Protein AF-A0ABD3I557-F1 (afdb_monomer_lite)

Secondary structure (DSSP, 8-state):
-HHHHHHHHTTSGGGGS-HHHHHHHHHHHHHHHHHHHHHHS-TT-TTS-HHHHHHHHTT----------TTSHHHHHHHHHHHHHHHHHHHHTT-SS---HHHHHHHHHHHHHHHHTTSS---HHHHHHHHHHHHHHHHHHHHHHH-HHHHHHHTHHHHHHHHHHHHTT--THHHHHHHHHHHHHHHHHHHHHHHHHHHHHHHHHT-HHHH-HHHHHHHHHHHHHHHHHH-HHHHHHHHHTHHHHHHHHHHHHHHHHHHTTHHHHHHHHHHHHHHHHHHHHHHHHT-SS-HHHHHHHHHHHHHHHHSS-TT-HHHHTSPPP-GGG--TTS-GGGGTTSSS-HHHHHHTTS-SS----HHHHHHHHHHHHHSHHHHTTTS---B--PBPTTT-PBP-SBTT--SSTTTTSB---PPBGGGGT-B-TTT-BBP--BHHHHHHTT-EEEETTEEEEGGGHHHHSTTBPPP------HHHHHHHHH-HHHHHHHSTT-B--S---GGG---HHHHHHHHHHHHH--

Foldseek 3Di:
DVVVLCVVLVVVVLLVDDPVRLVVVLCVVLVVVLVVLCVVFNLPPVPPDVVLVCLVVVDPDDDDPDPPDPPPVPVVVVLLVVLLVVLVLVVQQPPDDDDDDVVVVVVSVVSLCVSCVVDPDDDVVSSSVSVVVSSVVVSVVCCCVPRRSNVSVVCSVVSVQLSVCVSVVDFALRSLLSNLLVLCLPAVLVLLLLLLLVVLLQVQQVACLQVPLLLVVLLLLLVLVVCVVPPPLVSLVCQLVVLVSSVVSLLVVSLVSCVVCVVVSLVLLLVLLLVQQLVLLVQLLPDLWPSSQSSLVSSLVSNCVSGPRNPRCSNVVRDHDDCRNTCNVPHSCLSPDDPPHSSVSSSVSSDPDDPDDSVPSSVVSVSSLSHCVADPDHTTFGFCQQADPQSGFGFSATPPQPDDPQSQATDGQWFQRLSNVDADPVQLARGLDTLQRQLVVQHWDDDPNDTDTLVCVCVRVVRHDRDHNPDYPLSRLLCLVPVQVVSCVVHPSHHHDPDRDPSNPDDVVVSSVVSVCSNPVD

Organism: NCBI:txid122646

Radius of gyration: 30.07 Å; chains: 1; bounding box: 71×47×89 Å

pLDDT: mean 81.8, std 18.8, range [31.77, 98.56]

InterPro domains:
  IPR052986 Interferon-induced very large GTPase [PTHR14819] (384-503)
  IPR060179 Interferon-induced very large GTPase 1, C-terminal [PF26772] (384-505)

Structure (mmCIF, N/CA/C/O backbone):
data_AF-A0ABD3I557-F1
#
_entry.id   AF-A0ABD3I557-F1
#
loop_
_atom_site.group_PDB
_atom_site.id
_atom_site.type_symbol
_atom_site.label_atom_id
_atom_site.label_alt_id
_atom_site.label_comp_id
_atom_site.label_asym_id
_atom_site.label_entity_id
_atom_site.label_seq_id
_atom_site.pdbx_PDB_ins_code
_atom_site.Cartn_x
_atom_site.Cartn_y
_atom_site.Cartn_z
_atom_site.occupancy
_atom_site.B_iso_or_equiv
_atom_site.auth_seq_id
_atom_site.auth_comp_id
_atom_site.auth_asym_id
_atom_site.auth_atom_id
_atom_site.pdbx_PDB_model_num
ATOM 1 N N . MET A 1 1 ? -2.472 2.999 37.934 1.00 74.25 1 MET A N 1
ATOM 2 C CA . MET A 1 1 ? -3.196 4.235 37.552 1.00 74.25 1 MET A CA 1
ATOM 3 C C . MET A 1 1 ? -4.688 4.248 37.871 1.00 74.25 1 MET A C 1
ATOM 5 O O . MET A 1 1 ? -5.046 4.966 38.786 1.00 74.25 1 MET A O 1
ATOM 9 N N . ARG A 1 2 ? -5.580 3.500 37.189 1.00 74.38 2 ARG A N 1
ATOM 10 C CA . ARG A 1 2 ? -7.047 3.640 37.403 1.00 74.38 2 ARG A CA 1
ATOM 11 C C . ARG A 1 2 ? -7.483 3.536 38.873 1.00 74.38 2 ARG A C 1
ATOM 13 O O . ARG A 1 2 ? -8.250 4.372 39.328 1.00 74.38 2 ARG A O 1
ATOM 20 N N . LYS A 1 3 ? -6.917 2.584 39.625 1.00 80.56 3 LYS A N 1
ATOM 21 C CA . LYS A 1 3 ? -7.132 2.444 41.079 1.00 80.56 3 LYS A CA 1
ATOM 22 C C . LYS A 1 3 ? -6.672 3.663 41.894 1.00 80.56 3 LYS A C 1
ATOM 24 O O . LYS A 1 3 ? -7.283 4.002 42.897 1.00 80.56 3 LYS A O 1
ATOM 29 N N . GLU A 1 4 ? -5.596 4.324 41.479 1.00 82.62 4 GLU A N 1
ATOM 30 C CA . GLU A 1 4 ? -5.078 5.518 42.161 1.00 82.62 4 GLU A CA 1
ATOM 31 C C . GLU A 1 4 ? -5.909 6.750 41.839 1.00 82.62 4 GLU A C 1
ATOM 33 O O . GLU A 1 4 ? -6.250 7.506 42.740 1.00 82.62 4 GLU A O 1
ATOM 38 N N . ILE A 1 5 ? -6.312 6.887 40.573 1.00 80.31 5 ILE A N 1
ATOM 39 C CA . ILE A 1 5 ? -7.288 7.882 40.136 1.00 80.31 5 ILE A CA 1
ATOM 40 C C . ILE A 1 5 ? -8.571 7.724 40.968 1.00 80.31 5 ILE A C 1
ATOM 42 O O . ILE A 1 5 ? -9.033 8.683 41.572 1.00 80.31 5 ILE A O 1
ATOM 46 N N . GLN A 1 6 ? -9.098 6.503 41.0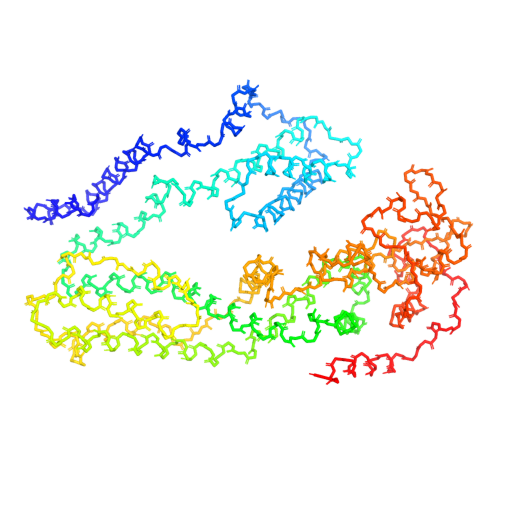98 1.00 76.94 6 GLN A N 1
ATOM 47 C CA . GLN A 1 6 ? -10.258 6.214 41.951 1.00 76.94 6 GLN A CA 1
ATOM 48 C C . GLN A 1 6 ? -10.041 6.634 43.407 1.00 76.94 6 GLN A C 1
ATOM 50 O O . GLN A 1 6 ? -10.915 7.268 43.988 1.00 76.94 6 GLN A O 1
ATOM 55 N N . LYS A 1 7 ? -8.878 6.328 43.993 1.00 83.81 7 LYS A N 1
ATOM 56 C CA . LYS A 1 7 ? -8.552 6.724 45.371 1.00 83.81 7 LYS A CA 1
ATOM 57 C C . LYS A 1 7 ? -8.508 8.247 45.543 1.00 83.81 7 LYS A C 1
ATOM 59 O O . LYS A 1 7 ? -8.945 8.746 46.573 1.00 83.81 7 LYS A O 1
ATOM 64 N N . LEU A 1 8 ? -8.008 8.974 44.544 1.00 81.69 8 LEU A N 1
ATOM 65 C CA . LEU A 1 8 ? -7.988 10.438 44.552 1.00 81.69 8 LEU A CA 1
ATOM 66 C C . LEU A 1 8 ? -9.396 11.036 44.465 1.00 81.69 8 LEU A C 1
ATOM 68 O O . LEU A 1 8 ? -9.712 11.965 45.204 1.00 81.69 8 LEU A O 1
ATOM 72 N N . PHE A 1 9 ? -10.251 10.494 43.596 1.00 78.69 9 PHE A N 1
ATOM 73 C CA . PHE A 1 9 ? -11.607 11.011 43.392 1.00 78.69 9 PHE A CA 1
ATOM 74 C C . PHE A 1 9 ? -12.610 10.564 44.467 1.00 78.69 9 PHE A C 1
ATOM 76 O O . PHE A 1 9 ? -13.538 11.309 44.775 1.00 78.69 9 PHE A O 1
ATOM 83 N N . GLY A 1 10 ? -12.410 9.398 45.088 1.00 75.44 10 GLY A N 1
ATOM 84 C CA . GLY A 1 10 ? -13.319 8.833 46.092 1.00 75.44 10 GLY A CA 1
ATOM 85 C C . GLY A 1 10 ? -13.426 9.632 47.396 1.00 75.44 10 GLY A C 1
ATOM 86 O O . GLY A 1 10 ? -14.414 9.493 48.109 1.00 75.44 10 GLY A O 1
ATOM 87 N N . ASN A 1 11 ? -12.457 10.503 47.693 1.00 76.31 11 ASN A N 1
ATOM 88 C CA . ASN A 1 11 ? -12.433 11.296 48.928 1.00 76.31 11 ASN A CA 1
ATOM 89 C C . ASN A 1 11 ? -13.162 12.651 48.815 1.00 76.31 11 ASN A C 1
ATOM 91 O O . ASN A 1 11 ? -13.206 13.400 49.787 1.00 76.31 11 ASN A O 1
ATOM 95 N N . GLY A 1 12 ? -13.687 13.020 47.639 1.00 71.06 12 GLY A N 1
ATOM 96 C CA . GLY A 1 12 ? -14.378 14.302 47.410 1.00 71.06 12 GLY A CA 1
ATOM 97 C C . GLY A 1 12 ? -13.485 15.556 47.448 1.00 71.06 12 GLY A C 1
ATOM 98 O O . GLY A 1 12 ? -13.889 16.613 46.970 1.00 71.06 12 GLY A O 1
ATOM 99 N N . GLU A 1 13 ? -12.250 15.460 47.946 1.00 75.12 13 GLU A N 1
ATOM 100 C CA . GLU A 1 13 ? -11.280 16.566 47.997 1.00 75.12 13 GLU A CA 1
ATOM 101 C C . GLU A 1 13 ? -10.895 17.085 46.608 1.00 75.12 13 GLU A C 1
ATOM 103 O O . GLU A 1 13 ? -10.630 18.272 46.434 1.00 75.12 13 GLU A O 1
ATOM 108 N N . PHE A 1 14 ? -10.941 16.215 45.599 1.00 77.00 14 PHE A N 1
ATOM 109 C CA . PHE A 1 14 ? -10.520 16.535 44.238 1.00 77.00 14 PHE A CA 1
ATOM 110 C C . PHE A 1 14 ? -11.440 17.520 43.506 1.00 77.00 14 PHE A C 1
ATOM 112 O O . PHE A 1 14 ? -11.004 18.195 42.576 1.00 77.00 14 PHE A O 1
ATOM 119 N N . GLN A 1 15 ? -12.702 17.648 43.930 1.00 78.44 15 GLN A N 1
ATOM 120 C CA . GLN A 1 15 ? -13.610 18.661 43.379 1.00 78.44 15 GLN A CA 1
ATOM 121 C C . GLN A 1 15 ? -13.179 20.088 43.745 1.00 78.44 15 GLN A C 1
ATOM 123 O O . GLN A 1 15 ? -13.604 21.040 43.099 1.00 78.44 15 GLN A O 1
ATOM 128 N N . LYS A 1 16 ? -12.323 20.240 44.765 1.00 83.50 16 LYS A N 1
ATOM 129 C CA . LYS A 1 16 ? -11.803 21.535 45.222 1.00 83.50 16 LYS A CA 1
ATOM 130 C C . LYS A 1 16 ? -10.548 21.977 44.468 1.00 83.50 16 LYS A C 1
ATOM 132 O O . LYS A 1 16 ? -10.091 23.095 44.683 1.00 83.50 16 LYS A O 1
ATOM 137 N N . PHE A 1 17 ? -9.970 21.110 43.636 1.00 87.69 17 PHE A N 1
ATOM 138 C CA . PHE A 1 17 ? -8.733 21.411 42.921 1.00 87.69 17 PHE A CA 1
ATOM 139 C C . PHE A 1 17 ? -9.026 22.315 41.719 1.00 87.69 17 PHE A C 1
ATOM 141 O O . PHE A 1 17 ? -9.993 22.086 40.987 1.00 87.69 17 PHE A O 1
ATOM 148 N N . SER A 1 18 ? -8.170 23.311 41.485 1.00 90.50 18 SER A N 1
ATOM 149 C CA . SER A 1 18 ? -8.152 24.059 40.226 1.00 90.50 18 SER A CA 1
ATOM 150 C C . SER A 1 18 ? -7.757 23.143 39.060 1.00 90.50 18 SER A C 1
ATOM 152 O O . SER A 1 18 ? -7.139 22.098 39.261 1.00 90.50 18 SER A O 1
ATOM 154 N N . GLU A 1 19 ? -8.076 23.525 37.822 1.00 87.19 19 GLU A N 1
ATOM 155 C CA . GLU A 1 19 ? -7.668 22.749 36.637 1.00 87.19 19 GLU A CA 1
ATOM 156 C C . GLU A 1 19 ? -6.142 22.575 36.541 1.00 87.19 19 GLU A C 1
ATOM 158 O O . GLU A 1 19 ? -5.662 21.511 36.153 1.00 87.19 19 GLU A O 1
ATOM 163 N N . GLU A 1 20 ? -5.377 23.576 36.982 1.00 91.00 20 GLU A N 1
ATOM 164 C CA . GLU A 1 20 ? -3.918 23.500 37.098 1.00 91.00 20 GLU A CA 1
ATOM 165 C C . GLU A 1 20 ? -3.492 22.418 38.102 1.00 91.00 20 GLU A C 1
ATOM 167 O O . GLU A 1 20 ? -2.743 21.512 37.747 1.00 91.00 20 GLU A O 1
ATOM 172 N N . GLN A 1 21 ? -4.072 22.412 39.308 1.00 91.38 21 GLN A N 1
ATOM 173 C CA . GLN A 1 21 ? -3.789 21.394 40.329 1.00 91.38 21 GLN A CA 1
ATOM 174 C C . GLN A 1 21 ? -4.170 19.980 39.871 1.00 91.38 21 GLN A C 1
ATOM 176 O O . GLN A 1 21 ? -3.466 19.012 40.168 1.00 91.38 21 GLN A O 1
ATOM 181 N N . LYS A 1 22 ? -5.283 19.835 39.139 1.00 88.19 22 LYS A N 1
ATOM 182 C CA . LYS A 1 22 ? -5.685 18.550 38.550 1.00 88.19 22 LYS A CA 1
ATOM 183 C C . LYS A 1 22 ? -4.664 18.083 37.512 1.00 88.19 22 LYS A C 1
ATOM 185 O O . LYS A 1 22 ? -4.285 16.910 37.524 1.00 88.19 22 LYS A O 1
ATOM 190 N N . ASN A 1 23 ? -4.203 18.982 36.642 1.00 89.56 23 ASN A N 1
ATOM 191 C CA . ASN A 1 23 ? -3.191 18.673 35.636 1.00 89.56 23 ASN A CA 1
ATOM 192 C C . ASN A 1 23 ? -1.854 18.282 36.275 1.00 89.56 23 ASN 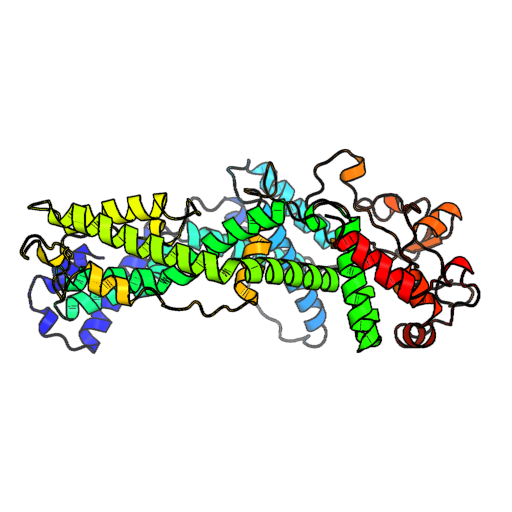A C 1
ATOM 194 O O . ASN A 1 23 ? -1.293 17.252 35.902 1.00 89.56 23 ASN A O 1
ATOM 198 N N . ASP A 1 24 ? -1.388 19.035 37.268 1.00 92.50 24 ASP A N 1
ATOM 199 C CA . ASP A 1 24 ? -0.154 18.733 37.996 1.00 92.50 24 ASP A CA 1
ATOM 200 C C . ASP A 1 24 ? -0.238 17.364 38.659 1.00 92.50 24 ASP A C 1
ATOM 202 O O . ASP A 1 24 ? 0.681 16.551 38.544 1.00 92.50 24 ASP A O 1
ATOM 206 N N . LYS A 1 25 ? -1.386 17.046 39.270 1.00 91.69 25 LYS A N 1
ATOM 207 C CA . LYS A 1 25 ? -1.565 15.749 39.919 1.00 91.69 25 LYS A CA 1
ATOM 208 C C . LYS A 1 25 ? -1.605 14.593 38.927 1.00 91.69 25 LYS A C 1
ATOM 210 O O . LYS A 1 25 ? -1.072 13.520 39.217 1.00 91.69 25 LYS A O 1
ATOM 215 N N . PHE A 1 26 ? -2.218 14.791 37.759 1.00 92.62 26 PHE A N 1
ATOM 216 C CA . PHE A 1 26 ? -2.148 13.812 36.679 1.00 92.62 26 PHE A CA 1
ATOM 217 C C . PHE A 1 26 ? -0.702 13.592 36.233 1.00 92.62 26 PHE A C 1
ATOM 219 O O . PHE A 1 26 ? -0.280 12.442 36.137 1.00 92.62 26 PHE A O 1
ATOM 226 N N . GLN A 1 27 ? 0.052 14.669 35.991 1.00 93.06 27 GLN A N 1
ATOM 227 C CA . GLN A 1 27 ? 1.443 14.591 35.542 1.00 93.06 27 GLN A CA 1
ATOM 228 C C . GLN A 1 27 ? 2.327 13.878 36.561 1.00 93.06 27 GLN A C 1
ATOM 230 O O . GLN A 1 27 ? 3.065 12.971 36.188 1.00 93.06 27 GLN A O 1
ATOM 235 N N . GLU A 1 28 ? 2.199 14.219 37.844 1.00 94.00 28 GLU A N 1
ATOM 236 C CA . GLU A 1 28 ? 2.911 13.565 38.944 1.00 94.00 28 GLU A CA 1
ATOM 237 C C . GLU A 1 28 ? 2.647 12.050 38.951 1.00 94.00 28 GLU A C 1
ATOM 239 O O . GLU A 1 28 ? 3.582 11.247 38.918 1.00 94.00 28 GLU A O 1
ATOM 244 N N . MET A 1 29 ? 1.372 11.641 38.932 1.00 91.81 29 MET A N 1
ATOM 245 C CA . MET A 1 29 ? 1.004 10.222 38.911 1.00 91.81 29 MET A CA 1
ATOM 246 C C . MET A 1 29 ? 1.493 9.512 37.654 1.00 91.81 29 MET A C 1
ATOM 248 O O . MET A 1 29 ? 2.001 8.393 37.735 1.00 91.81 29 MET A O 1
ATOM 252 N N . PHE A 1 30 ? 1.287 10.126 36.490 1.00 91.06 30 PHE A N 1
ATOM 253 C CA . PHE A 1 30 ? 1.632 9.535 35.208 1.00 91.06 30 PHE A CA 1
ATOM 254 C C . PHE A 1 30 ? 3.143 9.353 35.080 1.00 91.06 30 PHE A C 1
ATOM 256 O O . PHE A 1 30 ? 3.592 8.274 34.697 1.00 91.06 30 PHE A O 1
ATOM 263 N N . HIS A 1 31 ? 3.918 10.373 35.455 1.00 91.25 31 HIS A N 1
ATOM 264 C CA . HIS A 1 31 ? 5.374 10.331 35.447 1.00 91.25 31 HIS A CA 1
ATOM 265 C C . HIS A 1 31 ? 5.896 9.232 36.368 1.00 91.25 31 HIS A C 1
ATOM 267 O O . HIS A 1 31 ? 6.614 8.353 35.902 1.00 91.25 31 HIS A O 1
ATOM 273 N N . ARG A 1 32 ? 5.434 9.197 37.624 1.00 93.81 32 ARG A N 1
ATOM 274 C CA . ARG A 1 32 ? 5.821 8.159 38.586 1.00 93.81 32 ARG A CA 1
ATOM 275 C C . ARG A 1 32 ? 5.515 6.751 38.072 1.00 93.81 32 ARG A C 1
ATOM 277 O O . ARG A 1 32 ? 6.383 5.891 38.089 1.00 93.81 32 ARG A O 1
ATOM 284 N N . LEU A 1 33 ? 4.302 6.505 37.571 1.00 87.00 33 LEU A N 1
ATOM 285 C CA . LEU A 1 33 ? 3.924 5.179 37.061 1.00 87.00 33 LEU A CA 1
ATOM 286 C C . LEU A 1 33 ? 4.702 4.790 35.799 1.00 87.00 33 LEU A C 1
ATOM 288 O O . LEU A 1 33 ? 4.991 3.615 35.584 1.00 87.00 33 LEU A O 1
ATOM 292 N N . LYS A 1 34 ? 5.042 5.766 34.953 1.00 86.31 34 LYS A N 1
ATOM 293 C CA . LYS A 1 34 ? 5.906 5.549 33.792 1.00 86.31 34 LYS A CA 1
ATOM 294 C C . LYS A 1 34 ? 7.327 5.183 34.225 1.00 86.31 34 LYS A C 1
ATOM 296 O O . LYS A 1 34 ? 7.915 4.293 33.616 1.00 86.31 34 LYS A O 1
ATOM 301 N N . GLU A 1 35 ? 7.863 5.839 35.252 1.00 87.88 35 GLU A N 1
ATOM 302 C CA . GLU A 1 35 ? 9.165 5.512 35.840 1.00 87.88 35 GLU A CA 1
ATOM 303 C C . GLU A 1 35 ? 9.159 4.128 36.491 1.00 87.88 35 GLU A C 1
ATOM 305 O O . GLU A 1 35 ? 10.053 3.337 36.208 1.00 87.88 35 GLU A O 1
ATOM 310 N N . GLU A 1 36 ? 8.132 3.787 37.273 1.00 87.12 36 GLU A N 1
ATOM 311 C CA . GLU A 1 36 ? 7.945 2.443 37.841 1.00 87.12 36 GLU A CA 1
ATOM 312 C C . GLU A 1 36 ? 7.901 1.382 36.731 1.00 87.12 36 GLU A C 1
ATOM 314 O O . GLU A 1 36 ? 8.657 0.413 36.762 1.00 87.12 36 GLU A O 1
ATOM 319 N N . ALA A 1 37 ? 7.107 1.608 35.676 1.00 81.62 37 ALA A N 1
ATOM 320 C CA . ALA A 1 37 ? 7.055 0.712 34.522 1.00 81.62 37 ALA A CA 1
ATOM 321 C C . ALA A 1 37 ? 8.409 0.601 33.799 1.00 81.62 37 ALA A C 1
ATOM 323 O O . ALA A 1 37 ? 8.735 -0.462 33.274 1.00 81.62 37 ALA A O 1
ATOM 324 N N . ALA A 1 38 ? 9.201 1.676 33.754 1.00 80.56 38 ALA A N 1
ATOM 325 C CA . ALA A 1 38 ? 10.544 1.661 33.177 1.00 80.56 38 ALA A CA 1
ATOM 326 C C . ALA A 1 38 ? 11.566 0.965 34.091 1.00 80.56 38 ALA A C 1
ATOM 328 O O . ALA A 1 38 ? 12.539 0.406 33.595 1.00 80.56 38 ALA A O 1
ATOM 329 N N . GLN A 1 39 ? 11.365 0.963 35.407 1.00 82.94 39 GLN A N 1
ATOM 330 C CA . GLN A 1 39 ? 12.211 0.232 36.351 1.00 82.94 39 GLN A CA 1
ATOM 331 C C . GLN A 1 39 ? 11.909 -1.272 36.332 1.00 82.94 39 GLN A C 1
ATOM 333 O O . GLN A 1 39 ? 12.835 -2.083 36.302 1.00 82.94 39 GLN A O 1
ATOM 338 N N . GLU A 1 40 ? 10.629 -1.651 36.303 1.00 76.12 40 GLU A N 1
ATOM 339 C CA . GLU A 1 40 ? 10.189 -3.053 36.247 1.00 76.12 40 GLU A CA 1
ATOM 340 C C . GLU A 1 40 ? 10.425 -3.682 34.865 1.00 76.12 40 GLU A C 1
ATOM 342 O O . GLU A 1 40 ? 10.801 -4.852 34.750 1.00 76.12 40 GLU A O 1
ATOM 347 N N . HIS A 1 41 ? 10.245 -2.888 33.807 1.00 67.50 41 HIS A N 1
ATOM 348 C CA . HIS A 1 41 ? 10.384 -3.299 32.413 1.00 67.50 41 HIS A CA 1
ATOM 349 C C . HIS A 1 41 ? 11.183 -2.255 31.619 1.00 67.50 41 HIS A C 1
ATOM 351 O O . HIS A 1 41 ? 10.607 -1.535 30.790 1.00 67.50 41 HIS A O 1
ATOM 357 N N . PRO A 1 42 ? 12.508 -2.152 31.845 1.00 65.25 42 PRO A N 1
ATOM 358 C CA . PRO A 1 42 ? 13.325 -1.172 31.148 1.00 65.25 42 PRO A CA 1
ATOM 359 C C . PRO A 1 42 ? 13.202 -1.344 29.632 1.00 65.25 42 PRO A C 1
ATOM 361 O O . PRO A 1 42 ? 13.106 -2.484 29.168 1.00 65.25 42 PRO A O 1
ATOM 364 N N . PRO A 1 43 ? 13.220 -0.239 28.853 1.00 55.62 43 PRO A N 1
ATOM 365 C CA . PRO A 1 43 ? 13.235 -0.287 27.385 1.00 55.62 43 PRO A CA 1
ATOM 366 C C . PRO A 1 43 ? 14.312 -1.250 26.883 1.00 55.62 43 PRO A C 1
ATOM 368 O O . PRO A 1 43 ? 14.107 -2.052 25.986 1.00 55.62 43 PRO A O 1
ATOM 371 N N . THR A 1 44 ? 15.425 -1.303 27.611 1.00 58.00 44 THR A N 1
ATOM 372 C CA . THR A 1 44 ? 16.462 -2.310 27.447 1.00 58.00 44 THR A CA 1
ATOM 373 C C . THR A 1 44 ? 16.387 -3.395 28.522 1.00 58.00 44 THR A C 1
ATOM 375 O O . THR A 1 44 ? 17.256 -3.515 29.391 1.00 58.00 44 THR A O 1
ATOM 378 N N . GLY A 1 45 ? 15.334 -4.214 28.474 1.00 43.81 45 GLY A N 1
ATOM 379 C CA . GLY A 1 45 ? 15.202 -5.404 29.317 1.00 43.81 45 GLY A CA 1
ATOM 380 C C . GLY A 1 45 ? 16.490 -6.239 29.347 1.00 43.81 45 GLY A C 1
ATOM 381 O O . GLY A 1 45 ? 17.266 -6.255 28.392 1.00 43.81 45 GLY A O 1
ATOM 382 N N . LYS A 1 46 ? 16.713 -7.027 30.409 1.00 42.03 46 LYS A N 1
ATOM 383 C CA . LYS A 1 46 ? 17.728 -8.112 30.400 1.00 42.03 46 LYS A CA 1
ATOM 384 C C . LYS A 1 46 ? 17.532 -9.107 29.231 1.00 42.03 46 LYS A C 1
ATOM 386 O O . LYS A 1 46 ? 18.401 -9.931 28.982 1.00 42.03 46 LYS A O 1
ATOM 391 N N . THR A 1 47 ? 16.388 -9.011 28.558 1.00 40.31 47 THR A N 1
ATOM 392 C CA . THR A 1 47 ? 15.906 -9.718 27.370 1.00 40.31 47 THR A CA 1
ATOM 393 C C . THR A 1 47 ? 16.176 -9.013 26.037 1.00 40.31 47 THR A C 1
ATOM 395 O O . THR A 1 47 ? 15.840 -9.588 25.005 1.00 40.31 47 THR A O 1
ATOM 398 N N . VAL A 1 48 ? 16.781 -7.816 26.010 1.00 41.88 48 VAL A N 1
ATOM 399 C CA . VAL A 1 48 ? 17.382 -7.309 24.765 1.00 41.88 48 VAL A CA 1
ATOM 400 C C . VAL A 1 48 ? 18.418 -8.330 24.328 1.00 41.88 48 VAL A C 1
ATOM 402 O O . VAL A 1 48 ? 19.304 -8.688 25.109 1.00 41.88 48 VAL A O 1
ATOM 405 N N . GLU A 1 49 ? 18.268 -8.824 23.100 1.00 47.78 49 GLU A N 1
ATOM 406 C CA . GLU A 1 49 ? 19.147 -9.832 22.524 1.00 47.78 49 GLU A CA 1
ATOM 407 C C . GLU A 1 49 ? 20.598 -9.390 22.746 1.00 47.78 49 GLU A C 1
ATOM 409 O O . GLU A 1 49 ? 20.977 -8.256 22.424 1.00 47.78 49 GLU A O 1
ATOM 414 N N . ARG A 1 50 ? 21.401 -10.263 23.371 1.00 47.06 50 ARG A N 1
ATOM 415 C CA . ARG A 1 50 ? 22.759 -9.948 23.844 1.00 47.06 50 ARG A CA 1
ATOM 416 C C . ARG A 1 50 ? 23.587 -9.270 22.755 1.00 47.06 50 ARG A C 1
ATOM 418 O O . ARG A 1 50 ? 24.429 -8.454 23.085 1.00 47.06 50 ARG A O 1
ATOM 425 N N . CYS A 1 51 ? 23.314 -9.564 21.486 1.00 41.94 51 CYS A N 1
ATOM 426 C CA . CYS A 1 51 ? 23.914 -9.003 20.280 1.00 41.94 51 CYS A CA 1
ATOM 427 C C . CYS A 1 51 ? 23.698 -7.489 20.102 1.00 41.94 51 CYS A C 1
ATOM 429 O O . CYS A 1 51 ? 24.660 -6.784 19.804 1.00 41.94 51 CYS A O 1
ATOM 431 N N . VAL A 1 52 ? 22.488 -6.969 20.343 1.00 43.09 52 VAL A N 1
ATOM 432 C CA . VAL A 1 52 ? 22.211 -5.518 20.314 1.00 43.09 52 VAL A CA 1
ATOM 433 C C . VAL A 1 52 ? 22.978 -4.844 21.446 1.00 43.09 52 VAL A C 1
ATOM 435 O O . VAL A 1 52 ? 23.712 -3.886 21.217 1.00 43.09 52 VAL A O 1
ATOM 438 N N . ARG A 1 53 ? 22.921 -5.418 22.653 1.00 45.69 53 ARG A N 1
ATOM 439 C CA . ARG A 1 53 ? 23.683 -4.924 23.807 1.00 45.69 53 ARG A CA 1
ATOM 440 C C . ARG A 1 53 ? 25.200 -4.974 23.564 1.00 45.69 53 ARG A C 1
ATOM 442 O O . ARG A 1 53 ? 25.880 -4.004 23.861 1.00 45.69 53 ARG A O 1
ATOM 449 N N . LYS A 1 54 ? 25.724 -6.038 22.947 1.00 48.78 54 LYS A N 1
ATOM 450 C CA . LYS A 1 54 ? 27.151 -6.207 22.620 1.00 48.78 54 LYS A CA 1
ATOM 451 C C . LYS A 1 54 ? 27.615 -5.231 21.539 1.00 48.78 54 LYS A C 1
ATOM 453 O O . LYS A 1 54 ? 28.729 -4.739 21.647 1.00 48.78 54 LYS A O 1
ATOM 458 N N . MET A 1 55 ? 26.778 -4.911 20.544 1.00 47.03 55 MET A N 1
ATOM 459 C CA . MET A 1 55 ? 27.068 -3.843 19.573 1.00 47.03 55 MET A CA 1
ATOM 460 C C . MET A 1 55 ? 27.181 -2.471 20.248 1.00 47.03 55 MET A C 1
ATOM 462 O O . MET A 1 55 ? 28.052 -1.689 19.881 1.00 47.03 55 MET A O 1
ATOM 466 N N . PHE A 1 56 ? 26.345 -2.191 21.250 1.00 43.12 56 PHE A N 1
ATOM 467 C CA . PHE A 1 56 ? 26.432 -0.956 22.034 1.00 43.12 56 PHE A CA 1
ATOM 468 C C . PHE A 1 56 ? 27.622 -0.950 23.012 1.00 43.12 56 PHE A C 1
ATOM 470 O O . PHE A 1 56 ? 28.302 0.064 23.142 1.00 43.12 56 PHE A O 1
ATOM 477 N N . GLU A 1 57 ? 27.912 -2.072 23.676 1.00 47.97 57 GLU A N 1
ATOM 478 C CA . GLU A 1 57 ? 29.009 -2.204 24.649 1.00 47.97 57 GLU A CA 1
ATOM 479 C C . GLU A 1 57 ? 30.402 -2.209 23.994 1.00 47.97 57 GLU A C 1
ATOM 481 O O . GLU A 1 57 ? 31.344 -1.676 24.579 1.00 47.97 57 GLU A O 1
ATOM 486 N N . LEU A 1 58 ? 30.549 -2.769 22.784 1.00 46.19 58 LEU A N 1
ATOM 487 C CA . LEU A 1 58 ? 31.826 -2.830 22.054 1.00 46.19 58 LEU A CA 1
ATOM 488 C C . LEU A 1 58 ? 32.275 -1.484 21.465 1.00 46.19 58 LEU A C 1
ATOM 490 O O . LEU A 1 58 ? 33.443 -1.350 21.106 1.00 46.19 58 LEU A O 1
ATOM 494 N N . HIS A 1 59 ? 31.386 -0.493 21.359 1.00 47.72 59 HIS A N 1
ATOM 495 C CA . HIS A 1 59 ? 31.649 0.723 20.584 1.00 47.72 59 HIS A CA 1
ATOM 496 C C . HIS A 1 59 ? 31.307 2.010 21.340 1.00 47.72 59 HIS A C 1
ATOM 498 O O . HIS A 1 59 ? 30.659 2.894 20.786 1.00 47.72 59 HIS A O 1
ATOM 504 N N . GLN A 1 60 ? 31.784 2.147 22.584 1.00 39.56 60 GLN A N 1
ATOM 505 C CA . GLN A 1 60 ? 31.814 3.423 23.320 1.00 39.56 60 GLN A CA 1
ATOM 506 C C . GLN A 1 60 ? 32.662 4.486 22.587 1.00 39.56 60 GLN A C 1
ATOM 508 O O . GLN A 1 60 ? 33.761 4.830 23.018 1.00 39.56 60 GLN A O 1
ATOM 513 N N . LEU A 1 61 ? 32.179 5.003 21.460 1.00 36.50 61 LEU A N 1
ATOM 514 C CA . LEU A 1 61 ? 32.810 6.093 20.733 1.00 36.50 61 LEU A CA 1
ATOM 515 C C . LEU A 1 61 ? 32.049 7.391 21.025 1.00 36.50 61 LEU A C 1
ATOM 517 O O . LEU A 1 61 ? 30.825 7.434 20.873 1.00 36.50 61 LEU A O 1
ATOM 521 N N . PRO A 1 62 ? 32.748 8.449 21.468 1.00 32.97 62 PRO A N 1
ATOM 522 C CA . PRO A 1 62 ? 32.131 9.740 21.699 1.00 32.97 62 PRO A CA 1
ATOM 523 C C . PRO A 1 62 ? 31.604 10.295 20.375 1.00 32.97 62 PRO A C 1
ATOM 525 O O . PRO A 1 62 ? 32.319 10.387 19.381 1.00 32.97 62 PRO A O 1
ATOM 528 N N . TRP A 1 63 ? 30.332 10.676 20.376 1.00 33.16 63 TRP A N 1
ATOM 529 C CA . TRP A 1 63 ? 29.722 11.423 19.289 1.00 33.16 63 TRP A CA 1
ATOM 530 C C . TRP A 1 63 ? 30.313 12.838 19.262 1.00 33.16 63 TRP A C 1
ATOM 532 O O . TRP A 1 63 ? 30.056 13.634 20.165 1.00 33.16 63 TRP A O 1
ATOM 542 N N . THR A 1 64 ? 31.080 13.171 18.226 1.00 31.77 64 THR A N 1
ATOM 543 C CA . THR A 1 64 ? 31.336 14.562 17.838 1.00 31.77 64 THR A CA 1
ATOM 544 C C . THR A 1 64 ? 30.939 14.746 16.375 1.00 31.77 64 THR A C 1
ATOM 546 O O . THR A 1 64 ? 31.559 14.166 15.484 1.00 31.77 64 THR A O 1
ATOM 549 N N . PRO A 1 65 ? 29.897 15.540 16.076 1.00 31.88 65 PRO A N 1
ATOM 550 C CA . PRO A 1 65 ? 29.620 15.930 14.707 1.00 31.88 65 PRO A CA 1
ATOM 551 C C . PRO A 1 65 ? 30.682 16.956 14.308 1.00 31.88 65 PRO A C 1
ATOM 553 O O . PRO A 1 65 ? 30.614 18.118 14.705 1.00 31.88 65 PRO A O 1
ATOM 556 N N . THR A 1 66 ? 31.691 16.549 13.543 1.00 34.62 66 THR A N 1
ATOM 557 C CA . THR A 1 66 ? 32.583 17.521 12.913 1.00 34.62 66 THR A CA 1
ATOM 558 C C . THR A 1 66 ? 31.802 18.254 11.825 1.00 34.62 66 THR A C 1
ATOM 560 O O . THR A 1 66 ? 31.259 17.675 10.888 1.00 34.62 66 THR A O 1
ATOM 563 N N . THR A 1 67 ? 31.692 19.568 11.991 1.00 35.03 67 THR A N 1
ATOM 564 C CA . THR A 1 67 ? 30.937 20.496 11.137 1.00 35.03 67 THR A CA 1
ATOM 565 C C . THR A 1 67 ? 31.580 20.762 9.774 1.00 35.03 67 THR A C 1
ATOM 567 O O . THR A 1 67 ? 31.045 21.539 8.984 1.00 35.03 67 THR A O 1
ATOM 570 N N . GLU A 1 68 ? 32.701 20.122 9.457 1.00 36.06 68 GLU A N 1
ATOM 571 C CA . GLU A 1 68 ? 33.483 20.411 8.259 1.00 36.06 68 GLU A CA 1
ATOM 572 C C . GLU A 1 68 ? 33.248 19.352 7.180 1.00 36.06 68 GLU A C 1
ATOM 574 O O . GLU A 1 68 ? 33.827 18.271 7.190 1.00 36.06 68 GLU A O 1
ATOM 579 N N . GLY A 1 69 ? 32.364 19.682 6.234 1.00 37.03 69 GLY A N 1
ATOM 580 C CA . GLY A 1 69 ? 32.202 18.903 5.004 1.00 37.03 69 GLY A CA 1
ATOM 581 C C . GLY A 1 69 ? 30.814 18.935 4.369 1.00 37.03 69 GLY A C 1
ATOM 582 O O . GLY A 1 69 ? 30.395 17.931 3.816 1.00 37.03 69 GLY A O 1
ATOM 583 N N . ARG A 1 70 ? 30.055 20.037 4.433 1.00 38.66 70 ARG A N 1
ATOM 584 C CA . ARG A 1 70 ? 28.636 20.068 4.011 1.00 38.66 70 ARG A CA 1
ATOM 585 C C . ARG A 1 70 ? 28.335 20.026 2.502 1.00 38.66 70 ARG A C 1
ATOM 587 O O . ARG A 1 70 ? 27.166 20.068 2.149 1.00 38.66 70 ARG A O 1
ATOM 594 N N . THR A 1 71 ? 29.301 19.897 1.594 1.00 39.84 71 THR A N 1
ATOM 595 C CA . THR A 1 71 ? 29.017 20.006 0.141 1.00 39.84 71 THR A CA 1
ATOM 596 C C . THR A 1 71 ? 28.992 18.687 -0.642 1.00 39.84 71 THR A C 1
ATOM 598 O O . THR A 1 71 ? 28.753 18.702 -1.845 1.00 39.84 71 THR A O 1
ATOM 601 N N . GLY A 1 72 ? 29.139 17.530 0.016 1.00 42.28 72 GLY A N 1
ATOM 602 C CA . GLY A 1 72 ? 28.973 16.201 -0.610 1.00 42.28 72 GLY A CA 1
ATOM 603 C C . GLY A 1 72 ? 27.882 15.318 0.011 1.00 42.28 72 GLY A C 1
ATOM 604 O O . GLY A 1 72 ? 27.611 14.222 -0.487 1.00 42.28 72 GLY A O 1
ATOM 605 N N . TRP A 1 73 ? 27.258 15.773 1.101 1.00 39.88 73 TRP A N 1
ATOM 606 C CA . TRP A 1 73 ? 26.453 14.912 1.968 1.00 39.88 73 TRP A CA 1
ATOM 607 C C . TRP A 1 73 ? 25.031 14.675 1.481 1.00 39.88 73 TRP A C 1
ATOM 609 O O . TRP A 1 73 ? 24.524 13.597 1.738 1.00 39.88 73 TRP A O 1
ATOM 619 N N . ASP A 1 74 ? 24.398 15.563 0.716 1.00 41.62 74 ASP A N 1
ATOM 620 C CA . ASP A 1 74 ? 22.988 15.365 0.335 1.00 41.62 74 ASP A CA 1
ATOM 621 C C . ASP A 1 74 ? 22.773 14.135 -0.562 1.00 41.62 74 ASP A C 1
ATOM 623 O O . ASP A 1 74 ? 21.778 13.418 -0.439 1.00 41.62 74 ASP A O 1
ATOM 627 N N . LYS A 1 75 ? 23.746 13.818 -1.425 1.00 42.69 75 LYS A N 1
ATOM 628 C CA . LYS A 1 75 ? 23.695 12.635 -2.299 1.00 42.69 75 LYS A CA 1
ATOM 629 C C . LYS A 1 75 ? 23.985 11.343 -1.526 1.00 42.69 75 LYS A C 1
ATOM 631 O O . LYS A 1 75 ? 23.324 10.328 -1.750 1.00 42.69 75 LYS A O 1
ATOM 636 N N . ILE A 1 76 ? 24.928 11.390 -0.583 1.00 41.53 76 ILE A N 1
ATOM 637 C CA . ILE A 1 76 ? 25.260 10.271 0.312 1.00 41.53 76 ILE A CA 1
ATOM 638 C C . ILE A 1 76 ? 24.113 10.028 1.298 1.00 41.53 76 ILE A C 1
ATOM 640 O O . ILE A 1 76 ? 23.703 8.888 1.476 1.00 41.53 76 ILE A O 1
ATOM 644 N N . TRP A 1 77 ? 23.520 11.086 1.848 1.00 43.72 77 TRP A N 1
ATOM 645 C CA . TRP A 1 77 ? 22.398 11.060 2.784 1.00 43.72 77 TRP A CA 1
ATOM 646 C C . TRP A 1 77 ? 21.112 10.547 2.132 1.00 43.72 77 TRP A C 1
ATOM 648 O O . TRP A 1 77 ? 20.385 9.756 2.732 1.00 43.72 77 TRP A O 1
ATOM 658 N N . LYS A 1 78 ? 20.850 10.911 0.869 1.00 46.16 78 LYS A N 1
ATOM 659 C CA . LYS A 1 78 ? 19.745 10.340 0.082 1.00 46.16 78 LYS A CA 1
ATOM 660 C C . LYS A 1 78 ? 19.955 8.848 -0.201 1.00 46.16 78 LYS A C 1
ATOM 662 O O . LYS A 1 78 ? 19.028 8.062 -0.069 1.00 46.16 78 LYS A O 1
ATOM 667 N N . THR A 1 79 ? 21.186 8.442 -0.513 1.00 48.34 79 THR A N 1
ATOM 668 C CA . THR A 1 79 ? 21.546 7.021 -0.699 1.00 48.34 79 THR A CA 1
ATOM 669 C C . THR A 1 79 ? 21.458 6.237 0.619 1.00 48.34 79 THR A C 1
ATOM 671 O O . THR A 1 79 ? 21.057 5.078 0.639 1.00 48.34 79 THR A O 1
ATOM 674 N N . PHE A 1 80 ? 21.783 6.890 1.731 1.00 50.16 80 PHE A N 1
ATOM 675 C CA . PHE A 1 80 ? 21.760 6.360 3.091 1.00 50.16 80 PHE A CA 1
ATOM 676 C C . PHE A 1 80 ? 20.339 6.173 3.633 1.00 50.16 80 PHE A C 1
ATOM 678 O O . PHE A 1 80 ? 20.006 5.105 4.138 1.00 50.16 80 PHE A O 1
ATOM 685 N N . THR A 1 81 ? 19.472 7.174 3.469 1.00 46.97 81 THR A N 1
ATOM 686 C CA . THR A 1 81 ? 18.044 7.079 3.816 1.00 46.97 81 THR A CA 1
ATOM 687 C C . THR A 1 81 ? 17.328 6.031 2.969 1.00 46.97 81 THR A C 1
ATOM 689 O O . THR A 1 81 ? 16.472 5.310 3.480 1.00 46.97 81 THR A O 1
ATOM 692 N N . ASP A 1 82 ? 17.722 5.877 1.706 1.00 52.34 82 ASP A N 1
ATOM 693 C CA . ASP A 1 82 ? 17.218 4.837 0.814 1.00 52.34 82 ASP A CA 1
ATOM 694 C C . ASP A 1 82 ? 17.726 3.433 1.210 1.00 52.34 82 ASP A C 1
ATOM 696 O O . ASP A 1 82 ? 16.936 2.495 1.315 1.00 52.34 82 ASP A O 1
ATOM 700 N N . LEU A 1 83 ? 19.010 3.276 1.559 1.00 49.66 83 LEU A N 1
ATOM 701 C CA . LEU A 1 83 ? 19.552 2.019 2.096 1.00 49.66 83 LEU A CA 1
ATOM 702 C C . LEU A 1 83 ? 18.864 1.616 3.408 1.00 49.66 83 LEU A C 1
ATOM 704 O O . LEU A 1 83 ? 18.426 0.472 3.538 1.00 49.66 83 LEU A O 1
ATOM 708 N N . ALA A 1 84 ? 18.720 2.548 4.352 1.00 47.78 84 ALA A N 1
ATOM 709 C CA . ALA A 1 84 ? 18.028 2.320 5.618 1.00 47.78 84 ALA A CA 1
ATOM 710 C C . ALA A 1 84 ? 16.555 1.940 5.391 1.00 47.78 84 ALA A C 1
ATOM 712 O O . ALA A 1 84 ? 16.077 0.954 5.952 1.00 47.78 84 ALA A O 1
ATOM 713 N N . SER A 1 85 ? 15.862 2.633 4.482 1.00 50.59 85 SER A N 1
ATOM 714 C CA . SER A 1 85 ? 14.474 2.318 4.107 1.00 50.59 85 SER A CA 1
ATOM 715 C C . SER A 1 85 ? 14.344 0.937 3.456 1.00 50.59 85 SER A C 1
ATOM 717 O O . SER A 1 85 ? 13.412 0.188 3.757 1.00 50.59 85 SER A O 1
ATOM 719 N N . ARG A 1 86 ? 15.299 0.546 2.603 1.00 54.78 86 ARG A N 1
ATOM 720 C CA . ARG A 1 86 ? 15.333 -0.778 1.962 1.00 54.78 86 ARG A CA 1
ATOM 721 C C . ARG A 1 86 ? 15.655 -1.899 2.953 1.00 54.78 86 ARG A C 1
ATOM 723 O O . ARG A 1 86 ? 15.051 -2.970 2.863 1.00 54.78 86 ARG A O 1
ATOM 730 N N . LEU A 1 87 ? 16.558 -1.664 3.908 1.00 51.38 87 LEU A N 1
ATOM 731 C CA . LEU A 1 87 ? 16.856 -2.599 5.001 1.00 51.38 87 LEU A CA 1
ATOM 732 C C . LEU A 1 87 ? 15.639 -2.773 5.918 1.00 51.38 87 LEU A C 1
ATOM 734 O O . LEU A 1 87 ? 15.258 -3.908 6.205 1.00 51.38 87 LEU A O 1
ATOM 738 N N . LYS A 1 88 ? 14.967 -1.673 6.273 1.00 50.31 88 LYS A N 1
ATOM 739 C CA . LYS A 1 88 ? 13.708 -1.663 7.029 1.00 50.31 88 LYS A CA 1
ATOM 740 C C . LYS A 1 88 ? 12.617 -2.479 6.339 1.00 50.31 88 LYS A C 1
ATOM 742 O O . LYS A 1 88 ? 12.045 -3.373 6.956 1.00 50.31 88 LYS A O 1
ATOM 747 N N . MET A 1 89 ? 12.367 -2.236 5.051 1.00 52.25 89 MET A N 1
ATOM 748 C CA . MET A 1 89 ? 11.388 -3.004 4.272 1.00 52.25 89 MET A CA 1
ATOM 749 C C . MET A 1 89 ? 11.735 -4.496 4.202 1.00 52.25 89 MET A C 1
ATOM 751 O O . MET A 1 89 ? 10.847 -5.341 4.302 1.00 52.25 89 MET A O 1
ATOM 755 N N . GLY A 1 90 ? 13.014 -4.840 4.025 1.00 53.03 90 GLY A N 1
ATOM 756 C CA . GLY A 1 90 ? 13.455 -6.235 3.998 1.00 53.03 90 GLY A CA 1
ATOM 757 C C . GLY A 1 90 ? 13.295 -6.939 5.349 1.00 53.03 90 GLY A C 1
ATOM 758 O O . GLY A 1 90 ? 12.907 -8.105 5.388 1.00 53.03 90 GLY A O 1
ATOM 759 N N . PHE A 1 91 ? 13.530 -6.226 6.452 1.00 51.47 91 PHE A N 1
ATOM 760 C CA . PHE A 1 91 ? 13.377 -6.756 7.806 1.00 51.47 91 PHE A CA 1
ATOM 761 C C . PHE A 1 91 ? 11.905 -6.903 8.218 1.00 51.47 91 PHE A C 1
ATOM 763 O O . PHE A 1 91 ? 11.508 -7.955 8.717 1.00 51.47 91 PHE A O 1
ATOM 770 N N . GLN A 1 92 ? 11.063 -5.902 7.937 1.00 48.50 92 GLN A N 1
ATOM 771 C CA . GLN A 1 92 ? 9.615 -5.961 8.192 1.00 48.50 92 GLN A CA 1
ATOM 772 C C . GLN A 1 92 ? 8.936 -7.115 7.436 1.00 48.50 92 GLN A C 1
ATOM 774 O O . GLN A 1 92 ? 7.987 -7.712 7.935 1.00 48.50 92 GLN A O 1
ATOM 779 N N . LYS A 1 93 ? 9.459 -7.492 6.261 1.00 51.66 93 LYS A N 1
ATOM 780 C CA . LYS A 1 93 ? 9.022 -8.685 5.514 1.00 51.66 93 LYS A CA 1
ATOM 781 C C . LYS A 1 93 ? 9.377 -10.014 6.200 1.00 51.66 93 LYS A C 1
ATOM 783 O O . LYS A 1 93 ? 8.792 -11.041 5.860 1.00 51.66 93 LYS A O 1
ATOM 788 N N . PHE A 1 94 ? 10.329 -10.021 7.134 1.00 50.22 94 PHE A N 1
ATOM 789 C CA . PHE A 1 94 ? 10.879 -11.225 7.765 1.00 50.22 94 PHE A CA 1
ATOM 790 C C . PHE A 1 94 ? 10.377 -11.451 9.201 1.00 50.22 94 PHE A C 1
ATOM 792 O O . PHE A 1 94 ? 10.178 -12.599 9.601 1.00 50.22 94 PHE A O 1
ATOM 799 N N . TYR A 1 95 ? 10.126 -10.379 9.957 1.00 46.44 95 TYR A N 1
ATOM 800 C CA . TYR A 1 95 ? 9.779 -10.430 11.381 1.00 46.44 95 TYR A CA 1
ATOM 801 C C . TYR A 1 95 ? 8.291 -10.747 11.639 1.00 46.44 95 TYR A C 1
ATOM 803 O O . TYR A 1 95 ? 7.524 -9.900 12.085 1.00 46.44 95 TYR A O 1
ATOM 811 N N . GLN A 1 96 ? 7.859 -11.977 11.336 1.00 43.59 96 GLN A N 1
ATOM 812 C CA . GLN A 1 96 ? 6.516 -12.484 11.695 1.00 43.59 96 GLN A CA 1
ATOM 813 C C . GLN A 1 96 ? 6.530 -13.901 12.310 1.00 43.59 96 GLN A C 1
ATOM 815 O O . GLN A 1 96 ? 5.513 -14.589 12.315 1.00 43.59 96 GLN A O 1
ATOM 820 N N . GLY A 1 97 ? 7.659 -14.365 12.857 1.00 47.78 97 GLY A N 1
ATOM 821 C CA . GLY A 1 97 ? 7.720 -15.672 13.523 1.00 47.78 97 GLY A CA 1
ATOM 822 C C . GLY A 1 97 ? 8.919 -15.845 14.455 1.00 47.78 97 GLY A C 1
ATOM 823 O O . GLY A 1 97 ? 9.903 -15.119 14.340 1.00 47.78 97 GLY A O 1
ATOM 824 N N . LYS A 1 98 ? 8.826 -16.833 15.363 1.00 41.28 98 LYS A N 1
ATOM 825 C CA . LYS A 1 98 ? 9.919 -17.306 16.236 1.00 41.28 98 LYS A CA 1
ATOM 826 C C . LYS A 1 98 ? 11.033 -17.921 15.382 1.00 41.28 98 LYS A C 1
ATOM 828 O O . LYS A 1 98 ? 11.058 -19.130 15.165 1.00 41.28 98 LYS A O 1
ATOM 833 N N . LEU A 1 99 ? 11.900 -17.090 14.824 1.00 44.19 99 LEU A N 1
ATOM 834 C CA . LEU A 1 99 ? 13.079 -17.540 14.098 1.00 44.19 99 LEU A CA 1
ATOM 835 C C . LEU A 1 99 ? 14.235 -17.824 15.058 1.00 44.19 99 LEU A C 1
ATOM 837 O O . LEU A 1 99 ? 14.396 -17.166 16.078 1.00 44.19 99 LEU A O 1
ATOM 841 N N . ASP A 1 100 ? 15.008 -18.835 14.680 1.00 45.59 100 ASP A N 1
ATOM 842 C CA . ASP A 1 100 ? 16.270 -19.252 15.284 1.00 45.59 100 ASP A CA 1
ATOM 843 C C . ASP A 1 100 ? 17.350 -18.158 15.111 1.00 45.59 100 ASP A C 1
ATOM 845 O O . ASP A 1 100 ? 17.527 -17.606 14.018 1.00 45.59 100 ASP A O 1
ATOM 849 N N . GLU A 1 101 ? 18.028 -17.842 16.215 1.00 45.59 101 GLU A N 1
ATOM 850 C CA . GLU A 1 101 ? 18.909 -16.689 16.465 1.00 45.59 101 GLU A CA 1
ATOM 851 C C . GLU A 1 101 ? 20.050 -16.569 15.440 1.00 45.59 101 GLU A C 1
ATOM 853 O O . GLU A 1 101 ? 20.229 -15.525 14.801 1.00 45.59 101 GLU A O 1
ATOM 858 N N . GLU A 1 102 ? 20.769 -17.664 15.177 1.00 45.12 102 GLU A N 1
ATOM 859 C CA . GLU A 1 102 ? 21.895 -17.676 14.230 1.00 45.12 102 GLU A CA 1
ATOM 860 C C . GLU A 1 102 ? 21.446 -17.368 12.796 1.00 45.12 102 GLU A C 1
ATOM 862 O O . GLU A 1 102 ? 22.161 -16.724 12.019 1.00 45.12 102 GLU A O 1
ATOM 867 N N . LYS A 1 103 ? 20.221 -17.772 12.438 1.00 49.00 103 LYS A N 1
ATOM 868 C CA . LYS A 1 103 ? 19.663 -17.567 11.095 1.00 49.00 103 LYS A CA 1
ATOM 869 C C . LYS A 1 103 ? 19.215 -16.130 10.877 1.00 49.00 103 LYS A C 1
ATOM 871 O O . LYS A 1 103 ? 19.292 -15.657 9.742 1.00 49.00 103 LYS A O 1
ATOM 876 N N . MET A 1 104 ? 18.772 -15.429 11.923 1.00 49.75 104 MET A N 1
ATOM 877 C CA . MET A 1 104 ? 18.432 -14.007 11.829 1.00 49.75 104 MET A CA 1
ATOM 878 C C . MET A 1 104 ? 19.697 -13.162 11.656 1.00 49.75 104 MET A C 1
ATOM 880 O O . MET A 1 104 ? 19.779 -12.388 10.701 1.00 49.75 104 MET A O 1
ATOM 884 N N . VAL A 1 105 ? 20.712 -13.372 12.500 1.00 47.03 105 VAL A N 1
ATOM 885 C CA . VAL A 1 105 ? 21.987 -12.633 12.447 1.00 47.03 105 VAL A CA 1
ATOM 886 C C . VAL A 1 105 ? 22.699 -12.854 11.118 1.00 47.03 105 VAL A C 1
ATOM 888 O O . VAL A 1 105 ? 23.045 -11.888 10.435 1.00 47.03 105 VAL A O 1
ATOM 891 N N . ALA A 1 106 ? 22.848 -14.110 10.689 1.00 52.25 106 ALA A N 1
ATOM 892 C CA . ALA A 1 106 ? 23.485 -14.424 9.415 1.00 52.25 106 ALA A CA 1
ATOM 893 C C . ALA A 1 106 ? 22.754 -13.773 8.232 1.00 52.25 106 ALA A C 1
ATOM 895 O O . ALA A 1 106 ? 23.386 -13.423 7.236 1.00 52.25 106 ALA A O 1
ATOM 896 N N . LYS A 1 107 ? 21.433 -13.579 8.326 1.00 52.81 107 LYS A N 1
ATOM 897 C CA . LYS A 1 107 ? 20.620 -13.027 7.240 1.00 52.81 107 LYS A CA 1
ATOM 898 C C . LYS A 1 107 ? 20.555 -11.501 7.244 1.00 52.81 107 LYS A C 1
ATOM 900 O O . LYS A 1 107 ? 20.626 -10.934 6.159 1.00 52.81 107 LYS A O 1
ATOM 905 N N . ILE A 1 108 ? 20.520 -10.836 8.403 1.00 52.66 108 ILE A N 1
ATOM 906 C CA . ILE A 1 108 ? 20.692 -9.372 8.502 1.00 52.66 108 ILE A CA 1
ATOM 907 C C . ILE A 1 108 ? 22.089 -8.991 8.021 1.00 52.66 108 ILE A C 1
ATOM 909 O O . ILE A 1 108 ? 22.215 -8.134 7.152 1.00 52.66 108 ILE A O 1
ATOM 913 N N . MET A 1 109 ? 23.125 -9.684 8.504 1.00 52.28 109 MET A N 1
ATOM 914 C CA . MET A 1 109 ? 24.501 -9.472 8.047 1.00 52.28 109 MET A CA 1
ATOM 915 C C . MET A 1 109 ? 24.618 -9.705 6.543 1.00 52.28 109 MET A C 1
ATOM 917 O O . MET A 1 109 ? 25.234 -8.903 5.854 1.00 52.28 109 MET A O 1
ATOM 921 N N . ARG A 1 110 ? 23.957 -10.735 5.997 1.00 55.19 110 ARG A N 1
ATOM 922 C CA . ARG A 1 110 ? 23.917 -10.971 4.548 1.00 55.19 110 ARG A CA 1
ATOM 923 C C . ARG A 1 110 ? 23.148 -9.883 3.796 1.00 55.19 110 ARG A C 1
ATOM 925 O O . ARG A 1 110 ? 23.607 -9.475 2.743 1.00 55.19 110 ARG A O 1
ATOM 932 N N . MET A 1 111 ? 22.025 -9.381 4.307 1.00 55.31 111 MET A N 1
ATOM 933 C CA . MET A 1 111 ? 21.271 -8.283 3.682 1.00 55.31 111 MET A CA 1
ATOM 934 C C . MET A 1 111 ? 22.071 -6.983 3.664 1.00 55.31 111 MET A C 1
ATOM 936 O O . MET A 1 111 ? 22.122 -6.311 2.637 1.00 55.31 111 MET A O 1
ATOM 940 N N . VAL A 1 112 ? 22.715 -6.655 4.781 1.00 54.81 112 VAL A N 1
ATOM 941 C CA . VAL A 1 112 ? 23.600 -5.498 4.903 1.00 54.81 112 VAL A CA 1
ATOM 942 C C . VAL A 1 112 ? 24.792 -5.666 3.961 1.00 54.81 112 VAL A C 1
ATOM 944 O O . VAL A 1 112 ? 25.016 -4.799 3.129 1.00 54.81 112 VAL A O 1
ATOM 947 N N . MET A 1 113 ? 25.473 -6.815 3.974 1.00 51.81 113 MET A N 1
ATOM 948 C CA . MET A 1 113 ? 26.595 -7.112 3.072 1.00 51.81 113 MET A CA 1
ATOM 949 C C . MET A 1 113 ? 26.195 -7.068 1.590 1.00 51.81 113 MET A C 1
ATOM 951 O O . MET A 1 113 ? 26.875 -6.425 0.804 1.00 51.81 113 MET A O 1
ATOM 955 N N . VAL A 1 114 ? 25.071 -7.674 1.193 1.00 54.94 114 VAL A N 1
ATOM 956 C CA . VAL A 1 114 ? 24.570 -7.665 -0.199 1.00 54.94 114 VAL A CA 1
ATOM 957 C C . VAL A 1 114 ? 24.229 -6.253 -0.666 1.00 54.94 114 VAL A C 1
ATOM 959 O O . VAL A 1 114 ? 24.469 -5.912 -1.821 1.00 54.94 114 VAL A O 1
ATOM 962 N N . LYS A 1 115 ? 23.685 -5.405 0.211 1.00 53.84 115 LYS A N 1
ATOM 963 C CA . LYS A 1 115 ? 23.347 -4.021 -0.147 1.00 53.84 115 LYS A CA 1
ATOM 964 C C . LYS A 1 115 ? 24.549 -3.076 -0.087 1.00 53.84 115 LYS A C 1
ATOM 966 O O . LYS A 1 115 ? 24.583 -2.121 -0.858 1.00 53.84 115 LYS A O 1
ATOM 971 N N . LEU A 1 116 ? 25.546 -3.368 0.748 1.00 49.03 116 LEU A N 1
ATOM 972 C CA . LEU A 1 116 ? 26.823 -2.650 0.796 1.00 49.03 116 LEU A CA 1
ATOM 973 C C . LEU A 1 116 ? 27.783 -3.063 -0.332 1.00 49.03 116 LEU A C 1
ATOM 975 O O . LEU A 1 116 ? 28.580 -2.238 -0.763 1.00 49.03 116 LEU A O 1
ATOM 979 N N . MET A 1 117 ? 27.663 -4.282 -0.876 1.00 46.94 117 MET A N 1
ATOM 980 C CA . MET A 1 117 ? 28.476 -4.774 -2.003 1.00 46.94 117 MET A CA 1
ATOM 981 C C . MET A 1 117 ? 28.306 -3.964 -3.302 1.00 46.94 117 MET A C 1
ATOM 983 O O . MET A 1 117 ? 29.147 -4.055 -4.191 1.00 46.94 117 MET A O 1
ATOM 987 N N . VAL A 1 118 ? 27.254 -3.147 -3.425 1.00 45.31 118 VAL A N 1
ATOM 988 C CA . VAL A 1 118 ? 26.977 -2.336 -4.629 1.00 45.31 118 VAL A CA 1
ATOM 989 C C . VAL A 1 118 ? 27.746 -1.002 -4.627 1.00 45.31 118 VAL A C 1
ATOM 991 O O . VAL A 1 118 ? 27.732 -0.275 -5.619 1.00 45.31 118 VAL A O 1
ATOM 994 N N . VAL A 1 119 ? 28.450 -0.655 -3.542 1.00 45.38 119 VAL A N 1
ATOM 995 C CA . VAL A 1 119 ? 29.126 0.644 -3.403 1.00 45.38 119 VAL A CA 1
ATOM 996 C C . VAL A 1 119 ? 30.616 0.444 -3.123 1.00 45.38 119 VAL A C 1
ATOM 998 O O . VAL A 1 119 ? 31.005 -0.103 -2.099 1.00 45.38 119 VAL A O 1
ATOM 1001 N N . LYS A 1 120 ? 31.464 0.916 -4.051 1.00 43.56 120 LYS A N 1
ATOM 1002 C CA . LYS A 1 120 ? 32.915 0.630 -4.134 1.00 43.56 120 LYS A CA 1
ATOM 1003 C C . LYS A 1 120 ? 33.769 1.088 -2.932 1.00 43.56 120 LYS A C 1
ATOM 1005 O O . LYS A 1 120 ? 34.945 0.744 -2.895 1.00 43.56 120 LYS A O 1
ATOM 1010 N N . LYS A 1 121 ? 33.228 1.859 -1.981 1.00 43.78 121 LYS A N 1
ATOM 1011 C CA . LYS A 1 121 ? 33.870 2.222 -0.701 1.00 43.78 121 LYS A CA 1
ATOM 1012 C C . LYS A 1 121 ? 32.883 3.001 0.169 1.00 43.78 121 LYS A C 1
ATOM 1014 O O . LYS A 1 121 ? 32.523 4.125 -0.170 1.00 43.78 121 LYS A O 1
ATOM 1019 N N . TYR A 1 122 ? 32.494 2.438 1.303 1.00 49.06 122 TYR A N 1
ATOM 1020 C CA . TYR A 1 122 ? 32.079 3.232 2.456 1.00 49.06 122 TYR A CA 1
ATOM 1021 C C . TYR A 1 122 ? 33.246 3.238 3.440 1.00 49.06 122 TYR A C 1
ATOM 1023 O O . TYR A 1 122 ? 33.985 2.256 3.504 1.00 49.06 122 TYR A O 1
ATOM 1031 N N . SER A 1 123 ? 33.448 4.330 4.181 1.00 55.00 123 SER A N 1
ATOM 1032 C CA . SER A 1 123 ? 34.245 4.213 5.400 1.00 55.00 123 SER A CA 1
ATOM 1033 C C . SER A 1 123 ? 33.504 3.283 6.359 1.00 55.00 123 SER A C 1
ATOM 1035 O O . SER A 1 123 ? 32.266 3.254 6.356 1.00 55.00 123 SER A O 1
ATOM 1037 N N . ASP A 1 124 ? 34.243 2.534 7.175 1.00 49.28 124 ASP A N 1
ATOM 1038 C CA . ASP A 1 124 ? 33.659 1.673 8.209 1.00 49.28 124 ASP A CA 1
ATOM 1039 C C . ASP A 1 124 ? 32.662 2.460 9.081 1.00 49.28 124 ASP A C 1
ATOM 1041 O O . ASP A 1 124 ? 31.611 1.938 9.447 1.00 49.28 124 ASP A O 1
ATOM 1045 N N . ASP A 1 125 ? 32.899 3.762 9.274 1.00 49.88 125 ASP A N 1
ATOM 1046 C CA . ASP A 1 125 ? 31.997 4.688 9.963 1.00 49.88 125 ASP A CA 1
ATOM 1047 C C . ASP A 1 125 ? 30.611 4.811 9.313 1.00 49.88 125 ASP A C 1
ATOM 1049 O O . ASP A 1 125 ? 29.606 4.885 10.016 1.00 49.88 125 ASP A O 1
ATOM 1053 N N . VAL A 1 126 ? 30.497 4.835 7.981 1.00 52.44 126 VAL A N 1
ATOM 1054 C CA . VAL A 1 126 ? 29.186 4.950 7.307 1.00 52.44 126 VAL A CA 1
ATOM 1055 C C . VAL A 1 126 ? 28.399 3.648 7.435 1.00 52.44 126 VAL A C 1
ATOM 1057 O O . VAL A 1 126 ? 27.181 3.673 7.640 1.00 52.44 126 VAL A O 1
ATOM 1060 N N . VAL A 1 127 ? 29.087 2.508 7.364 1.00 52.75 127 VAL A N 1
ATOM 1061 C CA . VAL A 1 127 ? 28.481 1.190 7.588 1.00 52.75 127 VAL A CA 1
ATOM 1062 C C . VAL A 1 127 ? 28.017 1.057 9.037 1.00 52.75 127 VAL A C 1
ATOM 1064 O O . VAL A 1 127 ? 26.867 0.686 9.276 1.00 52.75 127 VAL A O 1
ATOM 1067 N N . LEU A 1 128 ? 28.868 1.429 9.994 1.00 53.81 128 LEU A N 1
ATOM 1068 C CA . LEU A 1 128 ? 28.561 1.408 11.423 1.00 53.81 128 LEU A CA 1
ATOM 1069 C C . LEU A 1 128 ? 27.403 2.348 11.767 1.00 53.81 128 LEU A C 1
ATOM 1071 O O . LEU A 1 128 ? 26.465 1.923 12.435 1.00 53.81 128 LEU A O 1
ATOM 1075 N N . ASN A 1 129 ? 27.391 3.575 11.243 1.00 55.56 129 ASN A N 1
ATOM 1076 C CA . ASN A 1 129 ? 26.284 4.516 11.441 1.00 55.56 129 ASN A CA 1
ATOM 1077 C C . ASN A 1 129 ? 24.966 3.997 10.839 1.00 55.56 129 ASN A C 1
ATOM 1079 O O . ASN A 1 129 ? 23.904 4.150 11.443 1.00 55.56 129 ASN A O 1
ATOM 1083 N N . SER A 1 130 ? 25.016 3.336 9.676 1.00 54.97 130 SER A N 1
ATOM 1084 C CA . SER A 1 130 ? 23.831 2.716 9.059 1.00 54.97 130 SER A CA 1
ATOM 1085 C C . SER A 1 130 ? 23.286 1.579 9.922 1.00 54.97 130 SER A C 1
ATOM 1087 O O . SER A 1 130 ? 22.082 1.491 10.159 1.00 54.97 130 SER A O 1
ATOM 1089 N N . LEU A 1 131 ? 24.176 0.722 10.428 1.00 56.31 131 LEU A N 1
ATOM 1090 C CA . LEU A 1 131 ? 23.826 -0.373 11.327 1.00 56.31 131 LEU A CA 1
ATOM 1091 C C . LEU A 1 131 ? 23.260 0.138 12.652 1.00 56.31 131 LEU A C 1
ATOM 1093 O O . LEU A 1 131 ? 22.268 -0.409 13.120 1.00 56.31 131 LEU A O 1
ATOM 1097 N N . GLN A 1 132 ? 23.832 1.199 13.224 1.00 59.22 132 GLN A N 1
ATOM 1098 C CA . GLN A 1 132 ? 23.327 1.824 14.446 1.00 59.22 132 GLN A CA 1
ATOM 1099 C C . GLN A 1 132 ? 21.932 2.416 14.254 1.00 59.22 132 GLN A C 1
ATOM 1101 O O . GLN A 1 132 ? 21.076 2.218 15.112 1.00 59.22 132 GLN A O 1
ATOM 1106 N N . LEU A 1 133 ? 21.666 3.101 13.136 1.00 58.47 133 LEU A N 1
ATOM 1107 C CA . LEU A 1 133 ? 20.326 3.623 12.857 1.00 58.47 133 LEU A CA 1
ATOM 1108 C C . LEU A 1 133 ? 19.303 2.509 12.662 1.00 58.47 133 LEU A C 1
ATOM 1110 O O . LEU A 1 133 ? 18.220 2.586 13.236 1.00 58.47 133 LEU A O 1
ATOM 1114 N N . VAL A 1 134 ? 19.648 1.465 11.904 1.00 57.66 134 VAL A N 1
ATOM 1115 C CA . VAL A 1 134 ? 18.765 0.306 11.723 1.00 57.66 134 VAL A CA 1
ATOM 1116 C C . VAL A 1 134 ? 18.532 -0.386 13.063 1.00 57.66 134 VAL A C 1
ATOM 1118 O O . VAL A 1 134 ? 17.388 -0.630 13.422 1.00 57.66 134 VAL A O 1
ATOM 1121 N N . ALA A 1 135 ? 19.579 -0.643 13.848 1.00 60.59 135 ALA A N 1
ATOM 1122 C CA . ALA A 1 135 ? 19.461 -1.261 15.166 1.00 60.59 135 ALA A CA 1
ATOM 1123 C C . ALA A 1 135 ? 18.615 -0.415 16.128 1.00 60.59 135 ALA A C 1
ATOM 1125 O O . ALA A 1 135 ? 17.781 -0.964 16.843 1.00 60.59 135 ALA A O 1
ATOM 1126 N N . LYS A 1 136 ? 18.776 0.913 16.110 1.00 65.75 136 LYS A N 1
ATOM 1127 C CA . LYS A 1 136 ? 17.951 1.835 16.894 1.00 65.75 136 LYS A CA 1
ATOM 1128 C C . LYS A 1 136 ? 16.491 1.784 16.461 1.00 65.75 136 LYS A C 1
ATOM 1130 O O . LYS A 1 136 ? 15.621 1.668 17.307 1.00 65.75 136 LYS A O 1
ATOM 1135 N N . GLU A 1 137 ? 16.209 1.817 15.163 1.00 59.44 137 GLU A N 1
ATOM 1136 C CA . GLU A 1 137 ? 14.835 1.757 14.658 1.00 59.44 137 GLU A CA 1
ATOM 1137 C C . GLU A 1 137 ? 14.167 0.403 14.954 1.00 59.44 137 GLU A C 1
ATOM 1139 O O . GLU A 1 137 ? 12.971 0.343 15.257 1.00 59.44 137 GLU A O 1
ATOM 1144 N N . LEU A 1 138 ? 14.942 -0.684 14.919 1.00 59.12 138 LEU A N 1
ATOM 1145 C CA . LEU A 1 138 ? 14.501 -2.011 15.344 1.00 59.12 138 LEU A CA 1
ATOM 1146 C C . LEU A 1 138 ? 14.192 -2.046 16.839 1.00 59.12 138 LEU A C 1
ATOM 1148 O O . LEU A 1 138 ? 13.131 -2.540 17.216 1.00 59.12 138 LEU A O 1
ATOM 1152 N N . GLN A 1 139 ? 15.072 -1.481 17.666 1.00 64.50 139 GLN A N 1
ATOM 1153 C CA . GLN A 1 139 ? 14.847 -1.358 19.102 1.00 64.50 139 GLN A CA 1
ATOM 1154 C C . GLN A 1 139 ? 13.607 -0.507 19.387 1.00 64.50 139 GLN A C 1
ATOM 1156 O O . GLN A 1 139 ? 12.738 -0.955 20.118 1.00 64.50 139 GLN A O 1
ATOM 1161 N N . ASP A 1 140 ? 13.454 0.651 18.742 1.00 65.50 140 ASP A N 1
ATOM 1162 C CA . ASP A 1 140 ? 12.293 1.531 18.911 1.00 65.50 140 ASP A CA 1
ATOM 1163 C C . ASP A 1 140 ? 10.984 0.830 18.505 1.00 65.50 140 ASP A C 1
ATOM 1165 O O . ASP A 1 140 ? 9.937 1.032 19.124 1.00 65.50 140 ASP A O 1
ATOM 1169 N N . THR A 1 141 ? 11.015 0.011 17.449 1.00 62.09 141 THR A N 1
ATOM 1170 C CA . THR A 1 141 ? 9.854 -0.778 17.004 1.00 62.09 141 THR A CA 1
ATOM 1171 C C . THR A 1 141 ? 9.526 -1.871 18.014 1.00 62.09 141 THR A C 1
ATOM 1173 O O . THR A 1 141 ? 8.372 -2.010 18.419 1.00 62.09 141 THR A O 1
ATOM 1176 N N . TRP A 1 142 ? 10.542 -2.602 18.469 1.00 68.00 142 TRP A N 1
ATOM 1177 C CA . TRP A 1 142 ? 10.381 -3.643 19.474 1.00 68.00 142 TRP A CA 1
ATOM 1178 C C . TRP A 1 142 ? 9.889 -3.068 20.807 1.00 68.00 142 TRP A C 1
ATOM 1180 O O . TRP A 1 142 ? 8.957 -3.614 21.393 1.00 68.00 142 TRP A O 1
ATOM 1190 N N . ASP A 1 143 ? 10.437 -1.937 21.250 1.00 67.62 143 ASP A N 1
ATOM 1191 C CA . ASP A 1 143 ? 10.053 -1.240 22.478 1.00 67.62 143 ASP A CA 1
ATOM 1192 C C . ASP A 1 143 ? 8.596 -0.782 22.424 1.00 67.62 143 ASP A C 1
ATOM 1194 O O . ASP A 1 143 ? 7.861 -0.949 23.395 1.00 67.62 143 ASP A O 1
ATOM 1198 N N . LYS A 1 144 ? 8.127 -0.269 21.282 1.00 67.75 144 LYS A N 1
ATOM 1199 C CA . LYS A 1 144 ? 6.707 0.086 21.106 1.00 67.75 144 LYS A CA 1
ATOM 1200 C C . LYS A 1 144 ? 5.772 -1.101 21.320 1.00 67.75 144 LYS A C 1
ATOM 1202 O O . LYS A 1 144 ? 4.675 -0.922 21.849 1.00 67.75 144 LYS A O 1
ATOM 1207 N N . GLU A 1 145 ? 6.190 -2.295 20.921 1.00 65.31 145 GLU A N 1
ATOM 1208 C CA . GLU A 1 145 ? 5.380 -3.510 21.018 1.00 65.31 145 GLU A CA 1
ATOM 1209 C C . GLU A 1 145 ? 5.527 -4.217 22.376 1.00 65.31 145 GLU A C 1
ATOM 1211 O O . GLU A 1 145 ? 4.559 -4.789 22.889 1.00 65.31 145 GLU A O 1
ATOM 1216 N N . ASN A 1 146 ? 6.712 -4.147 22.989 1.00 65.69 146 ASN A N 1
ATOM 1217 C CA . ASN A 1 146 ? 7.104 -5.019 24.100 1.00 65.69 146 ASN A CA 1
ATOM 1218 C C . ASN A 1 146 ? 7.498 -4.275 25.383 1.00 65.69 146 ASN A C 1
ATOM 1220 O O . ASN A 1 146 ? 7.426 -4.865 26.462 1.00 65.69 146 ASN A O 1
ATOM 1224 N N . CYS A 1 147 ? 7.873 -2.994 25.323 1.00 74.75 147 CYS A N 1
ATOM 1225 C CA . CYS A 1 147 ? 8.231 -2.232 26.517 1.00 74.75 147 CYS A CA 1
ATOM 1226 C C . CYS A 1 147 ? 6.978 -1.667 27.199 1.00 74.75 147 CYS A C 1
ATOM 1228 O O . CYS A 1 147 ? 6.239 -0.854 26.634 1.00 74.75 147 CYS A O 1
ATOM 1230 N N . ALA A 1 148 ? 6.759 -2.063 28.456 1.00 76.88 148 ALA A N 1
ATOM 1231 C CA . ALA A 1 148 ? 5.615 -1.602 29.237 1.00 76.88 148 ALA A CA 1
ATOM 1232 C C . ALA A 1 148 ? 5.616 -0.078 29.408 1.00 76.88 148 ALA A C 1
ATOM 1234 O O . ALA A 1 148 ? 4.567 0.535 29.243 1.00 76.88 148 ALA A O 1
ATOM 1235 N N . SER A 1 149 ? 6.773 0.547 29.661 1.00 80.00 149 SER A N 1
ATOM 1236 C CA . SER A 1 149 ? 6.865 2.007 29.825 1.00 80.00 149 SER A CA 1
ATOM 1237 C C . SER A 1 149 ? 6.552 2.777 28.538 1.00 80.00 149 SER A C 1
ATOM 1239 O O . SER A 1 149 ? 5.882 3.808 28.593 1.00 80.00 149 SER A O 1
ATOM 1241 N N . VAL A 1 150 ? 6.953 2.261 27.369 1.00 79.06 150 VAL A N 1
ATOM 1242 C CA . VAL A 1 150 ? 6.631 2.865 26.065 1.00 79.06 150 VAL A CA 1
ATOM 1243 C C . VAL A 1 150 ? 5.151 2.697 25.740 1.00 79.06 150 VAL A C 1
ATOM 1245 O O . VAL A 1 150 ? 4.501 3.654 25.323 1.00 79.06 150 VAL A O 1
ATOM 1248 N N . ARG A 1 151 ? 4.578 1.519 26.000 1.00 79.75 151 ARG A N 1
ATOM 1249 C CA . ARG A 1 151 ? 3.132 1.289 25.852 1.00 79.75 151 ARG A CA 1
ATOM 1250 C C . ARG A 1 151 ? 2.313 2.133 26.823 1.00 79.75 151 ARG A C 1
ATOM 1252 O O . ARG A 1 151 ? 1.268 2.650 26.446 1.00 79.75 151 ARG A O 1
ATOM 1259 N N . PHE A 1 152 ? 2.791 2.303 28.052 1.00 81.38 152 PHE A N 1
ATOM 1260 C CA . PHE A 1 152 ? 2.169 3.165 29.051 1.00 81.38 152 PHE A CA 1
ATOM 1261 C C . PHE A 1 152 ? 2.216 4.632 28.608 1.00 81.38 152 PHE A C 1
ATOM 1263 O O . PHE A 1 152 ? 1.190 5.307 28.635 1.00 81.38 152 PHE A O 1
ATOM 1270 N N . ALA A 1 153 ? 3.368 5.088 28.100 1.00 85.00 153 ALA A N 1
ATOM 1271 C CA . ALA A 1 153 ? 3.536 6.411 27.502 1.00 85.00 153 ALA A CA 1
ATOM 1272 C C . ALA A 1 153 ? 2.581 6.644 26.319 1.00 85.00 153 ALA A C 1
ATOM 1274 O O . ALA A 1 153 ? 1.961 7.699 26.222 1.00 85.00 153 ALA A O 1
ATOM 1275 N N . ALA A 1 154 ? 2.405 5.643 25.452 1.00 82.88 154 ALA A N 1
ATOM 1276 C CA . ALA A 1 154 ? 1.501 5.724 24.304 1.00 82.88 154 ALA A CA 1
ATOM 1277 C C . ALA A 1 154 ? 0.019 5.887 24.697 1.00 82.88 154 ALA A C 1
ATOM 1279 O O . ALA A 1 154 ? -0.771 6.387 23.899 1.00 82.88 154 ALA A O 1
ATOM 1280 N N . CYS A 1 155 ? -0.354 5.505 25.921 1.00 83.19 155 CYS A N 1
ATOM 1281 C CA . CYS A 1 155 ? -1.715 5.613 26.444 1.00 83.19 155 CYS A CA 1
ATOM 1282 C C . CYS A 1 155 ? -1.960 6.889 27.275 1.00 83.19 155 CYS A C 1
ATOM 1284 O O . CYS A 1 155 ? -3.024 7.005 27.886 1.00 83.19 155 CYS A O 1
ATOM 1286 N N . GLU A 1 156 ? -1.019 7.845 27.328 1.00 88.44 156 GLU A N 1
ATOM 1287 C CA . GLU A 1 156 ? -1.146 9.056 28.161 1.00 88.44 156 GLU A CA 1
ATOM 1288 C C . GLU A 1 156 ? -2.443 9.821 27.886 1.00 88.44 156 GLU A C 1
ATOM 1290 O O . GLU A 1 156 ? -3.170 10.173 28.815 1.00 88.44 156 GLU A O 1
ATOM 1295 N N . ALA A 1 157 ? -2.757 10.049 26.608 1.00 87.31 157 ALA A N 1
ATOM 1296 C CA . ALA A 1 157 ? -3.946 10.789 26.201 1.00 87.31 157 ALA A CA 1
ATOM 1297 C C . ALA A 1 157 ? -5.240 10.104 26.674 1.00 87.31 157 ALA A C 1
ATOM 1299 O O . ALA A 1 157 ? -6.161 10.775 27.140 1.00 87.31 157 ALA A O 1
ATOM 1300 N N . ASP A 1 158 ? -5.291 8.770 26.628 1.00 83.31 158 ASP A N 1
ATOM 1301 C CA . ASP A 1 158 ? -6.446 7.982 27.074 1.00 83.31 158 ASP A CA 1
ATOM 1302 C C . ASP A 1 158 ? -6.606 8.049 28.589 1.00 83.31 158 ASP A C 1
ATOM 1304 O O . ASP A 1 158 ? -7.708 8.237 29.108 1.00 83.31 158 ASP A O 1
ATOM 13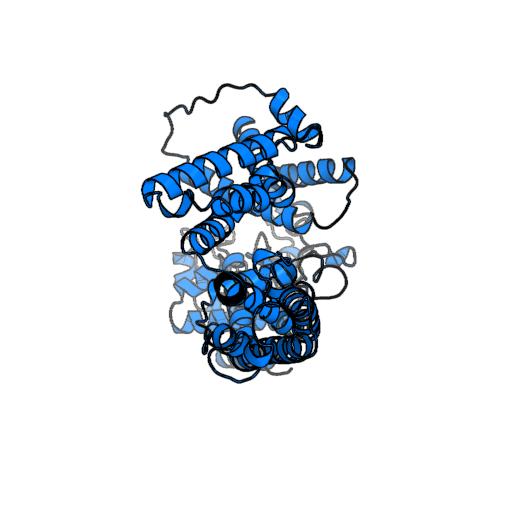08 N N . MET A 1 159 ? -5.490 7.934 29.308 1.00 86.44 159 MET A N 1
ATOM 1309 C CA . MET A 1 159 ? -5.468 8.054 30.762 1.00 86.44 159 MET A CA 1
ATOM 1310 C C . MET A 1 159 ? -5.870 9.459 31.205 1.00 86.44 159 MET A C 1
ATOM 1312 O O . MET A 1 159 ? -6.607 9.594 32.181 1.00 86.44 159 MET A O 1
ATOM 1316 N N . ARG A 1 160 ? -5.438 10.490 30.474 1.00 89.50 160 ARG A N 1
ATOM 1317 C CA . ARG A 1 160 ? -5.796 11.888 30.725 1.00 89.50 160 ARG A CA 1
ATOM 1318 C C . ARG A 1 160 ? -7.269 12.155 30.459 1.00 89.50 160 ARG A C 1
ATOM 1320 O O . ARG A 1 160 ? -7.925 12.745 31.309 1.00 89.50 160 ARG A O 1
ATOM 1327 N N . SER A 1 161 ? -7.807 11.685 29.331 1.00 87.44 161 SER A N 1
ATOM 1328 C CA . SER A 1 161 ? -9.241 11.811 29.029 1.00 87.44 161 SER A CA 1
ATOM 1329 C C . SER A 1 161 ? -10.090 11.156 30.122 1.00 87.44 161 SER A C 1
ATOM 1331 O O . SER A 1 161 ? -11.031 11.760 30.641 1.00 87.44 161 SER A O 1
ATOM 1333 N N . TYR A 1 162 ? -9.699 9.953 30.556 1.00 87.50 162 TYR A N 1
ATOM 1334 C CA . TYR A 1 162 ? -10.362 9.246 31.650 1.00 87.50 162 TYR A CA 1
ATOM 1335 C C . TYR A 1 162 ? -10.278 10.003 32.984 1.00 87.50 162 TYR A C 1
ATOM 1337 O O . TYR A 1 162 ? -11.284 10.150 33.676 1.00 87.50 162 TYR A O 1
ATOM 1345 N N . PHE A 1 163 ? -9.094 10.511 33.332 1.00 89.00 163 PHE A N 1
ATOM 1346 C CA . PHE A 1 163 ? -8.874 11.311 34.535 1.00 89.00 163 PHE A CA 1
ATOM 1347 C C . PHE A 1 163 ? -9.727 12.586 34.539 1.00 89.00 163 PHE A C 1
ATOM 1349 O O . PHE A 1 163 ? -10.406 12.861 35.525 1.00 89.00 163 PHE A O 1
ATOM 1356 N N . ASN A 1 164 ? -9.753 13.318 33.424 1.00 89.75 164 ASN A N 1
ATOM 1357 C CA . ASN A 1 164 ? -10.558 14.529 33.278 1.00 89.75 164 ASN A CA 1
ATOM 1358 C C . ASN A 1 164 ? -12.055 14.220 33.377 1.00 89.75 164 ASN A C 1
ATOM 1360 O O . ASN A 1 164 ? -12.781 14.945 34.048 1.00 89.75 164 ASN A O 1
ATOM 1364 N N . SER A 1 165 ? -12.511 13.119 32.772 1.00 90.00 165 SER A N 1
ATOM 1365 C CA . SER A 1 165 ? -13.916 12.692 32.841 1.00 90.00 165 SER A CA 1
ATOM 1366 C C . SER A 1 165 ? -14.348 12.426 34.287 1.00 90.00 165 SER A C 1
ATOM 1368 O O . SER A 1 165 ? -15.382 12.922 34.730 1.00 90.00 165 SER A O 1
ATOM 1370 N N . LEU A 1 166 ? -13.515 11.727 35.067 1.00 87.19 166 LEU A N 1
ATOM 1371 C CA . LEU A 1 166 ? -13.756 11.545 36.502 1.00 87.19 166 LEU A CA 1
ATOM 1372 C C . LEU A 1 166 ? -13.671 12.865 37.282 1.00 87.19 166 LEU A C 1
ATOM 1374 O O . LEU A 1 166 ? -14.454 13.081 38.204 1.00 87.19 166 LEU A O 1
ATOM 1378 N N . GLY A 1 167 ? -12.783 13.778 36.881 1.00 84.69 167 GLY A N 1
ATOM 1379 C CA . GLY A 1 167 ? -12.677 15.121 37.457 1.00 84.69 167 GLY A CA 1
ATOM 1380 C C . GLY A 1 167 ? -13.856 16.044 37.189 1.00 84.69 167 GLY A C 1
ATOM 1381 O O . GLY A 1 167 ? -14.055 16.992 37.949 1.00 84.69 167 GLY A O 1
ATOM 1382 N N . LEU A 1 168 ? -14.657 15.736 36.172 1.00 86.19 168 LEU A N 1
ATOM 1383 C CA . LEU A 1 168 ? -15.955 16.354 35.910 1.00 86.19 168 LEU A CA 1
ATOM 1384 C C . LEU A 1 168 ? -17.103 15.653 36.656 1.00 86.19 168 LEU A C 1
ATOM 1386 O O . LEU A 1 168 ? -18.247 16.079 36.549 1.00 86.19 168 LEU A O 1
ATOM 1390 N N . GLY A 1 169 ? -16.813 14.593 37.416 1.00 85.94 169 GLY A N 1
ATOM 1391 C CA . GLY A 1 169 ? -17.811 13.815 38.147 1.00 85.94 169 GLY A CA 1
ATOM 1392 C C . GLY A 1 169 ? -18.591 12.821 37.284 1.00 85.94 169 GLY A C 1
ATOM 1393 O O . GLY A 1 169 ? -19.593 12.287 37.761 1.00 85.94 169 GLY A O 1
ATOM 1394 N N . MET A 1 170 ? -18.149 12.554 36.047 1.00 88.88 170 MET A N 1
ATOM 1395 C CA . MET A 1 170 ? -18.804 11.580 35.170 1.00 88.88 170 MET A CA 1
ATOM 1396 C C . MET A 1 170 ? -18.705 10.174 35.765 1.00 88.88 170 MET A C 1
ATOM 1398 O O . MET A 1 170 ? -17.630 9.724 36.167 1.00 88.88 170 MET A O 1
ATOM 1402 N N . GLN A 1 171 ? -19.822 9.453 35.767 1.00 87.94 171 GLN A N 1
ATOM 1403 C CA . GLN A 1 171 ? -19.931 8.099 36.312 1.00 87.94 171 GLN A CA 1
ATOM 1404 C C . GLN A 1 171 ? -21.035 7.308 35.597 1.00 87.94 171 GLN A C 1
ATOM 1406 O O . GLN A 1 171 ? -21.900 7.891 34.938 1.00 87.94 171 GLN A O 1
ATOM 1411 N N . GLY A 1 172 ? -20.981 5.974 35.684 1.00 90.75 172 GLY A N 1
ATOM 1412 C CA . GLY A 1 172 ? -21.967 5.078 35.073 1.00 90.75 172 GLY A CA 1
ATOM 1413 C C . GLY A 1 172 ? -22.132 5.316 33.570 1.00 90.75 172 GLY A C 1
ATOM 1414 O O . GLY A 1 172 ? -21.150 5.280 32.822 1.00 90.75 172 GLY A O 1
ATOM 1415 N N . GLN A 1 173 ? -23.368 5.585 33.133 1.00 92.88 173 GLN A N 1
ATOM 1416 C CA . GLN A 1 173 ? -23.720 5.840 31.730 1.00 92.88 173 GLN A CA 1
ATOM 1417 C C . GLN A 1 173 ? -22.847 6.908 31.060 1.00 92.88 173 GLN A C 1
ATOM 1419 O O . GLN A 1 173 ? -22.374 6.676 29.950 1.00 92.88 173 GLN A O 1
ATOM 1424 N N . GLU A 1 174 ? -22.637 8.065 31.692 1.00 91.44 174 GLU A N 1
ATOM 1425 C CA . GLU A 1 174 ? -21.923 9.186 31.061 1.00 91.44 174 GLU A CA 1
ATOM 1426 C C . GLU A 1 174 ? -20.470 8.818 30.763 1.00 91.44 174 GLU A C 1
ATOM 1428 O O . GLU A 1 174 ? -19.974 9.035 29.656 1.00 91.44 174 GLU A O 1
ATOM 1433 N N . LEU A 1 175 ? -19.810 8.178 31.731 1.00 91.75 175 LEU A N 1
ATOM 1434 C CA . LEU A 1 175 ? -18.424 7.748 31.597 1.00 91.75 175 LEU A CA 1
ATOM 1435 C C . LEU A 1 175 ? -18.276 6.600 30.588 1.00 91.75 175 LEU A C 1
ATOM 1437 O O . LEU A 1 175 ? -17.311 6.581 29.822 1.00 91.75 175 LEU A O 1
ATOM 1441 N N . LEU A 1 176 ? -19.228 5.660 30.555 1.00 93.94 176 LEU A N 1
ATOM 1442 C CA . LEU A 1 176 ? -19.263 4.580 29.564 1.00 93.94 176 LEU A CA 1
ATOM 1443 C C . LEU A 1 176 ? -19.430 5.130 28.142 1.00 93.94 176 LEU A C 1
ATOM 1445 O O . LEU A 1 176 ? -18.695 4.729 27.239 1.00 93.94 176 LEU A O 1
ATOM 1449 N N . VAL A 1 177 ? -20.365 6.063 27.952 1.00 94.31 177 VAL A N 1
ATOM 1450 C CA . VAL A 1 177 ? -20.603 6.731 26.667 1.00 94.31 177 VAL A CA 1
ATOM 1451 C C . VAL A 1 177 ? -19.352 7.489 26.234 1.00 94.31 177 VAL A C 1
ATOM 1453 O O . VAL A 1 177 ? -18.853 7.229 25.142 1.00 94.31 177 VAL A O 1
ATOM 1456 N N . LYS A 1 178 ? -18.783 8.338 27.097 1.00 93.06 178 LYS A N 1
ATOM 1457 C CA . LYS A 1 178 ? -17.570 9.111 26.789 1.00 93.06 178 LYS A CA 1
ATOM 1458 C C . LYS A 1 178 ? -16.387 8.221 26.409 1.00 93.06 178 LYS A C 1
ATOM 1460 O O . LYS A 1 178 ? -15.684 8.492 25.439 1.00 93.06 178 LYS A O 1
ATOM 1465 N N . MET A 1 179 ? -16.188 7.124 27.136 1.00 92.88 179 MET A N 1
ATOM 1466 C CA . MET A 1 179 ? -15.125 6.165 26.842 1.00 92.88 179 MET A CA 1
ATOM 1467 C C . MET A 1 179 ? -15.307 5.500 25.468 1.00 92.88 179 MET A C 1
ATOM 1469 O O . MET A 1 179 ? -14.332 5.340 24.731 1.00 92.88 179 MET A O 1
ATOM 1473 N N . LEU A 1 180 ? -16.536 5.118 25.111 1.00 94.38 180 LEU A N 1
ATOM 1474 C CA . LEU A 1 180 ? -16.814 4.491 23.819 1.00 94.38 180 LEU A CA 1
ATOM 1475 C C . LEU A 1 180 ? -16.714 5.493 22.669 1.00 94.38 180 LEU A C 1
ATOM 1477 O O . LEU A 1 180 ? -16.192 5.132 21.618 1.00 94.38 180 LEU A O 1
ATOM 1481 N N . GLN A 1 181 ? -17.141 6.739 22.880 1.00 93.69 181 GLN A N 1
ATOM 1482 C CA . GLN A 1 181 ? -16.931 7.842 21.937 1.00 93.69 181 GLN A CA 1
ATOM 1483 C C . GLN A 1 181 ? -15.447 7.996 21.615 1.00 93.69 181 GLN A C 1
ATOM 1485 O O . GLN A 1 181 ? -15.049 7.850 20.464 1.00 93.69 181 GLN A O 1
ATOM 1490 N N . ASP A 1 182 ? -14.617 8.158 22.648 1.00 91.94 182 ASP A N 1
ATOM 1491 C CA . ASP A 1 182 ? -13.168 8.290 22.497 1.00 91.94 182 ASP A CA 1
ATOM 1492 C C . ASP A 1 182 ? -12.549 7.079 21.777 1.00 91.94 182 ASP A C 1
ATOM 1494 O O . ASP A 1 182 ? -11.630 7.217 20.965 1.00 91.94 182 ASP A O 1
ATOM 1498 N N . HIS A 1 183 ? -13.043 5.868 22.061 1.00 92.56 183 HIS A N 1
ATOM 1499 C CA . HIS A 1 183 ? -12.609 4.652 21.371 1.00 92.56 183 HIS A CA 1
ATOM 1500 C C . HIS A 1 183 ? -12.945 4.677 19.879 1.00 92.56 183 HIS A C 1
ATOM 1502 O O . HIS A 1 183 ? -12.059 4.414 19.062 1.00 92.56 183 HIS A O 1
ATOM 1508 N N . PHE A 1 184 ? -14.192 4.981 19.514 1.00 93.62 184 PHE A N 1
ATOM 1509 C CA . PHE A 1 184 ? -14.607 5.027 18.113 1.00 93.62 184 PHE A CA 1
ATOM 1510 C C . PHE A 1 184 ? -13.907 6.160 17.362 1.00 93.62 184 PHE A C 1
ATOM 1512 O O . PHE A 1 184 ? -13.342 5.894 16.304 1.00 93.62 184 PHE A O 1
ATOM 1519 N N . ASP A 1 185 ? -13.827 7.364 17.926 1.00 91.25 185 ASP A N 1
ATOM 1520 C CA . ASP A 1 185 ? -13.172 8.514 17.290 1.00 91.25 185 ASP A CA 1
ATOM 1521 C C . ASP A 1 185 ? -11.716 8.212 16.905 1.00 91.25 185 ASP A C 1
ATOM 1523 O O . ASP A 1 185 ? -11.263 8.556 15.811 1.00 91.25 185 ASP A O 1
ATOM 1527 N N . ARG A 1 186 ? -10.982 7.501 17.769 1.00 90.00 186 ARG A N 1
ATOM 1528 C CA . ARG A 1 186 ? -9.581 7.133 17.509 1.00 90.00 186 ARG A CA 1
ATOM 1529 C C . ARG A 1 186 ? -9.414 5.969 16.544 1.00 90.00 186 ARG A C 1
ATOM 1531 O O . ARG A 1 186 ? -8.438 5.936 15.796 1.00 90.00 186 ARG A O 1
ATOM 1538 N N . ASN A 1 187 ? -10.310 4.987 16.591 1.00 92.62 187 ASN A N 1
ATOM 1539 C CA . ASN A 1 187 ? -10.069 3.688 15.962 1.00 92.62 187 ASN A CA 1
ATOM 1540 C C . ASN A 1 187 ? -10.953 3.415 14.742 1.00 92.62 187 ASN A C 1
ATOM 1542 O O . ASN A 1 187 ? -10.648 2.496 13.989 1.00 92.62 187 ASN A O 1
ATOM 1546 N N . ILE A 1 188 ? -12.012 4.190 14.487 1.00 94.12 188 ILE A N 1
ATOM 1547 C CA . ILE A 1 188 ? -12.952 3.898 13.394 1.00 94.12 188 ILE A CA 1
ATOM 1548 C C . ILE A 1 188 ? -12.310 4.011 12.015 1.00 94.12 188 ILE A C 1
ATOM 1550 O O . ILE A 1 188 ? -12.566 3.169 11.156 1.00 94.12 188 ILE A O 1
ATOM 1554 N N . LYS A 1 189 ? -11.424 4.999 11.819 1.00 92.31 189 LYS A N 1
ATOM 1555 C CA . LYS A 1 189 ? -10.666 5.151 10.573 1.00 92.31 189 LYS A CA 1
ATOM 1556 C C . LYS A 1 189 ? -9.764 3.943 10.345 1.00 92.31 189 LYS A C 1
ATOM 1558 O O . LYS A 1 189 ? -9.862 3.305 9.306 1.00 92.31 189 LYS A O 1
ATOM 1563 N N . GLU A 1 190 ? -8.919 3.611 11.320 1.00 90.94 190 GLU A N 1
ATOM 1564 C CA . GLU A 1 190 ? -8.002 2.474 11.206 1.00 90.94 190 GLU A CA 1
ATOM 1565 C C . GLU A 1 190 ? -8.756 1.147 11.040 1.00 90.94 190 GLU A C 1
ATOM 1567 O O . GLU A 1 190 ? -8.384 0.340 10.191 1.00 90.94 190 GLU A O 1
ATOM 1572 N N . GLY A 1 191 ? -9.838 0.943 11.795 1.00 92.94 191 GLY A N 1
ATOM 1573 C CA . GLY A 1 191 ? -10.679 -0.245 11.694 1.00 92.94 191 GLY A CA 1
ATOM 1574 C C . GLY A 1 191 ? -11.308 -0.380 10.310 1.00 92.94 191 GLY A C 1
ATOM 1575 O O . GLY A 1 191 ? -11.288 -1.462 9.731 1.00 92.94 191 GLY A O 1
ATOM 1576 N N . PHE A 1 192 ? -11.792 0.721 9.728 1.00 93.69 192 PHE A N 1
ATOM 1577 C CA . PHE A 1 192 ? -12.299 0.709 8.358 1.00 93.69 192 PHE A CA 1
ATOM 1578 C C . PHE A 1 192 ? -11.191 0.482 7.318 1.00 93.69 192 PHE A C 1
ATOM 1580 O O . PHE A 1 192 ? -11.383 -0.274 6.370 1.00 93.69 192 PHE A O 1
ATOM 1587 N N . GLU A 1 193 ? -10.007 1.076 7.489 1.00 91.62 193 GLU A N 1
ATOM 1588 C CA . GLU A 1 193 ? -8.862 0.818 6.605 1.00 91.62 193 GLU A CA 1
ATOM 1589 C C . GLU A 1 193 ? -8.433 -0.663 6.646 1.00 91.62 193 GLU A C 1
ATOM 1591 O O . GLU A 1 193 ? -8.075 -1.221 5.608 1.00 91.62 193 GLU A O 1
ATOM 1596 N N . GLN A 1 194 ? -8.512 -1.326 7.808 1.00 89.88 194 GLN A N 1
ATOM 1597 C CA . GLN A 1 194 ? -8.275 -2.770 7.941 1.00 89.88 194 GLN A CA 1
ATOM 1598 C C . GLN A 1 194 ? -9.337 -3.598 7.201 1.00 89.88 194 GLN A C 1
ATOM 1600 O O . GLN A 1 194 ? -8.982 -4.526 6.476 1.00 89.88 194 GLN A O 1
ATOM 1605 N N . GLU A 1 195 ? -10.620 -3.241 7.320 1.00 91.81 195 GLU A N 1
ATOM 1606 C CA . GLU A 1 195 ? -11.704 -3.869 6.547 1.00 91.81 195 GLU A CA 1
ATOM 1607 C C . GLU A 1 195 ? -11.477 -3.742 5.038 1.00 91.81 195 GLU A C 1
ATOM 1609 O O . GLU A 1 195 ? -11.612 -4.711 4.287 1.00 91.81 195 GLU A O 1
ATOM 1614 N N . MET A 1 196 ? -11.109 -2.540 4.593 1.00 92.50 196 MET A N 1
ATOM 1615 C CA . MET A 1 196 ? -10.817 -2.257 3.193 1.00 92.50 196 MET A CA 1
ATOM 1616 C C . MET A 1 196 ? -9.617 -3.054 2.698 1.00 92.50 196 MET A C 1
ATOM 1618 O O . MET A 1 196 ? -9.656 -3.558 1.579 1.00 92.50 196 MET A O 1
ATOM 1622 N N . ALA A 1 197 ? -8.579 -3.222 3.520 1.00 89.44 197 ALA A N 1
ATOM 1623 C CA . ALA A 1 197 ? -7.419 -4.018 3.144 1.00 89.44 197 ALA A CA 1
ATOM 1624 C C . ALA A 1 197 ? -7.767 -5.486 2.880 1.00 89.44 197 ALA A C 1
ATOM 1626 O O . ALA A 1 197 ? -7.297 -6.043 1.889 1.00 89.44 197 ALA A O 1
ATOM 1627 N N . VAL A 1 198 ? -8.644 -6.084 3.690 1.00 88.31 198 VAL A N 1
ATOM 1628 C CA . VAL A 1 198 ? -9.100 -7.467 3.481 1.00 88.31 198 VAL A CA 1
ATOM 1629 C C . VAL A 1 198 ? -9.944 -7.589 2.208 1.00 88.31 198 VAL A C 1
ATOM 1631 O O . VAL A 1 198 ? -9.696 -8.466 1.376 1.00 88.31 198 VAL A O 1
ATOM 1634 N N . VAL A 1 199 ? -10.923 -6.696 2.018 1.00 91.50 199 VAL A N 1
ATOM 1635 C CA . VAL A 1 199 ? -11.839 -6.746 0.862 1.00 91.50 199 VAL A CA 1
ATOM 1636 C C . VAL A 1 199 ? -11.106 -6.460 -0.446 1.00 91.50 199 VAL A C 1
ATOM 1638 O O . VAL A 1 199 ? -11.202 -7.239 -1.396 1.00 91.50 199 VAL A O 1
ATOM 1641 N N . VAL A 1 200 ? -10.337 -5.371 -0.498 1.00 92.31 200 VAL A N 1
ATOM 1642 C CA . VAL A 1 200 ? -9.555 -5.013 -1.686 1.00 92.31 200 VAL A CA 1
ATOM 1643 C C . VAL A 1 200 ? -8.469 -6.051 -1.924 1.00 92.31 200 VAL A C 1
ATOM 1645 O O . VAL A 1 200 ? -8.295 -6.470 -3.061 1.00 92.31 200 VAL A O 1
ATOM 1648 N N . GLY A 1 201 ? -7.800 -6.539 -0.879 1.00 88.25 201 GLY A N 1
ATOM 1649 C CA . GLY A 1 201 ? -6.830 -7.622 -1.002 1.00 88.25 201 GLY A CA 1
ATOM 1650 C C . GLY A 1 201 ? -7.432 -8.865 -1.665 1.00 88.25 201 GLY A C 1
ATOM 1651 O O . GLY A 1 201 ? -6.886 -9.375 -2.640 1.00 88.25 201 GLY A O 1
ATOM 1652 N N . THR A 1 202 ? -8.608 -9.302 -1.217 1.00 87.00 202 THR A N 1
ATOM 1653 C CA . THR A 1 202 ? -9.312 -10.452 -1.813 1.00 87.00 202 THR A CA 1
ATOM 1654 C C . THR A 1 202 ? -9.630 -10.227 -3.293 1.00 87.00 202 THR A C 1
ATOM 1656 O O . THR A 1 202 ? -9.433 -11.124 -4.109 1.00 87.00 202 THR A O 1
ATOM 1659 N N . ARG A 1 203 ? -10.056 -9.016 -3.669 1.00 90.00 203 ARG A N 1
ATOM 1660 C CA . ARG A 1 203 ? -10.300 -8.657 -5.075 1.00 90.00 203 ARG A CA 1
ATOM 1661 C C . ARG A 1 203 ? -9.009 -8.639 -5.895 1.00 90.00 203 ARG A C 1
ATOM 1663 O O . ARG A 1 203 ? -8.975 -9.153 -7.007 1.00 90.00 203 ARG A O 1
ATOM 1670 N N . LEU A 1 204 ? -7.939 -8.072 -5.344 1.00 90.06 204 LEU A N 1
ATOM 1671 C CA . LEU A 1 204 ? -6.637 -7.987 -6.003 1.00 90.06 204 LEU A CA 1
ATOM 1672 C C . LEU A 1 204 ? -5.980 -9.359 -6.176 1.00 90.06 204 LEU A C 1
ATOM 1674 O O . LEU A 1 204 ? -5.305 -9.568 -7.177 1.00 90.06 204 LEU A O 1
ATOM 1678 N N . LYS A 1 205 ? -6.224 -10.317 -5.273 1.00 84.88 205 LYS A N 1
ATOM 1679 C CA . LYS A 1 205 ? -5.813 -11.723 -5.446 1.00 84.88 205 LYS A CA 1
ATOM 1680 C C . LYS A 1 205 ? -6.293 -12.302 -6.778 1.00 84.88 205 LYS A C 1
ATOM 1682 O O . LYS A 1 205 ? -5.591 -13.097 -7.392 1.00 84.88 205 LYS A O 1
ATOM 1687 N N . GLN A 1 206 ? -7.492 -11.912 -7.198 1.00 86.00 206 GLN A N 1
ATOM 1688 C CA . GLN A 1 206 ? -8.134 -12.380 -8.424 1.00 86.00 206 GLN A CA 1
ATOM 1689 C C . GLN A 1 206 ? -7.843 -11.468 -9.624 1.00 86.00 206 GLN A C 1
ATOM 1691 O O . GLN A 1 206 ? -8.240 -11.782 -10.742 1.00 86.00 206 GLN A O 1
ATOM 1696 N N . ALA A 1 207 ? -7.162 -10.337 -9.419 1.00 90.56 207 ALA A N 1
ATOM 1697 C CA . ALA A 1 207 ? -6.896 -9.395 -10.492 1.00 90.56 207 ALA A CA 1
ATOM 1698 C C . ALA A 1 207 ? -5.854 -9.962 -11.463 1.00 90.56 207 ALA A C 1
ATOM 1700 O O . ALA A 1 207 ? -4.743 -10.330 -11.071 1.00 90.56 207 ALA A O 1
ATOM 1701 N N . ARG A 1 208 ? -6.188 -9.965 -12.756 1.00 91.81 208 ARG A N 1
ATOM 1702 C CA . ARG A 1 208 ? -5.324 -10.524 -13.803 1.00 91.81 208 ARG A CA 1
ATOM 1703 C C . ARG A 1 208 ? -3.943 -9.883 -13.840 1.00 91.81 208 ARG A C 1
ATOM 1705 O O . ARG A 1 208 ? -2.971 -10.606 -13.934 1.00 91.81 208 ARG A O 1
ATOM 1712 N N . TRP A 1 209 ? -3.818 -8.568 -13.661 1.00 92.81 209 TRP A N 1
ATOM 1713 C CA . TRP A 1 209 ? -2.506 -7.901 -13.639 1.00 92.81 209 TRP A CA 1
ATOM 1714 C C . TRP A 1 209 ? -1.586 -8.377 -12.497 1.00 92.81 209 TRP A C 1
ATOM 1716 O O . TRP A 1 209 ? -0.365 -8.268 -12.591 1.00 92.81 209 TRP A O 1
ATOM 1726 N N . VAL A 1 210 ? -2.140 -8.942 -11.419 1.00 89.69 210 VAL A N 1
ATOM 1727 C CA . VAL A 1 210 ? -1.341 -9.582 -10.365 1.00 89.69 210 VAL A CA 1
ATOM 1728 C C . VAL A 1 210 ? -0.834 -10.946 -10.847 1.00 89.69 210 VAL A C 1
ATOM 1730 O O . VAL A 1 210 ? 0.348 -11.247 -10.696 1.00 89.69 210 VAL A O 1
ATOM 1733 N N . ALA A 1 211 ? -1.706 -11.750 -11.464 1.00 86.75 211 ALA A N 1
ATOM 1734 C CA . ALA A 1 211 ? -1.445 -13.145 -11.840 1.00 86.75 211 ALA A CA 1
ATOM 1735 C C . ALA A 1 211 ? -0.796 -13.343 -13.222 1.00 86.75 211 ALA A C 1
ATOM 1737 O O . ALA A 1 211 ? -0.070 -14.317 -13.421 1.00 86.75 211 ALA A O 1
ATOM 1738 N N . ASP A 1 212 ? -0.923 -12.371 -14.125 1.00 91.56 212 ASP A N 1
ATOM 1739 C CA . ASP A 1 212 ? -0.440 -12.398 -15.509 1.00 91.56 212 ASP A CA 1
ATOM 1740 C C . ASP A 1 212 ? 0.548 -11.237 -15.780 1.00 91.56 212 ASP A C 1
ATOM 1742 O O . ASP A 1 212 ? 0.189 -10.064 -15.608 1.00 91.56 212 ASP A O 1
ATOM 1746 N N . PRO A 1 213 ? 1.814 -11.529 -16.142 1.00 92.81 213 PRO A N 1
ATOM 1747 C CA . PRO A 1 213 ? 2.802 -10.494 -16.421 1.00 92.81 213 PRO A CA 1
ATOM 1748 C C . PRO A 1 213 ? 2.479 -9.665 -17.667 1.00 92.81 213 PRO A C 1
ATOM 1750 O O . PRO A 1 213 ? 2.851 -8.494 -17.717 1.00 92.81 213 PRO A O 1
ATOM 1753 N N . GLU A 1 214 ? 1.799 -10.239 -18.661 1.00 94.94 214 GLU A N 1
ATOM 1754 C CA . GLU A 1 214 ? 1.432 -9.528 -19.888 1.00 94.94 214 GLU A CA 1
ATOM 1755 C C . GLU A 1 214 ? 0.385 -8.459 -19.611 1.00 94.94 214 GLU A C 1
ATOM 1757 O O . GLU A 1 214 ? 0.511 -7.330 -20.078 1.00 94.94 214 GLU A O 1
ATOM 1762 N N . VAL A 1 215 ? -0.601 -8.777 -18.773 1.00 96.25 215 VAL A N 1
ATOM 1763 C CA . VAL A 1 215 ? -1.632 -7.812 -18.378 1.00 96.25 215 VAL A CA 1
ATOM 1764 C C . VAL A 1 215 ? -1.013 -6.658 -17.589 1.00 96.25 215 VAL A C 1
ATOM 1766 O O . VAL A 1 215 ? -1.348 -5.501 -17.835 1.00 96.25 215 VAL A O 1
ATOM 1769 N N . MET A 1 216 ? -0.072 -6.931 -16.675 1.00 96.19 216 MET A N 1
ATOM 1770 C CA . MET A 1 216 ? 0.641 -5.853 -15.975 1.00 96.19 216 MET A CA 1
ATOM 1771 C C . MET A 1 216 ? 1.458 -4.988 -16.940 1.00 96.19 216 MET A C 1
ATOM 1773 O O . MET A 1 216 ? 1.426 -3.762 -16.837 1.00 96.19 216 MET A O 1
ATOM 1777 N N . GLN A 1 217 ? 2.160 -5.606 -17.893 1.00 97.06 217 GLN A N 1
ATOM 1778 C CA . GLN A 1 217 ? 2.908 -4.879 -18.917 1.00 97.06 217 GLN A CA 1
ATOM 1779 C C . GLN A 1 217 ? 1.981 -3.996 -19.768 1.00 97.06 217 GLN A C 1
ATOM 1781 O O . GLN A 1 217 ? 2.297 -2.829 -19.991 1.00 97.06 217 GLN A O 1
ATOM 1786 N N . ALA A 1 218 ? 0.805 -4.498 -20.154 1.00 97.56 218 ALA A N 1
ATOM 1787 C CA . ALA A 1 218 ? -0.196 -3.726 -20.886 1.00 97.56 218 ALA A CA 1
ATOM 1788 C C . ALA A 1 218 ? -0.676 -2.502 -20.088 1.00 97.56 218 ALA A C 1
ATOM 1790 O O . ALA A 1 218 ? -0.805 -1.419 -20.653 1.00 97.56 218 ALA A O 1
ATOM 1791 N N . TYR A 1 219 ? -0.866 -2.614 -18.768 1.00 98.19 219 TYR A N 1
ATOM 1792 C CA . TYR A 1 219 ? -1.192 -1.453 -17.928 1.00 98.19 219 TYR A CA 1
ATOM 1793 C C . TYR A 1 219 ? -0.070 -0.408 -17.877 1.00 98.19 219 TYR A C 1
ATOM 1795 O O . TYR A 1 219 ? -0.365 0.789 -17.905 1.00 98.19 219 TYR A O 1
ATOM 1803 N N . ILE A 1 220 ? 1.194 -0.839 -17.825 1.00 98.19 220 ILE A N 1
ATOM 1804 C CA . ILE A 1 220 ? 2.360 0.060 -17.876 1.00 98.19 220 ILE A CA 1
ATOM 1805 C C . ILE A 1 220 ? 2.402 0.786 -19.223 1.00 98.19 220 ILE A C 1
ATOM 1807 O O . ILE A 1 220 ? 2.557 2.005 -19.268 1.00 98.19 220 ILE A O 1
ATOM 1811 N N . ASP A 1 221 ? 2.232 0.053 -20.320 1.00 98.25 221 ASP A N 1
ATOM 1812 C CA . ASP A 1 221 ? 2.286 0.617 -21.667 1.00 98.25 221 ASP A CA 1
ATOM 1813 C C . ASP A 1 221 ? 1.071 1.513 -21.963 1.00 98.25 221 ASP A C 1
ATOM 1815 O O . ASP A 1 221 ? 1.224 2.563 -22.586 1.00 98.25 221 ASP A O 1
ATOM 1819 N N . ARG A 1 222 ? -0.115 1.198 -21.426 1.00 98.25 222 ARG A N 1
ATOM 1820 C CA . ARG A 1 222 ? -1.286 2.089 -21.470 1.00 98.25 222 ARG A CA 1
ATOM 1821 C C . ARG A 1 222 ? -1.020 3.420 -20.774 1.00 98.25 222 ARG A C 1
ATOM 1823 O O . ARG A 1 222 ? -1.449 4.464 -21.261 1.00 98.25 222 ARG A O 1
ATOM 1830 N N . ASP A 1 223 ? -0.343 3.399 -19.630 1.00 98.38 223 ASP A N 1
ATOM 1831 C CA . ASP A 1 223 ? -0.002 4.626 -18.911 1.00 98.38 223 ASP A CA 1
ATOM 1832 C C . ASP A 1 223 ? 1.010 5.476 -19.694 1.00 98.38 223 ASP A C 1
ATOM 1834 O O . ASP A 1 223 ? 0.848 6.690 -19.799 1.00 98.38 223 ASP A O 1
ATOM 1838 N N . LEU A 1 224 ? 1.979 4.843 -20.362 1.00 98.38 224 LEU A N 1
ATOM 1839 C CA . LEU A 1 224 ? 2.889 5.552 -21.268 1.00 98.38 224 LEU A CA 1
ATOM 1840 C C . LEU A 1 224 ? 2.188 6.129 -22.488 1.00 98.38 224 LEU A C 1
ATOM 1842 O O . LEU A 1 224 ? 2.503 7.251 -22.864 1.00 98.38 224 LEU A O 1
ATOM 1846 N N . LEU A 1 225 ? 1.227 5.417 -23.083 1.00 98.19 225 LEU A N 1
ATOM 1847 C CA . LEU A 1 225 ? 0.405 5.958 -24.169 1.00 98.19 225 LEU A CA 1
ATOM 1848 C C . LEU A 1 225 ? -0.323 7.231 -23.735 1.00 98.19 225 LEU A C 1
ATOM 1850 O O . LEU A 1 225 ? -0.366 8.195 -24.493 1.00 98.19 225 LEU A O 1
ATOM 1854 N N . ARG A 1 226 ? -0.859 7.255 -22.508 1.00 97.56 226 ARG A N 1
ATOM 1855 C CA . ARG A 1 226 ? -1.478 8.461 -21.947 1.00 97.56 226 ARG A CA 1
ATOM 1856 C C . ARG A 1 226 ? -0.452 9.573 -21.780 1.00 97.56 226 ARG A C 1
ATOM 1858 O O . ARG A 1 226 ? -0.716 10.683 -22.213 1.00 97.56 226 ARG A O 1
ATOM 1865 N N . MET A 1 227 ? 0.715 9.291 -21.197 1.00 97.62 227 MET A N 1
ATOM 1866 C CA . MET A 1 227 ? 1.779 10.294 -21.054 1.00 97.62 227 MET A CA 1
ATOM 1867 C C . MET A 1 227 ? 2.240 10.830 -22.409 1.00 97.62 227 MET A C 1
ATOM 1869 O O . MET A 1 227 ? 2.437 12.028 -22.540 1.00 97.62 227 MET A O 1
ATOM 1873 N N . MET A 1 228 ? 2.348 9.979 -23.425 1.00 96.44 228 MET A N 1
ATOM 1874 C CA . MET A 1 228 ? 2.733 10.361 -24.783 1.00 96.44 228 MET A CA 1
ATOM 1875 C C . MET A 1 228 ? 1.767 11.375 -25.408 1.00 96.44 228 MET A C 1
ATOM 1877 O O . MET A 1 228 ? 2.210 12.253 -26.144 1.00 96.44 228 MET A O 1
ATOM 1881 N N . ASP A 1 229 ? 0.470 11.281 -25.096 1.00 93.38 229 ASP A N 1
ATOM 1882 C CA . ASP A 1 229 ? -0.552 12.205 -25.600 1.00 93.38 229 ASP A CA 1
ATOM 1883 C C . ASP A 1 229 ? -0.454 13.612 -24.940 1.00 93.38 229 ASP A C 1
ATOM 1885 O O . ASP A 1 229 ? -1.002 14.570 -25.486 1.00 93.38 229 ASP A O 1
ATOM 1889 N N . PHE A 1 230 ? 0.252 13.776 -23.804 1.00 93.81 230 PHE A N 1
ATOM 1890 C CA . PHE A 1 230 ? 0.337 15.054 -23.062 1.00 93.81 230 PHE A CA 1
ATOM 1891 C C . PHE A 1 230 ? 1.759 15.606 -22.862 1.00 93.81 230 PHE A C 1
ATOM 1893 O O . PHE A 1 230 ? 1.964 16.814 -22.960 1.00 93.81 230 PHE A O 1
ATOM 1900 N N . ASP A 1 231 ? 2.731 14.752 -22.541 1.00 95.69 231 ASP A N 1
ATOM 1901 C CA . ASP A 1 231 ? 4.122 15.106 -22.247 1.00 95.69 231 ASP A CA 1
ATOM 1902 C C . ASP A 1 231 ? 5.080 13.931 -22.533 1.00 95.69 231 ASP A C 1
ATOM 1904 O O . ASP A 1 231 ? 5.306 13.037 -21.706 1.00 95.69 231 ASP A O 1
ATOM 1908 N N . VAL A 1 232 ? 5.710 13.982 -23.710 1.00 97.00 232 VAL A N 1
ATOM 1909 C CA . VAL A 1 232 ? 6.735 13.023 -24.158 1.00 97.00 232 VAL A CA 1
ATOM 1910 C C . VAL A 1 232 ? 7.926 12.970 -23.194 1.00 97.00 232 VAL A C 1
ATOM 1912 O O . VAL A 1 232 ? 8.483 11.894 -22.974 1.00 97.00 232 VAL A O 1
ATOM 1915 N N . SER A 1 233 ? 8.307 14.086 -22.562 1.00 96.56 233 SER A N 1
ATOM 1916 C CA . SER A 1 233 ? 9.444 14.101 -21.629 1.00 96.56 233 SER A CA 1
ATOM 1917 C C . SER A 1 233 ? 9.131 13.295 -20.370 1.00 96.56 233 SER A C 1
ATOM 1919 O O . SER A 1 233 ? 9.965 12.506 -19.918 1.00 96.56 233 SER A O 1
ATOM 1921 N N . SER A 1 234 ? 7.916 13.436 -19.829 1.00 96.62 234 SER A N 1
ATOM 1922 C CA . SER A 1 234 ? 7.442 12.605 -18.715 1.00 96.62 234 SER A CA 1
ATOM 1923 C C . SER A 1 234 ? 7.369 11.129 -19.094 1.00 96.62 234 SER A C 1
ATOM 1925 O O . SER A 1 234 ? 7.808 10.291 -18.306 1.00 96.62 234 SER A O 1
ATOM 1927 N N . MET A 1 235 ? 6.895 10.804 -20.303 1.00 98.06 235 MET A N 1
ATOM 1928 C CA . MET A 1 235 ? 6.899 9.429 -20.813 1.00 98.06 235 MET A CA 1
ATOM 1929 C C . MET A 1 235 ? 8.322 8.854 -20.827 1.00 98.06 235 MET A C 1
ATOM 1931 O O . MET A 1 235 ? 8.560 7.814 -20.220 1.00 98.06 235 MET A O 1
ATOM 1935 N N . LEU A 1 236 ? 9.288 9.525 -21.462 1.00 97.88 236 LEU A N 1
ATOM 1936 C CA . LEU A 1 236 ? 10.673 9.039 -21.538 1.00 97.88 236 LEU A CA 1
ATOM 1937 C C . LEU A 1 236 ? 11.330 8.930 -20.152 1.00 97.88 236 LEU A C 1
ATOM 1939 O O . LEU A 1 236 ? 12.021 7.950 -19.862 1.00 97.88 236 LEU A O 1
ATOM 1943 N N . SER A 1 237 ? 11.056 9.886 -19.262 1.00 96.00 237 SER A N 1
ATOM 1944 C CA . SER A 1 237 ? 11.483 9.828 -17.861 1.00 96.00 237 SER A CA 1
ATOM 1945 C C . SER A 1 237 ? 10.908 8.605 -17.141 1.00 96.00 237 SER A C 1
ATOM 1947 O O . SER A 1 237 ? 11.635 7.926 -16.419 1.00 96.00 237 SER A O 1
ATOM 1949 N N . ALA A 1 238 ? 9.641 8.259 -17.386 1.00 97.31 238 ALA A N 1
ATOM 1950 C CA . ALA A 1 238 ? 9.001 7.069 -16.832 1.00 97.31 238 ALA A CA 1
ATOM 1951 C C . ALA A 1 238 ? 9.624 5.761 -17.356 1.00 97.31 238 ALA A C 1
ATOM 1953 O O . ALA A 1 238 ? 9.808 4.825 -16.577 1.00 97.31 238 ALA A O 1
ATOM 1954 N N . ILE A 1 239 ? 10.030 5.702 -18.633 1.00 97.06 239 ILE A N 1
ATOM 1955 C CA . ILE A 1 239 ? 10.770 4.550 -19.184 1.00 97.06 239 ILE A CA 1
ATOM 1956 C C . ILE A 1 239 ? 12.117 4.371 -18.476 1.00 97.06 239 ILE A C 1
ATOM 1958 O O . ILE A 1 239 ? 12.481 3.256 -18.095 1.00 97.06 239 ILE A O 1
ATOM 1962 N N . ASN A 1 240 ? 12.851 5.467 -18.279 1.00 92.56 240 ASN A N 1
ATOM 1963 C CA . ASN A 1 240 ? 14.155 5.445 -17.623 1.00 92.56 240 ASN A CA 1
ATOM 1964 C C . ASN A 1 240 ? 14.041 5.171 -16.108 1.00 92.56 240 ASN A C 1
ATOM 1966 O O . ASN A 1 240 ? 14.855 4.450 -15.532 1.00 92.56 240 ASN A O 1
ATOM 1970 N N . GLY A 1 241 ? 13.003 5.715 -15.470 1.00 94.62 241 GLY A N 1
ATOM 1971 C CA . GLY A 1 241 ? 12.629 5.553 -14.063 1.00 94.62 241 GLY A CA 1
ATOM 1972 C C . GLY A 1 241 ? 11.610 4.436 -13.831 1.00 94.62 241 GLY A C 1
ATOM 1973 O O . GLY A 1 241 ? 10.679 4.597 -13.041 1.00 94.62 241 GLY A O 1
ATOM 1974 N N . SER A 1 242 ? 11.779 3.304 -14.512 1.00 94.88 242 SER A N 1
ATOM 1975 C CA . SER A 1 242 ? 10.776 2.236 -14.610 1.00 94.88 242 SER A CA 1
ATOM 1976 C C . SER A 1 242 ? 10.271 1.687 -13.271 1.00 94.88 242 SER A C 1
ATOM 1978 O O . SER A 1 242 ? 9.102 1.334 -13.166 1.00 94.88 242 SER A O 1
ATOM 1980 N N . VAL A 1 243 ? 11.111 1.638 -12.229 1.00 94.44 243 VAL A N 1
ATOM 1981 C CA . VAL A 1 243 ? 10.708 1.180 -10.886 1.00 94.44 243 VAL A CA 1
ATOM 1982 C C . VAL A 1 243 ? 9.700 2.145 -10.257 1.00 94.44 243 VAL A C 1
ATOM 1984 O O . VAL A 1 243 ? 8.698 1.716 -9.687 1.00 94.44 243 VAL A O 1
ATOM 1987 N N . GLU A 1 244 ? 9.954 3.451 -10.368 1.00 95.69 244 GLU A N 1
ATOM 1988 C CA . GLU A 1 244 ? 9.045 4.482 -9.860 1.00 95.69 244 GLU A CA 1
ATOM 1989 C C . GLU A 1 244 ? 7.747 4.490 -10.670 1.00 95.69 244 GLU A C 1
ATOM 1991 O O . GLU A 1 244 ? 6.658 4.533 -10.097 1.00 95.69 244 GLU A O 1
ATOM 1996 N N . HIS A 1 245 ? 7.856 4.388 -11.998 1.00 97.06 245 HIS A N 1
ATOM 1997 C CA . HIS A 1 245 ? 6.701 4.316 -12.890 1.00 97.06 245 HIS A CA 1
ATOM 1998 C C . HIS A 1 245 ? 5.826 3.093 -12.603 1.00 97.06 245 HIS A C 1
ATOM 2000 O O . HIS A 1 245 ? 4.621 3.230 -12.404 1.00 97.06 245 HIS A O 1
ATOM 2006 N N . PHE A 1 246 ? 6.433 1.915 -12.463 1.00 96.19 246 PHE A N 1
ATOM 2007 C CA . PHE A 1 246 ? 5.749 0.690 -12.054 1.00 96.19 246 PHE A CA 1
ATOM 2008 C C . PHE A 1 246 ? 5.020 0.858 -10.713 1.00 96.19 246 PHE A C 1
ATOM 2010 O O . PHE A 1 246 ? 3.877 0.415 -10.569 1.00 96.19 246 PHE A O 1
ATOM 2017 N N . GLY A 1 247 ? 5.655 1.525 -9.742 1.00 93.31 247 GLY A N 1
ATOM 2018 C CA . GLY A 1 247 ? 5.037 1.875 -8.464 1.00 93.31 247 GLY A CA 1
ATOM 2019 C C . GLY A 1 247 ? 3.772 2.714 -8.644 1.00 93.31 247 GLY A C 1
ATOM 2020 O O . GLY A 1 247 ? 2.724 2.334 -8.128 1.00 93.31 247 GLY A O 1
ATOM 2021 N N . LYS A 1 248 ? 3.839 3.785 -9.446 1.00 95.88 248 LYS A N 1
ATOM 2022 C CA . LYS A 1 248 ? 2.694 4.665 -9.754 1.00 95.88 248 LYS A CA 1
ATOM 2023 C C . LYS A 1 248 ? 1.553 3.923 -10.450 1.00 95.88 248 LYS A C 1
ATOM 2025 O O . LYS A 1 248 ? 0.401 4.068 -10.051 1.00 95.88 248 LYS A O 1
ATOM 2030 N N . VAL A 1 249 ? 1.862 3.089 -11.445 1.00 96.94 249 VAL A N 1
ATOM 2031 C CA . VAL A 1 249 ? 0.854 2.268 -12.142 1.00 96.94 249 VAL A CA 1
ATOM 2032 C C . VAL A 1 249 ? 0.182 1.305 -11.163 1.00 96.94 249 VAL A C 1
ATOM 2034 O O . VAL A 1 249 ? -1.042 1.193 -11.142 1.00 96.94 249 VAL A O 1
ATOM 2037 N N . THR A 1 250 ? 0.960 0.654 -10.296 1.00 94.62 250 THR A N 1
ATOM 2038 C CA . THR A 1 250 ? 0.424 -0.252 -9.270 1.00 94.62 250 THR A CA 1
ATOM 2039 C C . THR A 1 250 ? -0.459 0.497 -8.266 1.00 94.62 250 THR A C 1
ATOM 2041 O O . THR A 1 250 ? -1.550 0.029 -7.947 1.00 94.62 250 THR A O 1
ATOM 2044 N N . GLU A 1 251 ? -0.028 1.668 -7.788 1.00 94.50 251 GLU A N 1
ATOM 2045 C CA . GLU A 1 251 ? -0.818 2.530 -6.898 1.00 94.50 251 GLU A CA 1
ATOM 2046 C C . GLU A 1 251 ? -2.157 2.919 -7.537 1.00 94.50 251 GLU A C 1
ATOM 2048 O O . GLU A 1 251 ? -3.197 2.755 -6.899 1.00 94.50 251 GLU A O 1
ATOM 2053 N N . ALA A 1 252 ? -2.153 3.329 -8.809 1.00 95.81 252 ALA A N 1
ATOM 2054 C CA . ALA A 1 252 ? -3.363 3.685 -9.549 1.00 95.81 252 ALA A CA 1
ATOM 2055 C C . ALA A 1 252 ? -4.326 2.495 -9.722 1.00 95.81 252 ALA A C 1
ATOM 2057 O O . ALA A 1 252 ? -5.543 2.654 -9.613 1.00 95.81 252 ALA A O 1
ATOM 2058 N N . LEU A 1 253 ? -3.805 1.285 -9.952 1.00 95.62 253 LEU A N 1
ATOM 2059 C CA . LEU A 1 253 ? -4.620 0.066 -10.037 1.00 95.62 253 LEU A CA 1
ATOM 2060 C C . LEU A 1 253 ? -5.270 -0.290 -8.696 1.00 95.62 253 LEU A C 1
ATOM 2062 O O . LEU A 1 253 ? -6.439 -0.684 -8.654 1.00 95.62 253 LEU A O 1
ATOM 2066 N N . VAL A 1 254 ? -4.538 -0.127 -7.592 1.00 94.38 254 VAL A N 1
ATOM 2067 C CA . VAL A 1 254 ? -5.074 -0.330 -6.239 1.00 94.38 254 VAL A CA 1
ATOM 2068 C C . VAL A 1 254 ? -6.109 0.741 -5.898 1.00 94.38 254 VAL A C 1
ATOM 2070 O O . VAL A 1 254 ? -7.172 0.412 -5.374 1.00 94.38 254 VAL A O 1
ATOM 2073 N N . GLU A 1 255 ? -5.847 2.006 -6.222 1.00 95.25 255 GLU A N 1
ATOM 2074 C CA . GLU A 1 255 ? -6.794 3.111 -6.038 1.00 95.25 255 GLU A CA 1
ATOM 2075 C C . GLU A 1 255 ? -8.090 2.875 -6.817 1.00 95.25 255 GLU A C 1
ATOM 2077 O O . GLU A 1 255 ? -9.185 3.009 -6.261 1.00 95.25 255 GLU A O 1
ATOM 2082 N N . HIS A 1 256 ? -7.982 2.411 -8.064 1.00 94.31 256 HIS A N 1
ATOM 2083 C CA . HIS A 1 256 ? -9.141 1.999 -8.842 1.00 94.31 256 HIS A CA 1
ATOM 2084 C C . HIS A 1 256 ? -9.922 0.889 -8.124 1.00 94.31 256 HIS A C 1
ATOM 2086 O O . HIS A 1 256 ? -11.122 1.046 -7.900 1.00 94.31 256 HIS A O 1
ATOM 2092 N N . ALA A 1 257 ? -9.263 -0.181 -7.668 1.00 94.25 257 ALA A N 1
ATOM 2093 C CA . ALA A 1 257 ? -9.925 -1.262 -6.931 1.00 94.25 257 ALA A CA 1
ATOM 2094 C C . ALA A 1 257 ? -10.620 -0.783 -5.639 1.00 94.25 257 ALA A C 1
ATOM 2096 O O . ALA A 1 257 ? -11.717 -1.250 -5.332 1.00 94.25 257 ALA A O 1
ATOM 2097 N N . ILE A 1 258 ? -10.026 0.169 -4.910 1.00 94.75 258 ILE A N 1
ATOM 2098 C CA . ILE A 1 258 ? -10.640 0.805 -3.733 1.00 94.75 258 ILE A CA 1
ATOM 2099 C C . ILE A 1 258 ? -11.914 1.554 -4.133 1.00 94.75 258 ILE A C 1
ATOM 2101 O O . ILE A 1 258 ? -12.962 1.350 -3.517 1.00 94.75 258 ILE A O 1
ATOM 2105 N N . SER A 1 259 ? -11.839 2.403 -5.164 1.00 93.75 259 SER A N 1
ATOM 2106 C CA . SER A 1 259 ? -12.965 3.239 -5.609 1.00 93.75 259 SER A CA 1
ATOM 2107 C C . SER A 1 259 ? -14.206 2.426 -5.985 1.00 93.75 259 SER A C 1
ATOM 2109 O O . SER A 1 259 ? -15.323 2.885 -5.764 1.00 93.75 259 SER A O 1
ATOM 2111 N N . GLN A 1 260 ? -14.015 1.197 -6.475 1.00 94.38 260 GLN A N 1
ATOM 2112 C CA . GLN A 1 260 ? -15.105 0.301 -6.862 1.00 94.38 260 GLN A CA 1
ATOM 2113 C C . GLN A 1 260 ? -15.906 -0.244 -5.671 1.00 94.38 260 GLN A C 1
ATOM 2115 O O . GLN A 1 260 ? -17.033 -0.686 -5.866 1.00 94.38 260 GLN A O 1
ATOM 2120 N N . VAL A 1 261 ? -15.343 -0.264 -4.457 1.00 94.75 261 VAL A N 1
ATOM 2121 C CA . VAL A 1 261 ? -15.967 -0.946 -3.301 1.00 94.75 261 VAL A CA 1
ATOM 2122 C C . VAL A 1 261 ? -16.133 -0.062 -2.067 1.00 94.75 261 VAL A C 1
ATOM 2124 O O . VAL A 1 261 ? -16.878 -0.418 -1.156 1.00 94.75 261 VAL A O 1
ATOM 2127 N N . ILE A 1 262 ? -15.460 1.091 -2.006 1.00 94.06 262 ILE A N 1
ATOM 2128 C CA . ILE A 1 262 ? -15.365 1.898 -0.783 1.00 94.06 262 ILE A CA 1
ATOM 2129 C C . ILE A 1 262 ? -16.725 2.345 -0.241 1.00 94.06 262 ILE A C 1
ATOM 2131 O O . ILE A 1 262 ? -16.945 2.275 0.967 1.00 94.06 262 ILE A O 1
ATOM 2135 N N . HIS A 1 263 ? -17.651 2.771 -1.106 1.00 93.56 263 HIS A N 1
ATOM 2136 C CA . HIS A 1 263 ? -18.944 3.276 -0.648 1.00 93.56 263 HIS A CA 1
ATOM 2137 C C . HIS A 1 263 ? -19.814 2.156 -0.070 1.00 93.56 263 HIS A C 1
ATOM 2139 O O . HIS A 1 263 ? -20.301 2.284 1.056 1.00 93.56 263 HIS A O 1
ATOM 2145 N N . GLU A 1 264 ? -19.989 1.064 -0.815 1.00 95.44 264 GLU A N 1
ATOM 2146 C CA . GLU A 1 264 ? -20.763 -0.096 -0.373 1.00 95.44 264 GLU A CA 1
ATOM 2147 C C . GLU A 1 264 ? -20.179 -0.670 0.921 1.00 95.44 264 GLU A C 1
ATOM 2149 O O . GLU A 1 264 ? -20.898 -0.867 1.906 1.00 95.44 264 GLU A O 1
ATOM 2154 N N . LYS A 1 265 ? -18.852 -0.849 0.963 1.00 95.19 265 LYS A N 1
ATOM 2155 C CA . LYS A 1 265 ? -18.178 -1.416 2.129 1.00 95.19 265 LYS A CA 1
ATOM 2156 C C . LYS A 1 265 ? -18.262 -0.498 3.342 1.00 95.19 265 LYS A C 1
ATOM 2158 O O . LYS A 1 265 ? -18.466 -0.998 4.444 1.00 95.19 265 LYS A O 1
ATOM 2163 N N . PHE A 1 266 ? -18.168 0.822 3.173 1.00 95.75 266 PHE A N 1
ATOM 2164 C CA . PHE A 1 266 ? -18.367 1.763 4.279 1.00 95.75 266 PHE A CA 1
ATOM 2165 C C . PHE A 1 266 ? -19.800 1.721 4.817 1.00 95.75 266 PHE A C 1
ATOM 2167 O O . PHE A 1 266 ? -20.005 1.736 6.030 1.00 95.75 266 PHE A O 1
ATOM 2174 N N . THR A 1 267 ? -20.800 1.615 3.940 1.00 95.81 267 THR A N 1
ATOM 2175 C CA . THR A 1 267 ? -22.200 1.457 4.354 1.00 95.81 267 THR A CA 1
ATOM 2176 C C . THR A 1 267 ? -22.391 0.173 5.159 1.00 95.81 267 THR A C 1
ATOM 2178 O O . THR A 1 267 ? -22.872 0.239 6.288 1.00 95.81 267 THR A O 1
ATOM 2181 N N . SER A 1 268 ? -21.944 -0.973 4.637 1.00 96.31 268 SER A N 1
ATOM 2182 C CA . SER A 1 268 ? -22.014 -2.258 5.347 1.00 96.31 268 SER A CA 1
ATOM 2183 C C . SER A 1 268 ? -21.273 -2.216 6.687 1.00 96.31 268 SER A C 1
ATOM 2185 O O . SER A 1 268 ? -21.820 -2.646 7.699 1.00 96.31 268 SER A O 1
ATOM 2187 N N . PHE A 1 269 ? -20.077 -1.624 6.721 1.00 96.56 269 PHE A N 1
ATOM 2188 C CA . PHE A 1 269 ? -19.286 -1.452 7.937 1.00 96.56 269 PHE A CA 1
ATOM 2189 C C . PHE A 1 269 ? -20.046 -0.674 9.018 1.00 96.56 269 PHE A C 1
ATOM 2191 O O . PHE A 1 269 ? -20.162 -1.151 10.146 1.00 96.56 269 PHE A O 1
ATOM 2198 N N . LYS A 1 270 ? -20.627 0.485 8.679 1.00 96.19 270 LYS A N 1
ATOM 2199 C CA . LYS A 1 270 ? -21.440 1.274 9.621 1.00 96.19 270 LYS A CA 1
ATOM 2200 C C . LYS A 1 270 ? -22.624 0.482 10.161 1.00 96.19 270 LYS A C 1
ATOM 2202 O O . LYS A 1 270 ? -22.901 0.545 11.357 1.00 96.19 270 LYS A O 1
ATOM 2207 N N . GLU A 1 271 ? -23.322 -0.246 9.296 1.00 96.44 271 GLU A N 1
ATOM 2208 C CA . GLU A 1 271 ? -24.473 -1.048 9.708 1.00 96.44 271 GLU A CA 1
ATOM 2209 C C . GLU A 1 271 ? -24.063 -2.215 10.616 1.00 96.44 271 GLU A C 1
ATOM 2211 O O . GLU A 1 271 ? -24.767 -2.493 11.587 1.00 96.44 271 GLU A O 1
ATOM 2216 N N . SER A 1 272 ? -22.897 -2.834 10.396 1.00 96.62 272 SER A N 1
ATOM 2217 C CA . SER A 1 272 ? -22.323 -3.809 11.336 1.00 96.62 272 SER A CA 1
ATOM 2218 C C . SER A 1 272 ? -22.031 -3.184 12.703 1.00 96.62 272 SER A C 1
ATOM 2220 O O . SER A 1 272 ? -22.401 -3.765 13.724 1.00 96.62 272 SER A O 1
ATOM 2222 N N . LEU A 1 273 ? -21.444 -1.979 12.752 1.00 96.44 273 LEU A N 1
ATOM 2223 C CA . LEU A 1 273 ? -21.187 -1.277 14.019 1.00 96.44 273 LEU A CA 1
ATOM 2224 C C . LEU A 1 273 ? -22.488 -0.964 14.771 1.00 96.44 273 LEU A C 1
ATOM 2226 O O . LEU A 1 273 ? -22.619 -1.302 15.948 1.00 96.44 273 LEU A O 1
ATOM 2230 N N . LYS A 1 274 ? -23.471 -0.359 14.092 1.00 96.56 274 LYS A N 1
ATOM 2231 C CA . LYS A 1 274 ? -24.779 -0.023 14.684 1.00 96.56 274 LYS A CA 1
ATOM 2232 C C . LYS A 1 274 ? -25.503 -1.262 15.198 1.00 96.56 274 LYS A C 1
ATOM 2234 O O . LYS A 1 274 ? -26.037 -1.247 16.306 1.00 96.56 274 LYS A O 1
ATOM 2239 N N . ARG A 1 275 ? -25.498 -2.342 14.413 1.00 96.75 275 ARG A N 1
ATOM 2240 C CA . ARG A 1 275 ? -26.107 -3.620 14.789 1.00 96.75 275 ARG A CA 1
ATOM 2241 C C . ARG A 1 275 ? -25.434 -4.216 16.019 1.00 96.75 275 ARG A C 1
ATOM 2243 O O . ARG A 1 275 ? -26.138 -4.595 16.949 1.00 96.75 275 ARG A O 1
ATOM 2250 N N . GLY A 1 276 ? -24.101 -4.244 16.054 1.00 96.88 276 GLY A N 1
ATOM 2251 C CA . GLY A 1 276 ? -23.354 -4.757 17.201 1.00 96.88 276 GLY A CA 1
ATOM 2252 C C . GLY A 1 276 ? -23.633 -3.968 18.481 1.00 96.88 276 GLY A C 1
ATOM 2253 O O . GLY A 1 276 ? -23.878 -4.564 19.529 1.00 96.88 276 GLY A O 1
ATOM 2254 N N . ILE A 1 277 ? -23.697 -2.635 18.387 1.00 96.75 277 ILE A N 1
ATOM 2255 C CA . ILE A 1 277 ? -24.101 -1.761 19.501 1.00 96.75 277 ILE A CA 1
ATOM 2256 C C . ILE A 1 277 ? -25.521 -2.094 19.966 1.00 96.75 277 ILE A C 1
ATOM 2258 O O . ILE A 1 277 ? -25.749 -2.248 21.164 1.00 96.75 277 ILE A O 1
ATOM 2262 N N . HIS A 1 278 ? -26.469 -2.232 19.039 1.00 96.25 278 HIS A N 1
ATOM 2263 C CA . HIS A 1 278 ? -27.859 -2.532 19.370 1.00 96.25 278 HIS A CA 1
ATOM 2264 C C . HIS A 1 278 ? -28.017 -3.896 20.060 1.00 96.25 278 HIS A C 1
ATOM 2266 O O . HIS A 1 278 ? -28.630 -3.974 21.123 1.00 96.25 278 HIS A O 1
ATOM 2272 N N . ILE A 1 279 ? -27.421 -4.962 19.515 1.00 96.56 279 ILE A N 1
ATOM 2273 C CA . ILE A 1 279 ? -27.498 -6.310 20.102 1.00 96.56 279 ILE A CA 1
ATOM 2274 C C . ILE A 1 279 ? -26.844 -6.339 21.488 1.00 96.56 279 ILE A C 1
ATOM 2276 O O . ILE A 1 279 ? -27.400 -6.914 22.429 1.00 96.56 279 ILE A O 1
ATOM 2280 N N . ALA A 1 280 ? -25.690 -5.686 21.647 1.00 97.12 280 ALA A N 1
ATOM 2281 C CA . ALA A 1 280 ? -25.029 -5.563 22.941 1.00 97.12 280 ALA A CA 1
ATOM 2282 C C . ALA A 1 280 ? -25.907 -4.847 23.975 1.00 97.12 280 ALA A C 1
ATOM 2284 O O . ALA A 1 280 ? -25.958 -5.256 25.137 1.00 97.12 280 ALA A O 1
ATOM 2285 N N . ALA A 1 281 ? -26.629 -3.811 23.548 1.00 96.12 281 ALA A N 1
ATOM 2286 C CA . ALA A 1 281 ? -27.544 -3.060 24.396 1.00 96.12 281 ALA A CA 1
ATOM 2287 C C . ALA A 1 281 ? -28.727 -3.909 24.865 1.00 96.12 281 ALA A C 1
ATOM 2289 O O . ALA A 1 281 ? -29.001 -3.961 26.062 1.00 96.12 281 ALA A O 1
ATOM 2290 N N . VAL A 1 282 ? -29.355 -4.653 23.949 1.00 95.50 282 VAL A N 1
ATOM 2291 C CA . VAL A 1 282 ? -30.454 -5.579 24.272 1.00 95.50 282 VAL A CA 1
ATOM 2292 C C . VAL A 1 282 ? -30.004 -6.635 25.285 1.00 95.50 282 VAL A C 1
ATOM 2294 O O . VAL A 1 282 ? -30.710 -6.899 26.256 1.00 95.50 282 VAL A O 1
ATOM 2297 N N . LYS A 1 283 ? -28.806 -7.210 25.115 1.00 96.31 283 LYS A N 1
ATOM 2298 C CA . LYS A 1 283 ? -28.242 -8.170 26.083 1.00 96.31 283 LYS A CA 1
ATOM 2299 C C . LYS A 1 283 ? -28.039 -7.523 27.459 1.00 96.31 283 LYS A C 1
ATOM 2301 O O . LYS A 1 283 ? -28.395 -8.109 28.477 1.00 96.31 283 LYS A O 1
ATOM 2306 N N . ALA A 1 284 ? -27.511 -6.300 27.501 1.00 95.81 284 ALA A N 1
ATOM 2307 C CA . ALA A 1 284 ? -27.283 -5.569 28.746 1.00 95.81 284 ALA A CA 1
ATOM 2308 C C . ALA A 1 284 ? -28.579 -5.132 29.453 1.00 95.81 284 ALA A C 1
ATOM 2310 O O . ALA A 1 284 ? -28.622 -5.121 30.682 1.00 95.81 284 ALA A O 1
ATOM 2311 N N . SER A 1 285 ? -29.650 -4.813 28.719 1.00 94.94 285 SER A N 1
ATOM 2312 C CA . SER A 1 285 ? -30.931 -4.405 29.316 1.00 94.94 285 SER A CA 1
ATOM 2313 C C . SER A 1 285 ? -31.676 -5.553 30.004 1.00 94.94 285 SER A C 1
ATOM 2315 O O . SER A 1 285 ? -32.573 -5.305 30.805 1.00 94.94 285 SER A O 1
ATOM 2317 N N . GLN A 1 286 ? -31.328 -6.803 29.692 1.00 95.31 286 GLN A N 1
ATOM 2318 C CA . GLN A 1 286 ? -31.979 -8.002 30.230 1.00 95.31 286 GLN A CA 1
ATOM 2319 C C . GLN A 1 286 ? -31.434 -8.444 31.596 1.00 95.31 286 GLN A C 1
ATOM 2321 O O . GLN A 1 286 ? -32.027 -9.318 32.226 1.00 95.31 286 GLN A O 1
ATOM 2326 N N . VAL A 1 287 ? -30.329 -7.861 32.074 1.00 94.62 287 VAL A N 1
ATOM 2327 C CA . VAL A 1 287 ? -29.716 -8.242 33.356 1.00 94.62 287 VAL A CA 1
ATOM 2328 C C . VAL A 1 287 ? -29.933 -7.197 34.449 1.00 94.62 287 VAL A C 1
ATOM 2330 O O . VAL A 1 287 ? -30.047 -5.992 34.204 1.00 94.62 287 VAL A O 1
ATOM 2333 N N . GLN A 1 288 ? -30.002 -7.675 35.694 1.00 90.81 288 GLN A N 1
ATOM 2334 C CA . GLN A 1 288 ? -30.173 -6.816 36.868 1.00 90.81 288 GLN A CA 1
ATOM 2335 C C . GLN A 1 288 ? -28.871 -6.135 37.295 1.00 90.81 288 GLN A C 1
ATOM 2337 O O . GLN A 1 288 ? -28.922 -4.981 37.706 1.00 90.81 288 GLN A O 1
ATOM 2342 N N . PHE A 1 289 ? -27.739 -6.831 37.158 1.00 93.31 289 PHE A N 1
ATOM 2343 C CA . PHE A 1 289 ? -26.420 -6.362 37.577 1.00 93.31 289 PHE A CA 1
ATOM 2344 C C . PHE A 1 289 ? -25.357 -6.651 36.510 1.00 93.31 289 PHE A C 1
ATOM 2346 O O . PHE A 1 289 ? -25.516 -7.561 35.689 1.00 93.31 289 PHE A O 1
ATOM 2353 N N . GLY A 1 290 ? -24.257 -5.904 36.531 1.00 93.38 290 GLY A N 1
ATOM 2354 C CA . GLY A 1 290 ? -23.140 -6.004 35.604 1.00 93.38 290 GLY A CA 1
ATOM 2355 C C . GLY A 1 290 ? -23.480 -5.560 34.183 1.00 93.38 290 GLY A C 1
ATOM 2356 O O . GLY A 1 290 ? -22.876 -6.074 33.235 1.00 93.38 290 GLY A O 1
ATOM 2357 N N . ARG A 1 291 ? -24.426 -4.628 33.998 1.00 94.19 291 ARG A N 1
ATOM 2358 C CA . ARG A 1 291 ? -24.935 -4.265 32.656 1.00 94.19 291 ARG A CA 1
ATOM 2359 C C . ARG A 1 291 ? -23.834 -3.771 31.724 1.00 94.19 291 ARG A C 1
ATOM 2361 O O . ARG A 1 291 ? -23.710 -4.257 30.604 1.00 94.19 291 ARG A O 1
ATOM 2368 N N . ALA A 1 292 ? -22.982 -2.863 32.200 1.00 94.88 292 ALA A N 1
ATOM 2369 C CA . ALA A 1 292 ? -21.873 -2.319 31.414 1.00 94.88 292 ALA A CA 1
ATOM 2370 C C . ALA A 1 292 ? -20.833 -3.391 31.044 1.00 94.88 292 ALA A C 1
ATOM 2372 O O . ALA A 1 292 ? -20.317 -3.409 29.924 1.00 94.88 292 ALA A O 1
ATOM 2373 N N . LYS A 1 293 ? -20.555 -4.330 31.958 1.00 95.56 293 LYS A N 1
ATOM 2374 C CA . LYS A 1 293 ? -19.661 -5.466 31.695 1.00 95.56 293 LYS A CA 1
ATOM 2375 C C . LYS A 1 293 ? -20.222 -6.359 30.590 1.00 95.56 293 LYS A C 1
ATOM 2377 O O . LYS A 1 293 ? -19.485 -6.712 29.668 1.00 95.56 293 LYS A O 1
ATOM 2382 N N . LEU A 1 294 ? -21.508 -6.706 30.677 1.00 96.19 294 LEU A N 1
ATOM 2383 C CA . LEU A 1 294 ? -22.180 -7.529 29.674 1.00 96.19 294 LEU A CA 1
ATOM 2384 C C . LEU A 1 294 ? -22.269 -6.810 28.325 1.00 96.19 294 LEU A C 1
ATOM 2386 O O . LEU A 1 294 ? -21.979 -7.426 27.304 1.00 96.19 294 LEU A O 1
ATOM 2390 N N . PHE A 1 295 ? -22.578 -5.511 28.325 1.00 96.88 295 PHE A N 1
ATOM 2391 C CA . PHE A 1 295 ? -22.589 -4.676 27.124 1.00 96.88 295 PHE A CA 1
ATOM 2392 C C . PHE A 1 295 ? -21.247 -4.732 26.387 1.00 96.88 295 PHE A C 1
ATOM 2394 O O . PHE A 1 295 ? -21.205 -5.078 25.212 1.00 96.88 295 PHE A O 1
ATOM 2401 N N . LEU A 1 296 ? -20.131 -4.455 27.073 1.00 96.69 296 LEU A N 1
ATOM 2402 C CA . LEU A 1 296 ? -18.802 -4.447 26.448 1.00 96.69 296 LEU A CA 1
ATOM 2403 C C . LEU A 1 296 ? -18.375 -5.835 25.951 1.00 96.69 296 LEU A C 1
ATOM 2405 O O . LEU A 1 296 ? -17.752 -5.950 24.895 1.00 96.69 296 LEU A O 1
ATOM 2409 N N . ALA A 1 297 ? -18.704 -6.895 26.696 1.00 96.69 297 ALA A N 1
ATOM 2410 C CA . ALA A 1 297 ? -18.413 -8.268 26.286 1.00 96.69 297 ALA A CA 1
ATOM 2411 C C . ALA A 1 297 ? -19.225 -8.682 25.048 1.00 96.69 297 ALA A C 1
ATOM 2413 O O . ALA A 1 297 ? -18.670 -9.252 24.105 1.00 96.69 297 ALA A O 1
ATOM 2414 N N . ALA A 1 298 ? -20.519 -8.353 25.031 1.00 97.44 298 ALA A N 1
ATOM 2415 C CA . ALA A 1 298 ? -21.389 -8.588 23.890 1.00 97.44 298 ALA A CA 1
ATOM 2416 C C . ALA A 1 298 ? -20.922 -7.780 22.677 1.00 97.44 298 ALA A C 1
ATOM 2418 O O . ALA A 1 298 ? -20.690 -8.370 21.631 1.00 97.44 298 ALA A O 1
ATOM 2419 N N . LEU A 1 299 ? -20.665 -6.478 22.831 1.00 97.38 299 LEU A N 1
ATOM 2420 C CA . LEU A 1 299 ? -20.186 -5.616 21.750 1.00 97.38 299 LEU A CA 1
ATOM 2421 C C . LEU A 1 299 ? -18.899 -6.160 21.125 1.00 97.38 299 LEU A C 1
ATOM 2423 O O . LEU A 1 299 ? -18.799 -6.235 19.906 1.00 97.38 299 LEU A O 1
ATOM 2427 N N . ARG A 1 300 ? -17.934 -6.603 21.941 1.00 96.81 300 ARG A N 1
ATOM 2428 C CA . ARG A 1 300 ? -16.701 -7.229 21.435 1.00 96.81 300 ARG A CA 1
ATOM 2429 C C . ARG A 1 300 ? -16.990 -8.461 20.574 1.00 96.81 300 ARG A C 1
ATOM 2431 O O . ARG A 1 300 ? -16.318 -8.660 19.568 1.00 96.81 300 ARG A O 1
ATOM 2438 N N . THR A 1 301 ? -17.958 -9.277 20.982 1.00 96.62 301 THR A N 1
ATOM 2439 C CA . THR A 1 301 ? -18.356 -10.496 20.265 1.00 96.62 301 THR A CA 1
ATOM 2440 C C . THR A 1 301 ? -19.034 -10.146 18.943 1.00 96.62 301 THR A C 1
ATOM 2442 O O . THR A 1 301 ? -18.569 -10.574 17.893 1.00 96.62 301 THR A O 1
ATOM 2445 N N . GLU A 1 302 ? -20.044 -9.273 18.975 1.00 97.06 302 GLU A N 1
ATOM 2446 C CA . GLU A 1 302 ? -20.792 -8.865 17.780 1.00 97.06 302 GLU A CA 1
ATOM 2447 C C . GLU A 1 302 ? -19.904 -8.145 16.756 1.00 97.06 302 GLU A C 1
ATOM 2449 O O . GLU A 1 302 ? -20.032 -8.363 15.556 1.00 97.06 302 GLU A O 1
ATOM 2454 N N . LEU A 1 303 ? -18.968 -7.303 17.210 1.00 95.88 303 LEU A N 1
ATOM 2455 C CA . LEU A 1 303 ? -18.014 -6.650 16.312 1.00 95.88 303 LEU A CA 1
ATOM 2456 C C . LEU A 1 303 ? -17.035 -7.651 15.694 1.00 95.88 303 LEU A C 1
ATOM 2458 O O . LEU A 1 303 ? -16.678 -7.501 14.531 1.00 95.88 303 LEU A O 1
ATOM 2462 N N . ARG A 1 304 ? -16.606 -8.675 16.437 1.00 95.50 304 ARG A N 1
ATOM 2463 C CA . ARG A 1 304 ? -15.718 -9.716 15.904 1.00 95.50 304 ARG A CA 1
ATOM 2464 C C . ARG A 1 304 ? -16.408 -10.574 14.843 1.00 95.50 304 ARG A C 1
ATOM 2466 O O . ARG A 1 304 ? -15.750 -10.998 13.903 1.00 95.50 304 ARG A O 1
ATOM 2473 N N . GLU A 1 305 ? -17.704 -10.824 14.996 1.00 94.50 305 GLU A N 1
ATOM 2474 C CA . GLU A 1 305 ? -18.500 -11.610 14.046 1.00 94.50 305 GLU A CA 1
ATOM 2475 C C . GLU A 1 305 ? -18.986 -10.778 12.849 1.00 94.50 305 GLU A C 1
ATOM 2477 O O . GLU A 1 305 ? -19.088 -11.288 11.735 1.00 94.50 305 GLU A O 1
ATOM 2482 N N . GLY A 1 306 ? -19.288 -9.493 13.060 1.00 94.00 306 GLY A N 1
ATOM 2483 C CA . GLY A 1 306 ? -19.854 -8.606 12.040 1.00 94.00 306 GLY A CA 1
ATOM 2484 C C . GLY A 1 306 ? -18.836 -7.882 11.153 1.00 94.00 306 GLY A C 1
ATOM 2485 O O . GLY A 1 306 ? -19.232 -7.294 10.141 1.00 94.00 306 GLY A O 1
ATOM 2486 N N . LEU A 1 307 ? -17.553 -7.878 11.527 1.00 94.31 307 LEU A N 1
ATOM 2487 C CA . LEU A 1 307 ? -16.454 -7.285 10.760 1.00 94.31 307 LEU A CA 1
ATOM 2488 C C . LEU A 1 307 ? -15.694 -8.366 9.981 1.00 94.31 307 LEU A C 1
ATOM 2490 O O . LEU A 1 307 ? -15.558 -9.498 10.432 1.00 94.31 307 LEU A O 1
ATOM 2494 N N . THR A 1 308 ? -15.196 -8.028 8.792 1.00 89.94 308 THR A N 1
ATOM 2495 C CA . THR A 1 308 ? -14.465 -8.977 7.936 1.00 89.94 308 THR A CA 1
ATOM 2496 C C . THR A 1 308 ? -13.040 -9.225 8.445 1.00 89.94 308 THR A C 1
ATOM 2498 O O . THR A 1 308 ? -12.493 -10.310 8.266 1.00 89.94 308 THR A O 1
ATOM 2501 N N . SER A 1 309 ? -12.425 -8.235 9.088 1.00 84.19 309 SER A N 1
ATOM 2502 C CA . SER A 1 309 ? -11.104 -8.330 9.700 1.00 84.19 309 SER A CA 1
ATOM 2503 C C . SER A 1 309 ? -11.200 -8.963 11.086 1.00 84.19 309 SER A C 1
ATOM 2505 O O . SER A 1 309 ? -11.704 -8.357 12.033 1.00 84.19 309 SER A O 1
ATOM 2507 N N . THR A 1 310 ? -10.634 -10.162 11.233 1.00 78.31 310 THR A N 1
ATOM 2508 C CA . THR A 1 310 ? -10.605 -10.897 12.510 1.00 78.31 310 THR A CA 1
ATOM 2509 C C . THR A 1 310 ? -9.807 -10.180 13.604 1.00 78.31 310 THR A C 1
ATOM 2511 O O . THR A 1 310 ? -10.079 -10.380 14.784 1.00 78.31 310 THR A O 1
ATOM 2514 N N . ASN A 1 311 ? -8.850 -9.330 13.211 1.00 81.62 311 ASN A N 1
ATOM 2515 C CA . ASN A 1 311 ? -7.952 -8.574 14.095 1.00 81.62 311 ASN A CA 1
ATOM 2516 C C . ASN A 1 311 ? -8.222 -7.065 13.979 1.00 81.62 311 ASN A C 1
ATOM 2518 O O . ASN A 1 311 ? -7.309 -6.250 13.807 1.00 81.62 311 ASN A O 1
ATOM 2522 N N . SER A 1 312 ? -9.504 -6.694 13.947 1.00 90.38 312 SER A N 1
ATOM 2523 C CA . SER A 1 312 ? -9.901 -5.292 13.878 1.00 90.38 312 SER A CA 1
ATOM 2524 C C . SER A 1 312 ? -9.495 -4.550 15.151 1.00 90.38 312 SER A C 1
ATOM 2526 O O . SER A 1 312 ? -9.843 -4.950 16.266 1.00 90.38 312 SER A O 1
ATOM 2528 N N . CYS A 1 313 ? -8.833 -3.401 15.000 1.00 91.38 313 CYS A N 1
ATOM 2529 C CA . CYS A 1 313 ? -8.447 -2.563 16.134 1.00 91.38 313 CYS A CA 1
ATOM 2530 C C . CYS A 1 313 ? -9.664 -2.058 16.930 1.00 91.38 313 CYS A C 1
ATOM 2532 O O . CYS A 1 313 ? -9.541 -1.779 18.121 1.00 91.38 313 CYS A O 1
ATOM 2534 N N . LEU A 1 314 ? -10.851 -2.014 16.312 1.00 93.88 314 LEU A N 1
ATOM 2535 C CA . LEU A 1 314 ? -12.110 -1.699 16.989 1.00 93.88 314 LEU A CA 1
ATOM 2536 C C . LEU A 1 314 ? -12.519 -2.753 18.021 1.00 93.88 314 LEU A C 1
ATOM 2538 O O . LEU A 1 314 ? -13.208 -2.410 18.980 1.00 93.88 314 LEU A O 1
ATOM 2542 N N . VAL A 1 315 ? -12.092 -4.001 17.834 1.00 94.19 315 VAL A N 1
ATOM 2543 C CA . VAL A 1 315 ? -12.339 -5.128 18.743 1.00 94.19 315 VAL A CA 1
ATOM 2544 C C . VAL A 1 315 ? -11.203 -5.237 19.758 1.00 94.19 315 VAL A C 1
ATOM 2546 O O . VAL A 1 315 ? -11.451 -5.314 20.965 1.00 94.19 315 VAL A O 1
ATOM 2549 N N . ASP A 1 316 ? -9.961 -5.207 19.273 1.00 89.94 316 ASP A N 1
ATOM 2550 C CA . ASP A 1 316 ? -8.764 -5.477 20.077 1.00 89.94 316 ASP A CA 1
ATOM 2551 C C . ASP A 1 316 ? -8.456 -4.356 21.069 1.00 89.94 316 ASP A C 1
ATOM 2553 O O . ASP A 1 316 ? -8.054 -4.617 22.203 1.00 89.94 316 ASP A O 1
ATOM 2557 N N . LYS A 1 317 ? -8.692 -3.102 20.667 1.00 90.75 317 LYS A N 1
ATOM 2558 C CA . LYS A 1 317 ? -8.507 -1.927 21.529 1.00 90.75 317 LYS A CA 1
ATOM 2559 C C . LYS A 1 317 ? -9.780 -1.555 22.290 1.00 90.75 317 LYS A C 1
ATOM 2561 O O . LYS A 1 317 ? -9.766 -0.570 23.024 1.00 90.75 317 LYS A O 1
ATOM 2566 N N . LEU A 1 318 ? -10.874 -2.316 22.134 1.00 92.19 318 LEU A N 1
ATOM 2567 C CA . LEU A 1 318 ? -12.117 -2.034 22.849 1.00 92.19 318 LEU A CA 1
ATOM 2568 C C . LEU A 1 318 ? -11.846 -2.067 24.360 1.00 92.19 318 LEU A C 1
ATOM 2570 O O . LEU A 1 318 ? -11.298 -3.070 24.841 1.00 92.19 318 LEU A O 1
ATOM 2574 N N . PRO A 1 319 ? -12.242 -1.038 25.127 1.00 87.88 319 PRO A N 1
ATOM 2575 C CA . PRO A 1 319 ? -11.857 -0.949 26.526 1.00 87.88 319 PRO A CA 1
ATOM 2576 C C . PRO A 1 319 ? -12.320 -2.135 27.372 1.00 87.88 319 PRO A C 1
ATOM 2578 O O . PRO A 1 319 ? -13.365 -2.759 27.156 1.00 87.88 319 PRO A O 1
ATOM 2581 N N . VAL A 1 320 ? -11.489 -2.471 28.354 1.00 87.19 320 VAL A N 1
ATOM 2582 C CA . VAL A 1 320 ? -11.816 -3.475 29.365 1.00 87.19 320 VAL A CA 1
ATOM 2583 C C . VAL A 1 320 ? -12.719 -2.830 30.413 1.00 87.19 320 VAL A C 1
ATOM 2585 O O . VAL A 1 320 ? -12.501 -1.677 30.796 1.00 87.19 320 VAL A O 1
ATOM 2588 N N . TYR A 1 321 ? -13.724 -3.588 30.857 1.00 88.06 321 TYR A N 1
ATOM 2589 C CA . TYR A 1 321 ? -14.668 -3.179 31.893 1.00 88.06 321 TYR A CA 1
ATOM 2590 C C . TYR A 1 321 ? -13.959 -2.637 33.146 1.00 88.06 321 TYR A C 1
ATOM 2592 O O . TYR A 1 321 ? -12.939 -3.172 33.579 1.00 88.06 321 TYR A O 1
ATOM 2600 N N . ASP A 1 322 ? -14.555 -1.601 33.728 1.00 82.75 322 ASP A N 1
ATOM 2601 C CA . ASP A 1 322 ? -14.171 -0.939 34.968 1.00 82.75 322 ASP A CA 1
ATOM 2602 C C . ASP A 1 322 ? -15.443 -0.705 35.787 1.00 82.75 322 ASP A C 1
ATOM 2604 O O . ASP A 1 322 ? -16.486 -0.383 35.216 1.00 82.75 322 ASP A O 1
ATOM 2608 N N . SER A 1 323 ? -15.366 -0.846 37.109 1.00 83.88 323 SER A N 1
ATOM 2609 C CA . SER A 1 323 ? -16.511 -0.620 37.999 1.00 83.88 323 SER A CA 1
ATOM 2610 C C . SER A 1 323 ? -17.036 0.813 37.944 1.00 83.88 323 SER A C 1
ATOM 2612 O O . SER A 1 323 ? -18.194 1.044 38.259 1.00 83.88 323 SER A O 1
ATOM 2614 N N . ASN A 1 324 ? -16.235 1.783 37.501 1.00 82.00 324 ASN A N 1
ATOM 2615 C CA . ASN A 1 324 ? -16.707 3.159 37.327 1.00 82.00 324 ASN A CA 1
ATOM 2616 C C . ASN A 1 324 ? -17.688 3.326 36.155 1.00 82.00 324 ASN A C 1
ATOM 2618 O O . ASN A 1 324 ? -18.401 4.327 36.085 1.00 82.00 324 ASN A O 1
ATOM 2622 N N . TYR A 1 325 ? -17.726 2.359 35.234 1.00 85.12 325 TYR A N 1
ATOM 2623 C CA . TYR A 1 325 ? -18.724 2.305 34.165 1.00 85.12 325 TYR A CA 1
ATOM 2624 C C . TYR A 1 325 ? -20.031 1.674 34.632 1.00 85.12 325 TYR A C 1
ATOM 2626 O O . TYR A 1 325 ? -20.941 1.516 33.819 1.00 85.12 325 TYR A O 1
ATOM 2634 N N . ASP A 1 326 ? -20.110 1.231 35.889 1.00 87.50 326 ASP A N 1
ATOM 2635 C CA . ASP A 1 326 ? -21.253 0.472 36.349 1.00 87.50 326 ASP A CA 1
ATOM 2636 C C . ASP A 1 326 ? -22.533 1.309 36.272 1.00 87.50 326 ASP A C 1
ATOM 2638 O O . ASP A 1 326 ? -22.633 2.429 36.770 1.00 87.50 326 ASP A O 1
ATOM 2642 N N . CYS A 1 327 ? -23.503 0.738 35.577 1.00 89.06 327 CYS A N 1
ATOM 2643 C CA . CYS A 1 327 ? -24.796 1.332 35.287 1.00 89.06 327 CYS A CA 1
ATOM 2644 C C . CYS A 1 327 ? -25.902 0.640 36.101 1.00 89.06 327 CYS A C 1
ATOM 2646 O O . CYS A 1 327 ? -27.088 0.796 35.805 1.00 89.06 327 CYS A O 1
ATOM 2648 N N . ASP A 1 328 ? -25.538 -0.179 37.089 1.00 89.38 328 ASP A N 1
ATOM 2649 C CA . ASP A 1 328 ? -26.481 -0.982 37.865 1.00 89.38 328 ASP A CA 1
ATOM 2650 C C . ASP A 1 328 ? -27.434 -0.120 38.704 1.00 89.38 328 ASP A C 1
ATOM 2652 O O . ASP A 1 328 ? -28.620 -0.439 38.804 1.00 89.38 328 ASP A O 1
ATOM 2656 N N . GLY A 1 329 ? -26.951 1.024 39.204 1.00 85.00 329 GLY A N 1
ATOM 2657 C CA . GLY A 1 329 ? -27.761 2.031 39.904 1.00 85.00 329 GLY A CA 1
ATOM 2658 C C . GLY A 1 329 ? -28.706 2.838 39.001 1.00 85.00 329 GLY A C 1
ATOM 2659 O O . GLY A 1 329 ? -29.506 3.627 39.500 1.00 85.00 329 GLY A O 1
ATOM 2660 N N . GLN A 1 330 ? -28.632 2.656 37.680 1.00 86.38 330 GLN A N 1
ATOM 2661 C CA . GLN A 1 330 ? -29.482 3.329 36.697 1.00 86.38 330 GLN A CA 1
ATOM 2662 C C . GLN A 1 330 ? -30.546 2.369 36.148 1.00 86.38 330 GLN A C 1
ATOM 2664 O O . GLN A 1 330 ? -30.397 1.148 36.177 1.00 86.38 330 GLN A O 1
ATOM 2669 N N . ALA A 1 331 ? -31.655 2.912 35.640 1.00 84.06 331 ALA A N 1
ATOM 2670 C CA . ALA A 1 331 ? -32.739 2.092 35.105 1.00 84.06 331 ALA A CA 1
ATOM 2671 C C . ALA A 1 331 ? -32.293 1.340 33.830 1.00 84.06 331 ALA A C 1
ATOM 2673 O O . ALA A 1 331 ? -31.672 1.963 32.972 1.00 84.06 331 ALA A O 1
ATOM 2674 N N . PRO A 1 332 ? -32.680 0.063 33.619 1.00 84.62 332 PRO A N 1
ATOM 2675 C CA . PRO A 1 332 ? -32.295 -0.715 32.431 1.00 84.62 332 PRO A CA 1
ATOM 2676 C C . PRO A 1 332 ? -32.586 -0.029 31.088 1.00 84.62 332 PRO A C 1
ATOM 2678 O O . PRO A 1 332 ? -31.897 -0.281 30.100 1.00 84.62 332 PRO A O 1
ATOM 2681 N N . ARG A 1 333 ? -33.576 0.875 31.062 1.00 87.81 333 ARG A N 1
ATOM 2682 C CA . ARG A 1 333 ? -33.970 1.659 29.884 1.00 87.81 333 ARG A CA 1
ATOM 2683 C C . ARG A 1 333 ? -32.835 2.475 29.257 1.00 87.81 333 ARG A C 1
ATOM 2685 O O . ARG A 1 333 ? -32.906 2.762 28.068 1.00 87.81 333 ARG A O 1
ATOM 2692 N N . ILE A 1 334 ? -31.757 2.776 29.989 1.00 90.44 334 ILE A N 1
ATOM 2693 C CA . ILE A 1 334 ? -30.577 3.461 29.426 1.00 90.44 334 ILE A CA 1
ATOM 2694 C C . ILE A 1 334 ? -29.869 2.635 28.334 1.00 90.44 334 ILE A C 1
ATOM 2696 O O . ILE A 1 334 ? -29.150 3.199 27.514 1.00 90.44 334 ILE A O 1
ATOM 2700 N N . PHE A 1 335 ? -30.087 1.314 28.287 1.00 89.88 335 PHE A N 1
ATOM 2701 C CA . PHE A 1 335 ? -29.623 0.417 27.218 1.00 89.88 335 PHE A CA 1
ATOM 2702 C C . PHE A 1 335 ? -30.701 0.141 26.155 1.00 89.88 335 PHE A C 1
ATOM 2704 O O . PHE A 1 335 ? -30.528 -0.724 25.303 1.00 89.88 335 PHE A O 1
ATOM 2711 N N . THR A 1 336 ? -31.824 0.855 26.190 1.00 86.19 336 THR A N 1
ATOM 2712 C CA . THR A 1 336 ? -32.927 0.697 25.230 1.00 86.19 336 THR A CA 1
ATOM 2713 C C . THR A 1 336 ? -33.029 1.923 24.315 1.00 86.19 336 THR A C 1
ATOM 2715 O O . THR A 1 336 ? -32.049 2.640 24.118 1.00 86.19 336 THR A O 1
ATOM 2718 N N . THR A 1 337 ? -34.183 2.159 23.695 1.00 68.56 337 THR A N 1
ATOM 2719 C CA . THR A 1 337 ? -34.396 3.252 22.733 1.00 68.56 337 THR A CA 1
ATOM 2720 C C . THR A 1 337 ? -34.731 4.603 23.374 1.00 68.56 337 THR A C 1
ATOM 2722 O O . THR A 1 337 ? -34.789 5.598 22.657 1.00 68.56 337 THR A O 1
ATOM 2725 N N . ASP A 1 338 ? -34.928 4.667 24.694 1.00 67.56 338 ASP A N 1
ATOM 2726 C CA . ASP A 1 338 ? -35.342 5.894 25.385 1.00 67.56 338 ASP A CA 1
ATOM 2727 C C . ASP A 1 338 ? -34.200 6.918 25.471 1.00 67.56 338 ASP A C 1
ATOM 2729 O O . ASP A 1 338 ? -33.169 6.670 26.093 1.00 67.56 338 ASP A O 1
ATOM 2733 N N . THR A 1 339 ? -34.373 8.098 24.874 1.00 73.00 339 THR A N 1
ATOM 2734 C CA . THR A 1 339 ? -33.366 9.169 24.919 1.00 73.00 339 THR A CA 1
ATOM 2735 C C . THR A 1 339 ? -33.302 9.846 26.296 1.00 73.00 339 THR A C 1
ATOM 2737 O O . THR A 1 339 ? -34.351 10.271 26.788 1.00 73.00 339 THR A O 1
ATOM 2740 N N . PRO A 1 340 ? -32.104 10.047 26.885 1.00 77.69 340 PRO A N 1
ATOM 2741 C CA . PRO A 1 340 ? -30.782 9.666 26.374 1.00 77.69 340 PRO A CA 1
ATOM 2742 C C . PRO A 1 340 ? -30.431 8.195 26.670 1.00 77.69 340 PRO A C 1
ATOM 2744 O O . PRO A 1 340 ? -30.352 7.784 27.830 1.00 77.69 340 PRO A O 1
ATOM 2747 N N . SER A 1 341 ? -30.133 7.420 25.621 1.00 91.56 341 SER A N 1
ATOM 2748 C CA . SER A 1 341 ? -29.687 6.028 25.740 1.00 91.56 341 SER A CA 1
ATOM 2749 C C . SER A 1 341 ? -28.228 5.864 25.337 1.00 91.56 341 SER A C 1
ATOM 2751 O O . SER A 1 341 ? -27.735 6.544 24.437 1.00 91.56 341 SER A O 1
ATOM 2753 N N . ILE A 1 342 ? -27.535 4.918 25.971 1.00 92.06 342 ILE A N 1
ATOM 2754 C CA . ILE A 1 342 ? -26.150 4.555 25.648 1.00 92.06 342 ILE A CA 1
ATOM 2755 C C . ILE A 1 342 ? -25.995 4.244 24.147 1.00 92.06 342 ILE A C 1
ATOM 2757 O O . ILE A 1 342 ? -25.125 4.844 23.515 1.00 92.06 342 ILE A O 1
ATOM 2761 N N . PRO A 1 343 ? -26.837 3.393 23.522 1.00 93.25 343 PRO A N 1
ATOM 2762 C CA . PRO A 1 343 ? -26.724 3.093 22.094 1.00 93.25 343 PRO A CA 1
ATOM 2763 C C . PRO A 1 343 ? -26.947 4.322 21.215 1.00 93.25 343 PRO A C 1
ATOM 2765 O O . PRO A 1 343 ? -26.199 4.536 20.262 1.00 93.25 343 PRO A O 1
ATOM 2768 N N . GLY A 1 344 ? -27.964 5.127 21.542 1.00 92.94 344 GLY A N 1
ATOM 2769 C CA . GLY A 1 344 ? -28.315 6.323 20.784 1.00 92.94 344 GLY A CA 1
ATOM 2770 C C . GLY A 1 344 ? -27.195 7.355 20.803 1.00 92.94 344 GLY A C 1
ATOM 2771 O O . GLY A 1 344 ? -26.870 7.912 19.758 1.00 92.94 344 GLY A O 1
ATOM 2772 N N . GLU A 1 345 ? -26.559 7.561 21.958 1.00 93.88 345 GLU A N 1
ATOM 2773 C CA . GLU A 1 345 ? -25.416 8.466 22.061 1.00 93.88 345 GLU A CA 1
ATOM 2774 C C . GLU A 1 345 ? -24.193 7.932 21.319 1.00 93.88 345 GLU A C 1
ATOM 2776 O O . GLU A 1 345 ? -23.589 8.692 20.576 1.00 93.88 345 GLU A O 1
ATOM 2781 N N . ILE A 1 346 ? -23.848 6.644 21.427 1.00 92.75 346 ILE A N 1
ATOM 2782 C CA . ILE A 1 346 ? -22.673 6.079 20.732 1.00 92.75 346 ILE A CA 1
ATOM 2783 C C . ILE A 1 346 ? -22.834 6.144 19.206 1.00 92.75 346 ILE A C 1
ATOM 2785 O O . ILE A 1 346 ? -21.892 6.497 18.498 1.00 92.75 346 ILE A O 1
ATOM 2789 N N . VAL A 1 347 ? -24.020 5.823 18.678 1.00 93.62 347 VAL A N 1
ATOM 2790 C CA . VAL A 1 347 ? -24.257 5.775 17.223 1.00 93.62 347 VAL A CA 1
ATOM 2791 C C . VAL A 1 347 ? -24.055 7.139 16.556 1.00 93.62 347 VAL A C 1
ATOM 2793 O O . VAL A 1 347 ? -23.640 7.175 15.399 1.00 93.62 347 VAL A O 1
ATOM 2796 N N . LYS A 1 348 ? -24.261 8.255 17.270 1.00 92.56 348 LYS A N 1
ATOM 2797 C CA . LYS A 1 348 ? -24.013 9.613 16.745 1.00 92.56 348 LYS A CA 1
ATOM 2798 C C . LYS A 1 348 ? -22.551 9.858 16.346 1.00 92.56 348 LYS A C 1
ATOM 2800 O O . LYS A 1 348 ? -22.302 10.739 15.530 1.00 92.56 348 LYS A O 1
ATOM 2805 N N . PHE A 1 349 ? -21.609 9.085 16.889 1.00 89.94 349 PHE A N 1
ATOM 2806 C CA . PHE A 1 349 ? -20.168 9.214 16.624 1.00 89.94 349 PHE A CA 1
ATOM 2807 C C . PHE A 1 349 ? -19.703 8.333 15.468 1.00 89.94 349 PHE A C 1
ATOM 2809 O O . PHE A 1 349 ? -18.581 8.468 14.986 1.00 89.94 349 PHE A O 1
ATOM 2816 N N . ILE A 1 350 ? -20.568 7.446 14.973 1.00 92.50 350 ILE A N 1
ATOM 2817 C CA . ILE A 1 350 ? -20.280 6.711 13.748 1.00 92.50 350 ILE A CA 1
ATOM 2818 C C . ILE A 1 350 ? -20.417 7.706 12.584 1.00 92.50 350 ILE A C 1
ATOM 2820 O O . ILE A 1 350 ? -21.512 8.222 12.348 1.00 92.50 350 ILE A O 1
ATOM 2824 N N . PRO A 1 351 ? -19.337 7.986 11.834 1.00 91.00 351 PRO A N 1
ATOM 2825 C CA . PRO A 1 351 ? -19.352 9.003 10.800 1.00 91.00 351 PRO A CA 1
ATOM 2826 C C . PRO A 1 351 ? -20.352 8.637 9.705 1.00 91.00 351 PRO A C 1
ATOM 2828 O O . PRO A 1 351 ? -20.406 7.500 9.242 1.00 91.00 351 PRO A O 1
ATOM 2831 N N . ASN A 1 352 ? -21.131 9.614 9.241 1.00 87.81 352 ASN A N 1
ATOM 2832 C CA . ASN A 1 352 ? -22.106 9.382 8.172 1.00 87.81 352 ASN A CA 1
ATOM 2833 C C . ASN A 1 352 ? -21.441 9.158 6.809 1.00 87.81 352 ASN A C 1
ATOM 2835 O O . ASN A 1 352 ? -21.975 8.418 5.980 1.00 87.81 352 ASN A O 1
ATOM 2839 N N . GLN A 1 353 ? -20.257 9.734 6.610 1.00 86.81 353 GLN A N 1
ATOM 2840 C CA . GLN A 1 353 ? -19.467 9.653 5.388 1.00 86.81 353 GLN A CA 1
ATOM 2841 C C . GLN A 1 353 ? -18.004 9.367 5.719 1.00 86.81 353 GLN A C 1
ATOM 2843 O O . GLN A 1 353 ? -17.500 9.806 6.752 1.00 86.81 353 GLN A O 1
ATOM 2848 N N . TYR A 1 354 ? -17.321 8.656 4.828 1.00 82.31 354 TYR A N 1
ATOM 2849 C CA . TYR A 1 354 ? -15.886 8.450 4.934 1.00 82.31 354 TYR A CA 1
ATOM 2850 C C . TYR A 1 354 ? -15.165 9.461 4.050 1.00 82.31 354 TYR A C 1
ATOM 2852 O O . TYR A 1 354 ? -15.308 9.436 2.828 1.00 82.31 354 TYR A O 1
ATOM 2860 N N . ALA A 1 355 ? -14.383 10.349 4.665 1.00 79.81 355 ALA A N 1
ATOM 2861 C CA . ALA A 1 355 ? -13.487 11.231 3.932 1.00 79.81 355 ALA A CA 1
ATOM 2862 C C . ALA A 1 355 ? -12.281 10.413 3.449 1.00 79.81 355 ALA A C 1
ATOM 2864 O O . ALA A 1 355 ? -11.317 10.189 4.183 1.00 79.81 355 ALA A O 1
ATOM 2865 N N . TYR A 1 356 ? -12.372 9.912 2.220 1.00 73.69 356 TYR A N 1
ATOM 2866 C CA . TYR A 1 356 ? -11.314 9.125 1.607 1.00 73.69 356 TYR A CA 1
ATOM 2867 C C . TYR A 1 356 ? -10.092 9.996 1.302 1.00 73.69 356 TYR A C 1
ATOM 2869 O O . TYR A 1 356 ? -10.162 10.934 0.513 1.00 73.69 356 TYR A O 1
ATOM 2877 N N . THR A 1 357 ? -8.955 9.652 1.906 1.00 71.25 357 THR A N 1
ATOM 2878 C CA . THR A 1 357 ? -7.636 10.157 1.508 1.00 71.25 357 THR A CA 1
ATOM 2879 C C . THR A 1 357 ? -6.872 9.016 0.845 1.00 71.25 357 THR A C 1
ATOM 2881 O O . THR A 1 357 ? -6.463 8.078 1.535 1.00 71.25 357 THR A O 1
ATOM 2884 N N . SER A 1 358 ? -6.695 9.066 -0.478 1.00 72.75 358 SER A N 1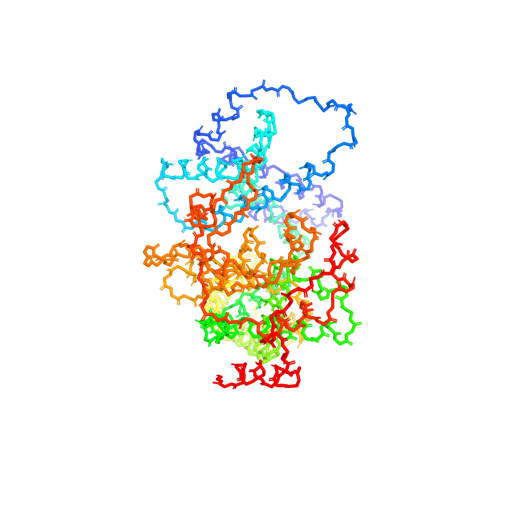
ATOM 2885 C CA . SER A 1 358 ? -6.253 7.900 -1.253 1.00 72.75 358 SER A CA 1
ATOM 2886 C C . SER A 1 358 ? -4.879 7.362 -0.869 1.00 72.75 358 SER A C 1
ATOM 2888 O O . SER A 1 358 ? -4.710 6.152 -0.701 1.00 72.75 358 SER A O 1
ATOM 2890 N N . GLY A 1 359 ? -3.918 8.246 -0.599 1.00 81.56 359 GLY A N 1
ATOM 2891 C CA . GLY A 1 359 ? -2.527 7.848 -0.381 1.00 81.56 359 GLY A CA 1
ATOM 2892 C C . GLY A 1 359 ? -2.271 6.938 0.831 1.00 81.56 359 GLY A C 1
ATOM 2893 O O . GLY A 1 359 ? -1.442 6.033 0.739 1.00 81.56 359 GLY A O 1
ATOM 2894 N N . SER A 1 360 ? -2.944 7.137 1.975 1.00 82.94 360 SER A N 1
ATOM 2895 C CA . SER A 1 360 ? -2.671 6.329 3.182 1.00 82.94 360 SER A CA 1
ATOM 2896 C C . SER A 1 360 ? -3.210 4.907 3.061 1.00 82.94 360 SER A C 1
ATOM 2898 O O . SER A 1 360 ? -2.519 3.952 3.422 1.00 82.94 360 SER A O 1
ATOM 2900 N N . LEU A 1 361 ? -4.422 4.763 2.518 1.00 87.81 361 LEU A N 1
ATOM 2901 C CA . LEU A 1 361 ? -5.066 3.464 2.352 1.00 87.81 361 LEU A CA 1
ATOM 2902 C C . LEU A 1 361 ? -4.383 2.639 1.257 1.00 87.81 361 LEU A C 1
ATOM 2904 O O . LEU A 1 361 ? -4.111 1.462 1.484 1.00 87.81 361 LEU A O 1
ATOM 2908 N N . VAL A 1 362 ? -4.027 3.251 0.119 1.00 90.94 362 VAL A N 1
ATOM 2909 C CA . VAL A 1 362 ? -3.274 2.571 -0.954 1.00 90.94 362 VAL A CA 1
ATOM 2910 C C . VAL A 1 362 ? -1.968 1.996 -0.408 1.00 90.94 362 VAL A C 1
ATOM 2912 O O . VAL A 1 362 ? -1.707 0.806 -0.568 1.00 90.94 362 VAL A O 1
ATOM 2915 N N . LYS A 1 363 ? -1.186 2.792 0.333 1.00 87.12 363 LYS A N 1
ATOM 2916 C CA . LYS A 1 363 ? 0.064 2.321 0.951 1.00 87.12 363 LYS A CA 1
ATOM 2917 C C . LYS A 1 363 ? -0.164 1.171 1.928 1.00 87.12 363 LYS A C 1
ATOM 2919 O O . LYS A 1 363 ? 0.579 0.194 1.887 1.00 87.12 363 LYS A O 1
ATOM 2924 N N . ARG A 1 364 ? -1.191 1.252 2.783 1.00 83.62 364 ARG A N 1
ATOM 2925 C CA . ARG A 1 364 ? -1.545 0.157 3.704 1.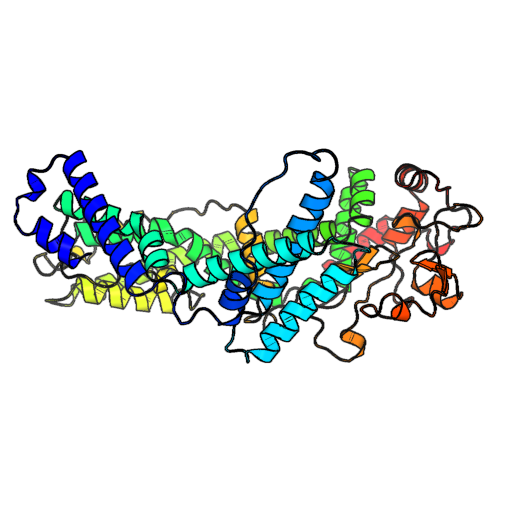00 83.62 364 ARG A CA 1
ATOM 2926 C C . ARG A 1 364 ? -1.901 -1.122 2.949 1.00 83.62 364 ARG A C 1
ATOM 2928 O O . ARG A 1 364 ? -1.432 -2.186 3.338 1.00 83.62 364 ARG A O 1
ATOM 2935 N N . ILE A 1 365 ? -2.661 -1.023 1.861 1.00 86.12 365 ILE A N 1
ATOM 2936 C CA . ILE A 1 365 ? -3.030 -2.173 1.026 1.00 86.12 365 ILE A CA 1
ATOM 2937 C C . ILE A 1 365 ? -1.805 -2.758 0.324 1.00 86.12 365 ILE A C 1
ATOM 2939 O O . ILE A 1 365 ? -1.631 -3.971 0.332 1.00 86.12 365 ILE A O 1
ATOM 2943 N N . LEU A 1 366 ? -0.905 -1.930 -0.205 1.00 84.94 366 LEU A N 1
ATOM 2944 C CA . LEU A 1 366 ? 0.343 -2.403 -0.809 1.00 84.94 366 LEU A CA 1
ATOM 2945 C C . LEU A 1 366 ? 1.243 -3.116 0.209 1.00 84.94 366 LEU A C 1
ATOM 2947 O O . LEU A 1 366 ? 1.790 -4.175 -0.091 1.00 84.94 366 LEU A O 1
ATOM 2951 N N . VAL A 1 367 ? 1.367 -2.582 1.428 1.00 80.81 367 VAL A N 1
ATOM 2952 C CA . VAL A 1 367 ? 2.081 -3.257 2.526 1.00 80.81 367 VAL A CA 1
ATOM 2953 C C . VAL A 1 367 ? 1.400 -4.580 2.873 1.00 80.81 367 VAL A C 1
ATOM 2955 O O . VAL A 1 367 ? 2.073 -5.600 3.016 1.00 80.81 367 VAL A O 1
ATOM 2958 N N . TYR A 1 368 ? 0.070 -4.581 2.957 1.00 76.38 368 TYR A N 1
ATOM 2959 C CA . TYR A 1 368 ? -0.729 -5.771 3.225 1.00 76.38 368 TYR A CA 1
ATOM 2960 C C . TYR A 1 368 ? -0.506 -6.857 2.159 1.00 76.38 368 TYR A C 1
ATOM 2962 O O . TYR A 1 368 ? -0.186 -7.990 2.521 1.00 76.38 368 TYR A O 1
ATOM 2970 N N . MET A 1 369 ? -0.535 -6.500 0.867 1.00 75.94 369 MET A N 1
ATOM 2971 C CA . MET A 1 369 ? -0.221 -7.389 -0.265 1.00 75.94 369 MET A CA 1
ATOM 2972 C C . MET A 1 369 ? 1.190 -7.986 -0.181 1.00 75.94 369 MET A C 1
ATOM 2974 O O . MET A 1 369 ? 1.412 -9.104 -0.629 1.00 75.94 369 MET A O 1
ATOM 2978 N N . GLN A 1 370 ? 2.159 -7.256 0.375 1.00 72.56 370 GLN A N 1
ATOM 2979 C CA . GLN A 1 370 ? 3.550 -7.710 0.484 1.00 72.56 370 GLN A CA 1
ATOM 2980 C C . GLN A 1 370 ? 3.847 -8.523 1.757 1.00 72.56 370 GLN A C 1
ATOM 2982 O O . GLN A 1 370 ? 4.914 -9.134 1.852 1.00 72.56 370 GLN A O 1
ATOM 2987 N N . SER A 1 371 ? 2.958 -8.509 2.754 1.00 67.94 371 SER A N 1
ATOM 2988 C CA . SER A 1 371 ? 3.181 -9.152 4.056 1.00 67.94 371 SER A CA 1
ATOM 2989 C C . SER A 1 371 ? 3.012 -10.678 3.989 1.00 67.94 371 SER A C 1
ATOM 2991 O O . SER A 1 371 ? 2.098 -11.172 3.337 1.00 67.94 371 SER A O 1
ATOM 2993 N N . ARG A 1 372 ? 3.876 -11.457 4.665 1.00 49.78 372 ARG A N 1
ATOM 2994 C CA . ARG A 1 372 ? 3.939 -12.937 4.560 1.00 49.78 372 ARG A CA 1
ATOM 2995 C C . ARG A 1 372 ? 2.645 -13.667 4.927 1.00 49.78 372 ARG A C 1
ATOM 2997 O O . ARG A 1 372 ? 2.370 -14.691 4.306 1.00 49.78 372 ARG A O 1
ATOM 3004 N N . ALA A 1 373 ? 1.856 -13.128 5.862 1.00 47.53 373 ALA A N 1
ATOM 3005 C CA . ALA A 1 373 ? 0.537 -13.658 6.227 1.00 47.53 373 ALA A CA 1
ATOM 3006 C C . ALA A 1 373 ? -0.415 -13.795 5.021 1.00 47.53 373 ALA A C 1
ATOM 3008 O O . ALA A 1 373 ? -1.304 -14.638 5.039 1.00 47.53 373 ALA A O 1
ATOM 3009 N N . TYR A 1 374 ? -0.176 -13.022 3.957 1.00 49.31 374 TYR A N 1
ATOM 3010 C CA . TYR A 1 374 ? -0.918 -13.087 2.701 1.00 49.31 374 TYR A CA 1
ATOM 3011 C C . TYR A 1 374 ? 0.003 -13.374 1.492 1.00 49.31 374 TYR A C 1
ATOM 3013 O O . TYR A 1 374 ? -0.421 -13.966 0.518 1.00 49.31 374 TYR A O 1
ATOM 3021 N N . GLY A 1 375 ? 1.293 -13.054 1.506 1.00 45.62 375 GLY A N 1
ATOM 3022 C CA . GLY A 1 375 ? 2.166 -13.198 0.330 1.00 45.62 375 GLY A CA 1
ATOM 3023 C C . GLY A 1 375 ? 2.859 -14.557 0.156 1.00 45.62 375 GLY A C 1
ATOM 3024 O O . GLY A 1 375 ? 3.275 -14.885 -0.955 1.00 45.62 375 GLY A O 1
ATOM 3025 N N . ALA A 1 376 ? 3.019 -15.365 1.213 1.00 46.91 376 ALA A N 1
ATOM 3026 C CA . ALA A 1 376 ? 3.944 -16.506 1.156 1.00 46.91 376 ALA A CA 1
ATOM 3027 C C . ALA A 1 376 ? 3.288 -17.860 0.856 1.00 46.91 376 ALA A C 1
ATOM 3029 O O . ALA A 1 376 ? 3.916 -18.664 0.172 1.00 46.91 376 ALA A O 1
ATOM 3030 N N . HIS A 1 377 ? 2.044 -18.099 1.279 1.00 47.19 377 HIS A N 1
ATOM 3031 C CA . HIS A 1 377 ? 1.401 -19.400 1.060 1.00 47.19 377 HIS A CA 1
ATOM 3032 C C . HIS A 1 377 ? 0.009 -19.352 0.413 1.00 47.19 377 HIS A C 1
ATOM 3034 O O . HIS A 1 377 ? -0.350 -20.363 -0.170 1.00 47.19 377 HIS A O 1
ATOM 3040 N N . ASP A 1 378 ? -0.726 -18.220 0.416 1.00 50.91 378 ASP A N 1
ATOM 3041 C CA . ASP A 1 378 ? -2.112 -18.231 -0.105 1.00 50.91 378 ASP A CA 1
ATOM 3042 C C . ASP A 1 378 ? -2.780 -16.901 -0.542 1.00 50.91 378 ASP A C 1
ATOM 3044 O O . ASP A 1 378 ? -3.946 -16.923 -0.916 1.00 50.91 378 ASP A O 1
ATOM 3048 N N . GLY A 1 379 ? -2.164 -15.718 -0.513 1.00 62.25 379 GLY A N 1
ATOM 3049 C CA . GLY A 1 379 ? -2.926 -14.448 -0.604 1.00 62.25 379 GLY A CA 1
ATOM 3050 C C . GLY A 1 379 ? -2.715 -13.625 -1.871 1.00 62.25 379 GLY A C 1
ATOM 3051 O O . GLY A 1 379 ? -3.624 -13.565 -2.677 1.00 62.25 379 GLY A O 1
ATOM 3052 N N . ILE A 1 380 ? -1.609 -12.906 -2.064 1.00 71.94 380 ILE A N 1
ATOM 3053 C CA . ILE A 1 380 ? -1.443 -11.985 -3.212 1.00 71.94 380 ILE A CA 1
ATOM 3054 C C . ILE A 1 380 ? 0.052 -11.816 -3.471 1.00 71.94 380 ILE A C 1
ATOM 3056 O O . ILE A 1 380 ? 0.781 -11.440 -2.558 1.00 71.94 380 ILE A O 1
ATOM 3060 N N . ARG A 1 381 ? 0.531 -12.068 -4.693 1.00 77.62 381 ARG A N 1
ATOM 3061 C CA . ARG A 1 381 ? 1.936 -11.825 -5.053 1.00 77.62 381 ARG A CA 1
ATOM 3062 C C . ARG A 1 381 ? 2.008 -10.796 -6.181 1.00 77.62 381 ARG A C 1
ATOM 3064 O O . ARG A 1 381 ? 1.928 -11.189 -7.342 1.00 77.62 381 ARG A O 1
ATOM 3071 N N . PRO A 1 382 ? 2.125 -9.487 -5.873 1.00 82.44 382 PRO A N 1
ATOM 3072 C CA . PRO A 1 382 ? 2.320 -8.478 -6.915 1.00 82.44 382 PRO A CA 1
ATOM 3073 C C . PRO A 1 382 ? 3.609 -8.751 -7.698 1.00 82.44 382 PRO A C 1
ATOM 3075 O O . PRO A 1 382 ? 4.458 -9.519 -7.247 1.00 82.44 382 PRO A O 1
ATOM 3078 N N . ARG A 1 383 ? 3.797 -8.106 -8.852 1.00 87.81 383 ARG A N 1
ATOM 3079 C CA . ARG A 1 383 ? 5.050 -8.233 -9.614 1.00 87.81 383 ARG A CA 1
ATOM 3080 C C . ARG A 1 383 ? 6.224 -7.583 -8.889 1.00 87.81 383 ARG A C 1
ATOM 3082 O O . ARG A 1 383 ? 6.050 -6.662 -8.094 1.00 87.81 383 ARG A O 1
ATOM 3089 N N . CYS A 1 384 ? 7.422 -8.098 -9.144 1.00 89.75 384 CYS A N 1
ATOM 3090 C CA . CYS A 1 384 ? 8.642 -7.683 -8.464 1.00 89.75 384 CYS A CA 1
ATOM 3091 C C . CYS A 1 384 ? 8.992 -6.215 -8.726 1.00 89.75 384 CYS A C 1
ATOM 3093 O O . CYS A 1 384 ? 9.426 -5.520 -7.806 1.00 89.75 384 CYS A O 1
ATOM 3095 N N . GLY A 1 385 ? 8.827 -5.750 -9.966 1.00 89.94 385 GLY A N 1
ATOM 3096 C CA . GLY A 1 385 ? 9.101 -4.361 -10.330 1.00 89.94 385 GLY A CA 1
ATOM 3097 C C . GLY A 1 385 ? 10.588 -3.976 -10.352 1.00 89.94 385 GLY A C 1
ATOM 3098 O O . GLY A 1 385 ? 10.900 -2.837 -10.681 1.00 89.94 385 GLY A O 1
ATOM 3099 N N . ALA A 1 386 ? 11.523 -4.885 -10.033 1.00 92.75 386 ALA A N 1
ATOM 3100 C CA . ALA A 1 386 ? 12.961 -4.621 -10.141 1.00 92.75 386 ALA A CA 1
ATOM 3101 C C . ALA A 1 386 ? 13.357 -4.324 -11.596 1.00 92.75 386 ALA A C 1
ATOM 3103 O O . ALA A 1 386 ? 12.902 -5.014 -12.499 1.00 92.75 386 ALA A O 1
ATOM 3104 N N . ALA A 1 387 ? 14.204 -3.327 -11.838 1.00 96.06 387 ALA A N 1
ATOM 3105 C CA . ALA A 1 387 ? 14.593 -2.939 -13.193 1.00 96.06 387 ALA A CA 1
ATOM 3106 C C . ALA A 1 387 ? 15.807 -3.723 -13.704 1.00 96.06 387 ALA A C 1
ATOM 3108 O O . ALA A 1 387 ? 16.805 -3.865 -12.993 1.00 96.06 387 ALA A O 1
ATOM 3109 N N . CYS A 1 388 ? 15.744 -4.170 -14.960 1.00 96.75 388 CYS A N 1
ATOM 3110 C CA . CYS A 1 388 ? 16.866 -4.799 -15.648 1.00 96.75 388 CYS A CA 1
ATOM 3111 C C . CYS A 1 388 ? 18.062 -3.838 -15.679 1.00 96.75 388 CYS A C 1
ATOM 3113 O O . CYS A 1 388 ? 17.904 -2.696 -16.114 1.00 96.75 388 CYS A O 1
ATOM 3115 N N . PRO A 1 389 ? 19.278 -4.276 -15.307 1.00 96.12 389 PRO A N 1
ATOM 3116 C CA . PRO A 1 389 ? 20.434 -3.382 -15.198 1.00 96.12 389 PRO A CA 1
ATOM 3117 C C . PRO A 1 389 ? 20.872 -2.766 -16.539 1.00 96.12 389 PRO A C 1
ATOM 3119 O O . PRO A 1 389 ? 21.585 -1.761 -16.561 1.00 96.12 389 PRO A O 1
ATOM 3122 N N . MET A 1 390 ? 20.454 -3.352 -17.665 1.00 96.12 390 MET A N 1
ATOM 3123 C CA . MET A 1 390 ? 20.826 -2.882 -19.000 1.00 96.12 390 MET A CA 1
ATOM 3124 C C . MET A 1 390 ? 19.721 -2.073 -19.675 1.00 96.12 390 MET A C 1
ATOM 3126 O O . MET A 1 390 ? 19.959 -0.917 -20.029 1.00 96.12 390 MET A O 1
ATOM 3130 N N . CYS A 1 391 ? 18.533 -2.661 -19.835 1.00 96.75 391 CYS A N 1
ATOM 3131 C CA . CYS A 1 391 ? 17.419 -2.032 -20.551 1.00 96.75 391 CYS A CA 1
ATOM 3132 C C . CYS A 1 391 ? 16.436 -1.283 -19.645 1.00 96.75 391 CYS A C 1
ATOM 3134 O O . CYS A 1 391 ? 15.514 -0.673 -20.159 1.00 96.75 391 CYS A O 1
ATOM 3136 N N . SER A 1 392 ? 16.582 -1.344 -18.321 1.00 96.19 392 SER A N 1
ATOM 3137 C CA . SER A 1 392 ? 15.660 -0.753 -17.344 1.00 96.19 392 SER A CA 1
ATOM 3138 C C . SER A 1 392 ? 14.226 -1.306 -17.338 1.00 96.19 392 SER A C 1
ATOM 3140 O O . SER A 1 392 ? 13.461 -0.881 -16.486 1.00 96.19 392 SER A O 1
ATOM 3142 N N . CYS A 1 393 ? 13.820 -2.276 -18.171 1.00 96.00 393 CYS A N 1
ATOM 3143 C CA . CYS A 1 393 ? 12.478 -2.877 -18.049 1.00 96.00 393 CYS A CA 1
ATOM 3144 C C . CYS A 1 393 ? 12.253 -3.542 -16.684 1.00 96.00 393 CYS A C 1
ATOM 3146 O O . CYS A 1 393 ? 13.175 -4.127 -16.110 1.00 96.00 393 CYS A O 1
ATOM 3148 N N . THR A 1 394 ? 11.027 -3.458 -16.168 1.00 95.44 394 THR A N 1
ATOM 3149 C CA . THR A 1 394 ? 10.667 -4.000 -14.855 1.00 95.44 394 THR A CA 1
ATOM 3150 C C . THR A 1 394 ? 10.458 -5.508 -14.880 1.00 95.44 394 THR A C 1
ATOM 3152 O O . THR A 1 394 ? 10.010 -6.098 -15.860 1.00 95.44 394 THR A O 1
ATOM 3155 N N . CYS A 1 395 ? 10.801 -6.151 -13.771 1.00 94.62 395 CYS A N 1
ATOM 3156 C CA . CYS A 1 395 ? 10.758 -7.591 -13.625 1.00 94.62 395 CYS A CA 1
ATOM 3157 C C . CYS A 1 395 ? 9.313 -8.103 -13.657 1.00 94.62 395 CYS A C 1
ATOM 3159 O O . CYS A 1 395 ? 8.471 -7.662 -12.866 1.00 94.62 395 CYS A O 1
ATOM 3161 N N . ILE A 1 396 ? 9.055 -9.058 -14.553 1.00 92.31 396 ILE A N 1
ATOM 3162 C CA . ILE A 1 396 ? 7.726 -9.640 -14.808 1.00 92.31 396 ILE A CA 1
ATOM 3163 C C . ILE A 1 396 ? 7.366 -10.745 -13.818 1.00 92.31 396 ILE A C 1
ATOM 3165 O O . ILE A 1 396 ? 6.230 -11.209 -13.741 1.00 92.31 396 ILE A O 1
ATOM 3169 N N . GLN A 1 397 ? 8.341 -11.196 -13.049 1.00 90.31 397 GLN A N 1
ATOM 3170 C CA . GLN A 1 397 ? 8.157 -12.285 -12.120 1.00 90.31 397 GLN A CA 1
ATOM 3171 C C . GLN A 1 397 ? 7.440 -11.786 -10.838 1.00 90.31 397 GLN A C 1
ATOM 3173 O O . GLN A 1 397 ? 7.431 -10.590 -10.525 1.00 90.31 397 GLN A O 1
ATOM 3178 N N . ALA A 1 398 ? 6.836 -12.691 -10.066 1.00 86.75 398 ALA A N 1
ATOM 3179 C CA . ALA A 1 398 ? 6.118 -12.341 -8.832 1.00 86.75 398 ALA A CA 1
ATOM 3180 C C . ALA A 1 398 ? 7.064 -11.970 -7.671 1.00 86.75 398 ALA A C 1
ATOM 3182 O O . ALA A 1 398 ? 8.123 -12.566 -7.516 1.00 86.75 398 ALA A O 1
ATOM 3183 N N . VAL A 1 399 ? 6.690 -11.024 -6.807 1.00 82.06 399 VAL A N 1
ATOM 3184 C CA . VAL A 1 399 ? 7.516 -10.596 -5.667 1.00 82.06 399 VAL A CA 1
ATOM 3185 C C . VAL A 1 399 ? 7.893 -11.789 -4.785 1.00 82.06 399 VAL A C 1
ATOM 3187 O O . VAL A 1 399 ? 7.058 -12.631 -4.460 1.00 82.06 399 VAL A O 1
ATOM 3190 N N . GLY A 1 400 ? 9.162 -11.853 -4.386 1.00 74.62 400 GLY A N 1
ATOM 3191 C CA . GLY A 1 400 ? 9.678 -12.924 -3.534 1.00 74.62 400 GLY A CA 1
ATOM 3192 C C . GLY A 1 400 ? 10.216 -14.145 -4.280 1.00 74.62 400 GLY A C 1
ATOM 3193 O O . GLY A 1 400 ? 10.991 -14.857 -3.664 1.00 74.62 400 GLY A O 1
ATOM 3194 N N . HIS A 1 401 ? 9.894 -14.343 -5.569 1.00 71.12 401 HIS A N 1
ATOM 3195 C CA . HIS A 1 401 ? 10.505 -15.356 -6.458 1.00 71.12 401 HIS A CA 1
ATOM 3196 C C . HIS A 1 401 ? 10.862 -16.704 -5.776 1.00 71.12 401 HIS A C 1
ATOM 3198 O O . HIS A 1 401 ? 12.015 -17.125 -5.775 1.00 71.12 401 HIS A O 1
ATOM 3204 N N . ASP A 1 402 ? 9.884 -17.393 -5.174 1.00 59.44 402 ASP A N 1
ATOM 3205 C CA . ASP A 1 402 ? 10.073 -18.647 -4.413 1.00 59.44 402 ASP A CA 1
ATOM 3206 C C . ASP A 1 402 ? 9.824 -19.932 -5.258 1.00 59.44 402 ASP A C 1
ATOM 3208 O O . ASP A 1 402 ? 9.341 -20.939 -4.736 1.00 59.44 402 ASP A O 1
ATOM 3212 N N . GLY A 1 403 ? 10.078 -19.889 -6.573 1.00 57.72 403 GLY A N 1
ATOM 3213 C CA . GLY A 1 403 ? 9.726 -20.949 -7.539 1.00 57.72 403 GLY A CA 1
ATOM 3214 C C . GLY A 1 403 ? 10.853 -21.925 -7.917 1.00 57.72 403 GLY A C 1
ATOM 3215 O O . GLY A 1 403 ? 11.829 -22.102 -7.176 1.00 57.72 403 GLY A O 1
ATOM 3216 N N . ASP A 1 404 ? 10.699 -22.559 -9.089 1.00 58.84 404 ASP A N 1
ATOM 3217 C CA . ASP A 1 404 ? 11.735 -23.339 -9.794 1.00 58.84 404 ASP A CA 1
ATOM 3218 C C . ASP A 1 404 ? 13.071 -22.557 -9.807 1.00 58.84 404 ASP A C 1
ATOM 3220 O O . ASP A 1 404 ? 13.040 -21.324 -9.808 1.00 58.84 404 ASP A O 1
ATOM 3224 N N . PRO A 1 405 ? 14.257 -23.201 -9.783 1.00 62.12 405 PRO A N 1
ATOM 3225 C CA . PRO A 1 405 ? 15.541 -22.525 -9.986 1.00 62.12 405 PRO A CA 1
ATOM 3226 C C . PRO A 1 405 ? 15.547 -21.391 -11.027 1.00 62.12 405 PRO A C 1
ATOM 3228 O O . PRO A 1 405 ? 16.214 -20.384 -10.794 1.00 62.12 405 PRO A O 1
ATOM 3231 N N . LEU A 1 406 ? 14.797 -21.523 -12.127 1.00 60.59 406 LEU A N 1
ATOM 3232 C CA . LEU A 1 406 ? 14.661 -20.478 -13.152 1.00 60.59 406 LEU A CA 1
ATOM 3233 C C . LEU A 1 406 ? 13.772 -19.295 -12.724 1.00 60.59 406 LEU A C 1
ATOM 3235 O O . LEU A 1 406 ? 14.084 -18.153 -13.050 1.00 60.59 406 LEU A O 1
ATOM 3239 N N . ASP A 1 407 ? 12.722 -19.540 -11.940 1.00 67.44 407 ASP A N 1
ATOM 3240 C CA . ASP A 1 407 ? 11.805 -18.514 -11.421 1.00 67.44 407 ASP A CA 1
ATOM 3241 C C . ASP A 1 407 ? 12.358 -17.758 -10.206 1.00 67.44 407 ASP A C 1
ATOM 3243 O O . ASP A 1 407 ? 11.734 -16.803 -9.740 1.00 67.44 407 ASP A O 1
ATOM 3247 N N . LYS A 1 408 ? 13.525 -18.167 -9.690 1.00 82.31 408 LYS A N 1
ATOM 3248 C CA . LYS A 1 408 ? 14.273 -17.430 -8.657 1.00 82.31 408 LYS A CA 1
ATOM 3249 C C . LYS A 1 408 ? 14.980 -16.194 -9.202 1.00 82.31 408 LYS A C 1
ATOM 3251 O O . LYS A 1 408 ? 15.308 -15.297 -8.426 1.00 82.31 408 LYS A O 1
ATOM 3256 N N . LEU A 1 409 ? 15.249 -16.168 -10.505 1.00 91.56 409 LEU A N 1
ATOM 3257 C CA . LEU A 1 409 ? 15.967 -15.081 -11.154 1.00 91.56 409 LEU A CA 1
ATOM 3258 C C . LEU A 1 409 ? 14.992 -14.017 -11.660 1.00 91.56 409 LEU A C 1
ATOM 3260 O O . LEU A 1 409 ? 13.887 -14.312 -12.116 1.00 91.56 409 LEU A O 1
ATOM 3264 N N . HIS A 1 410 ? 15.418 -12.759 -11.611 1.00 93.69 410 HIS A N 1
ATOM 3265 C CA . HIS A 1 410 ? 14.685 -11.673 -12.243 1.00 93.69 410 HIS A CA 1
ATOM 3266 C C . HIS A 1 410 ? 14.696 -11.836 -13.765 1.00 93.69 410 HIS A C 1
ATOM 3268 O O . HIS A 1 410 ? 15.734 -12.115 -14.360 1.00 93.69 410 HIS A O 1
ATOM 3274 N N . ASP A 1 411 ? 13.550 -11.608 -14.398 1.00 94.06 411 ASP A N 1
ATOM 3275 C CA . ASP A 1 411 ? 13.390 -11.669 -15.851 1.00 94.06 411 ASP A CA 1
ATOM 3276 C C . ASP A 1 411 ? 12.396 -10.594 -16.310 1.00 94.06 411 ASP A C 1
ATOM 3278 O O . ASP A 1 411 ? 11.628 -10.068 -15.496 1.00 94.06 411 ASP A O 1
ATOM 3282 N N . THR A 1 412 ? 12.413 -10.223 -17.589 1.00 95.50 412 THR A N 1
ATOM 3283 C CA . THR A 1 412 ? 11.538 -9.181 -18.141 1.00 95.50 412 THR A CA 1
ATOM 3284 C C . THR A 1 412 ? 11.317 -9.314 -19.650 1.00 95.50 412 THR A C 1
ATOM 3286 O O . THR A 1 412 ? 12.065 -9.984 -20.359 1.00 95.50 412 THR A O 1
ATOM 3289 N N . TYR A 1 413 ? 10.303 -8.619 -20.166 1.00 95.69 413 TYR A N 1
ATOM 3290 C CA . TYR A 1 413 ? 10.193 -8.333 -21.592 1.00 95.69 413 TYR A CA 1
ATOM 3291 C C . TYR A 1 413 ? 11.196 -7.227 -21.939 1.00 95.69 413 TYR A C 1
ATOM 3293 O O . TYR A 1 413 ? 11.009 -6.054 -21.614 1.00 95.69 413 TYR A O 1
ATOM 3301 N N . HIS A 1 414 ? 12.327 -7.609 -22.529 1.00 96.56 414 HIS A N 1
ATOM 3302 C CA . HIS A 1 414 ? 13.419 -6.678 -22.795 1.00 96.56 414 HIS A CA 1
ATOM 3303 C C . HIS A 1 414 ? 13.066 -5.678 -23.904 1.00 96.56 414 HIS A C 1
ATOM 3305 O O . HIS A 1 414 ? 12.741 -6.073 -25.020 1.00 96.56 414 HIS A O 1
ATOM 3311 N N . GLN A 1 415 ? 13.200 -4.381 -23.612 1.00 97.00 415 GLN A N 1
ATOM 3312 C CA . GLN A 1 415 ? 13.016 -3.298 -24.586 1.00 97.00 415 GLN A CA 1
ATOM 3313 C C . GLN A 1 415 ? 14.315 -2.951 -25.341 1.00 97.00 415 GLN A C 1
ATOM 3315 O O . GLN A 1 415 ? 15.401 -3.363 -24.908 1.00 97.00 415 GLN A O 1
ATOM 3320 N N . PRO A 1 416 ? 14.232 -2.161 -26.432 1.00 97.88 416 PRO A N 1
ATOM 3321 C CA . PRO A 1 416 ? 15.406 -1.594 -27.089 1.00 97.88 416 PRO A CA 1
ATOM 3322 C C . PRO A 1 416 ? 16.290 -0.800 -26.119 1.00 97.88 416 PRO A C 1
ATOM 3324 O O . PRO A 1 416 ? 15.811 0.050 -25.366 1.00 97.88 416 PRO A O 1
ATOM 3327 N N . LEU A 1 417 ? 17.596 -1.066 -26.137 1.00 97.44 417 LEU A N 1
ATOM 3328 C CA . LEU A 1 417 ? 18.559 -0.514 -25.179 1.00 97.44 417 LEU A CA 1
ATOM 3329 C C . LEU A 1 417 ? 18.734 1.013 -25.302 1.00 97.44 417 LEU A C 1
ATOM 3331 O O . LEU A 1 417 ? 19.078 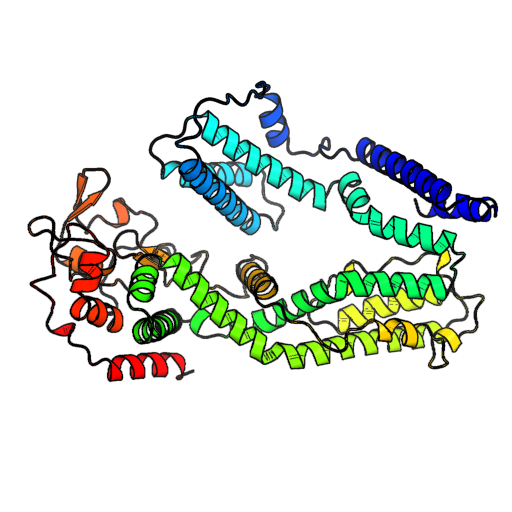1.673 -24.322 1.00 97.44 417 LEU A O 1
ATOM 3335 N N . GLY A 1 418 ? 18.469 1.594 -26.473 1.00 97.81 418 GLY A N 1
ATOM 3336 C CA . GLY A 1 418 ? 18.494 3.042 -26.697 1.00 97.81 418 GLY A CA 1
ATOM 3337 C C . GLY A 1 418 ? 17.508 3.809 -25.814 1.00 97.81 418 GLY A C 1
ATOM 3338 O O . GLY A 1 418 ? 17.790 4.938 -25.423 1.00 97.81 418 GLY A O 1
ATOM 3339 N N . LEU A 1 419 ? 16.406 3.176 -25.398 1.00 97.88 419 LEU A N 1
ATOM 3340 C CA . LEU A 1 419 ? 15.430 3.780 -24.484 1.00 97.88 419 LEU A CA 1
ATOM 3341 C C . LEU A 1 419 ? 15.939 3.950 -23.050 1.00 97.88 419 LEU A C 1
ATOM 3343 O O . LEU A 1 419 ? 15.326 4.680 -22.281 1.00 97.88 419 LEU A O 1
ATOM 3347 N N . SER A 1 420 ? 17.025 3.269 -22.673 1.00 96.19 420 SER A N 1
ATOM 3348 C CA . SER A 1 420 ? 17.730 3.480 -21.402 1.00 96.19 420 SER A CA 1
ATOM 3349 C C . SER A 1 420 ? 19.051 4.235 -21.596 1.00 96.19 420 SER A C 1
ATOM 3351 O O . SER A 1 420 ? 19.937 4.184 -20.740 1.00 96.19 420 SER A O 1
ATOM 3353 N N . GLY A 1 421 ? 19.209 4.918 -22.737 1.00 96.19 421 GLY A N 1
ATOM 3354 C CA . GLY A 1 421 ? 20.386 5.721 -23.068 1.00 96.19 421 GLY A CA 1
ATOM 3355 C C . GLY A 1 421 ? 21.623 4.902 -23.425 1.00 96.19 421 GLY A C 1
ATOM 3356 O O . GLY A 1 421 ? 22.744 5.414 -23.387 1.00 96.19 421 GLY A O 1
ATOM 3357 N N . ARG A 1 422 ? 21.469 3.610 -23.739 1.00 96.00 422 ARG A N 1
ATOM 3358 C CA . ARG A 1 422 ? 22.596 2.793 -24.196 1.00 96.00 422 ARG A CA 1
ATOM 3359 C C . ARG A 1 422 ? 22.882 3.089 -25.661 1.00 96.00 422 ARG A C 1
ATOM 3361 O O . ARG A 1 422 ? 21.976 3.138 -26.492 1.00 96.00 422 ARG A O 1
ATOM 3368 N N . ARG A 1 423 ? 24.169 3.200 -25.967 1.00 95.69 423 ARG A N 1
ATOM 3369 C CA . ARG A 1 423 ? 24.669 3.539 -27.294 1.00 95.69 423 ARG A CA 1
ATOM 3370 C C . ARG A 1 423 ? 25.646 2.504 -27.825 1.00 95.69 423 ARG A C 1
ATOM 3372 O O . ARG A 1 423 ? 26.333 1.834 -27.051 1.00 95.69 423 ARG A O 1
ATOM 3379 N N . VAL A 1 424 ? 25.722 2.408 -29.143 1.00 94.62 424 VAL A N 1
ATOM 3380 C CA . VAL A 1 424 ? 26.764 1.676 -29.856 1.00 94.62 424 VAL A CA 1
ATOM 3381 C C . VAL A 1 424 ? 28.067 2.455 -29.696 1.00 94.62 424 VAL A C 1
ATOM 3383 O O . VAL A 1 424 ? 28.138 3.631 -30.034 1.00 94.62 424 VAL A O 1
ATOM 3386 N N . LEU A 1 425 ? 29.109 1.823 -29.150 1.00 89.62 425 LEU A N 1
ATOM 3387 C CA . LEU A 1 425 ? 30.339 2.527 -28.766 1.00 89.62 425 LEU A CA 1
ATOM 3388 C C . LEU A 1 425 ? 31.034 3.224 -29.946 1.00 89.62 425 LEU A C 1
ATOM 3390 O O . LEU A 1 425 ? 31.562 4.318 -29.783 1.00 89.62 425 LEU A O 1
ATOM 3394 N N . SER A 1 426 ? 31.065 2.578 -31.112 1.00 92.31 426 SER A N 1
ATOM 3395 C CA . SER A 1 426 ? 31.807 3.065 -32.278 1.00 92.31 426 SER A CA 1
ATOM 3396 C C . SER A 1 426 ? 31.182 4.298 -32.921 1.00 92.31 426 SER A C 1
ATOM 3398 O O . SER A 1 426 ? 31.913 5.139 -33.432 1.00 92.31 426 SER A O 1
ATOM 3400 N N . SER A 1 427 ? 29.853 4.406 -32.904 1.00 95.31 427 SER A N 1
ATOM 3401 C CA . SER A 1 427 ? 29.114 5.501 -33.540 1.00 95.31 427 SER A CA 1
ATOM 3402 C C . SER A 1 427 ? 28.518 6.492 -32.540 1.00 95.31 427 SER A C 1
ATOM 3404 O O . SER A 1 427 ? 28.114 7.577 -32.931 1.00 95.31 427 SER A O 1
ATOM 3406 N N . ASN A 1 428 ? 28.471 6.149 -31.249 1.00 96.00 428 ASN A N 1
ATOM 3407 C CA . ASN A 1 428 ? 27.684 6.831 -30.216 1.00 96.00 428 ASN A CA 1
ATOM 3408 C C . ASN A 1 428 ? 26.171 6.892 -30.496 1.00 96.00 428 ASN A C 1
ATOM 3410 O O . ASN A 1 428 ? 25.451 7.583 -29.776 1.00 96.00 428 ASN A O 1
ATOM 3414 N N . GLU A 1 429 ? 25.667 6.145 -31.474 1.00 98.12 429 GLU A N 1
ATOM 3415 C CA . GLU A 1 429 ? 24.238 6.088 -31.786 1.00 98.12 429 GLU A CA 1
ATOM 3416 C C . GLU A 1 429 ? 23.465 5.292 -30.736 1.00 98.12 429 GLU A C 1
ATOM 3418 O O . GLU A 1 429 ? 23.969 4.299 -30.203 1.00 98.12 429 GLU A O 1
ATOM 3423 N N . LEU A 1 430 ? 22.227 5.692 -30.447 1.00 98.00 430 LEU A N 1
ATOM 3424 C CA . LEU A 1 430 ? 21.325 4.920 -29.593 1.00 98.00 430 LEU A CA 1
ATOM 3425 C C . LEU A 1 430 ? 21.133 3.499 -30.151 1.00 98.00 430 LEU A C 1
ATOM 3427 O O . LEU A 1 430 ? 21.002 3.292 -31.353 1.00 98.00 430 LEU A O 1
ATOM 3431 N N . SER A 1 431 ? 21.128 2.494 -29.274 1.00 97.12 431 SER A N 1
ATOM 3432 C CA . SER A 1 431 ? 21.054 1.090 -29.701 1.00 97.12 431 SER A CA 1
ATOM 3433 C C . SER A 1 431 ? 19.615 0.639 -29.966 1.00 97.12 431 SER A C 1
ATOM 3435 O O . SER A 1 431 ? 18.789 0.630 -29.051 1.00 97.12 431 SER A O 1
ATOM 3437 N N . ALA A 1 432 ? 19.322 0.166 -31.179 1.00 97.12 432 ALA A N 1
ATOM 3438 C CA . ALA A 1 432 ? 18.033 -0.460 -31.482 1.00 97.12 432 ALA A CA 1
ATOM 3439 C C . ALA A 1 432 ? 17.877 -1.876 -30.903 1.00 97.12 432 ALA A C 1
ATOM 3441 O O . ALA A 1 432 ? 16.750 -2.333 -30.714 1.00 97.12 432 ALA A O 1
ATOM 3442 N N . GLY A 1 433 ? 18.978 -2.565 -30.587 1.00 95.56 433 GLY A N 1
ATOM 3443 C CA . GLY A 1 433 ? 18.948 -3.932 -30.064 1.00 95.56 433 GLY A CA 1
ATOM 3444 C C . GLY A 1 433 ? 18.404 -4.019 -28.635 1.00 95.56 433 GLY A C 1
ATOM 3445 O O . GLY A 1 433 ? 18.676 -3.151 -27.804 1.00 95.56 433 GLY A O 1
ATOM 3446 N N . SER A 1 434 ? 17.662 -5.086 -28.329 1.00 96.81 434 SER A N 1
ATOM 3447 C CA . SER A 1 434 ? 17.281 -5.462 -26.959 1.00 96.81 434 SER A CA 1
ATOM 3448 C C . SER A 1 434 ? 18.391 -6.269 -26.269 1.00 96.81 434 SER A C 1
ATOM 3450 O O . SER A 1 434 ? 19.333 -6.727 -26.916 1.00 96.81 434 SER A O 1
ATOM 3452 N N . CYS A 1 435 ? 18.283 -6.508 -24.954 1.00 97.44 435 CYS A N 1
ATOM 3453 C CA . CYS A 1 435 ? 19.243 -7.374 -24.254 1.00 97.44 435 CYS A CA 1
ATOM 3454 C C . CYS A 1 435 ? 19.343 -8.773 -24.888 1.00 97.44 435 CYS A C 1
ATOM 3456 O O . CYS A 1 435 ? 20.450 -9.277 -25.053 1.00 97.44 435 CYS A O 1
ATOM 3458 N N . GLY A 1 436 ? 18.208 -9.385 -25.253 1.00 96.38 436 GLY A N 1
ATOM 3459 C CA . GLY A 1 436 ? 18.179 -10.709 -25.885 1.00 96.38 436 GLY A CA 1
ATOM 3460 C C . GLY A 1 436 ? 18.867 -10.708 -27.250 1.00 96.38 436 GLY A C 1
ATOM 3461 O O . GLY A 1 436 ? 19.717 -11.554 -27.513 1.00 96.38 436 GLY A O 1
ATOM 3462 N N . PHE A 1 437 ? 18.609 -9.680 -28.063 1.00 95.50 437 PHE A N 1
ATOM 3463 C CA . PHE A 1 437 ? 19.293 -9.494 -29.344 1.00 95.50 437 PHE A CA 1
ATOM 3464 C C . PHE A 1 437 ? 20.819 -9.380 -29.173 1.00 95.50 437 PHE A C 1
ATOM 3466 O O . PHE A 1 437 ? 21.591 -9.971 -29.932 1.00 95.50 437 PHE A O 1
ATOM 3473 N N . CYS A 1 438 ? 21.280 -8.660 -28.147 1.00 96.56 438 CYS A N 1
ATOM 3474 C CA . CYS A 1 438 ? 22.706 -8.546 -27.846 1.00 96.56 438 CYS A CA 1
ATOM 3475 C C . CYS A 1 438 ? 23.334 -9.877 -27.394 1.00 96.56 438 CYS A C 1
ATOM 3477 O O . CYS A 1 438 ? 24.496 -10.132 -27.719 1.00 96.56 438 CYS A O 1
ATOM 3479 N N . VAL A 1 439 ? 22.593 -10.730 -26.674 1.00 97.31 439 VAL A N 1
ATOM 3480 C CA . VAL A 1 439 ? 23.039 -12.087 -26.302 1.00 97.31 439 VAL A CA 1
ATOM 3481 C C . VAL A 1 439 ? 23.210 -12.958 -27.548 1.00 97.31 439 VAL A C 1
ATOM 3483 O O . VAL A 1 439 ? 24.268 -13.572 -27.721 1.00 97.31 439 VAL A O 1
ATOM 3486 N N . GLU A 1 440 ? 22.213 -12.977 -28.435 1.00 96.06 440 GLU A N 1
ATOM 3487 C CA . GLU A 1 440 ? 22.226 -13.764 -29.678 1.00 96.06 440 GLU A CA 1
ATOM 3488 C C . GLU A 1 440 ? 23.422 -13.404 -30.565 1.00 96.06 440 GLU A C 1
ATOM 3490 O O . GLU A 1 440 ? 24.169 -14.282 -31.002 1.00 96.06 440 GLU A O 1
ATOM 3495 N N . ASN A 1 441 ? 23.676 -12.106 -30.733 1.00 95.00 441 ASN A N 1
ATOM 3496 C CA . ASN A 1 441 ? 24.767 -11.592 -31.561 1.00 95.00 441 ASN A CA 1
ATOM 3497 C C . ASN A 1 441 ? 26.123 -11.526 -30.836 1.00 95.00 441 ASN A C 1
ATOM 3499 O O . ASN A 1 441 ? 27.105 -11.046 -31.401 1.00 95.00 441 ASN A O 1
ATOM 3503 N N . ASN A 1 442 ? 26.201 -12.004 -29.588 1.00 94.94 442 ASN A N 1
ATOM 3504 C CA . ASN A 1 442 ? 27.403 -11.970 -28.751 1.00 94.94 442 ASN A CA 1
ATOM 3505 C C . ASN A 1 442 ? 28.049 -10.576 -28.655 1.00 94.94 442 ASN A C 1
ATOM 3507 O O . ASN A 1 442 ? 29.275 -10.428 -28.687 1.00 94.94 442 ASN A O 1
ATOM 3511 N N . TRP A 1 443 ? 27.219 -9.541 -28.554 1.00 95.81 443 TRP A N 1
ATOM 3512 C CA . TRP A 1 443 ? 27.693 -8.179 -28.348 1.00 95.81 443 TRP A CA 1
ATOM 3513 C C . TRP A 1 443 ? 28.351 -8.045 -26.976 1.00 95.81 443 TRP A C 1
ATOM 3515 O O . TRP A 1 443 ? 28.261 -8.932 -26.124 1.00 95.81 443 TRP A O 1
ATOM 3525 N N . ARG A 1 444 ? 29.024 -6.918 -26.741 1.00 95.75 444 ARG A N 1
ATOM 3526 C CA . ARG A 1 444 ? 29.699 -6.627 -25.473 1.00 95.75 444 ARG A CA 1
ATOM 3527 C C . ARG A 1 444 ? 29.113 -5.388 -24.813 1.00 95.75 444 ARG A C 1
ATOM 3529 O O . ARG A 1 444 ? 28.674 -4.468 -25.497 1.00 95.75 444 ARG A O 1
ATOM 3536 N N . PHE A 1 445 ? 29.144 -5.354 -23.489 1.00 94.88 445 PHE A N 1
ATOM 3537 C CA . PHE A 1 445 ? 28.804 -4.182 -22.689 1.00 94.88 445 PHE A CA 1
ATOM 3538 C C . PHE A 1 445 ? 29.926 -3.868 -21.703 1.00 94.88 445 PHE A C 1
ATOM 3540 O O . PHE A 1 445 ? 30.693 -4.748 -21.317 1.00 94.88 445 PHE A O 1
ATOM 3547 N N . LEU A 1 446 ? 30.024 -2.599 -21.310 1.00 92.56 446 LEU A N 1
ATOM 3548 C CA . LEU A 1 446 ? 30.996 -2.154 -20.323 1.00 92.56 446 LEU A CA 1
ATOM 3549 C C . LEU A 1 446 ? 30.444 -2.388 -18.911 1.00 92.56 446 LEU A C 1
ATOM 3551 O O . LEU A 1 446 ? 29.380 -1.868 -18.563 1.00 92.56 446 LEU A O 1
ATOM 3555 N N . HIS A 1 447 ? 31.176 -3.132 -18.089 1.00 91.69 447 HIS A N 1
ATOM 3556 C CA . HIS A 1 447 ? 30.893 -3.326 -16.671 1.00 91.69 447 HIS A CA 1
ATOM 3557 C C . HIS A 1 447 ? 32.181 -3.173 -15.867 1.00 91.69 447 HIS A C 1
ATOM 3559 O O . HIS A 1 447 ? 33.134 -3.900 -16.102 1.00 91.69 447 HIS A O 1
ATOM 3565 N N . GLN A 1 448 ? 32.205 -2.238 -14.911 1.00 91.06 448 GLN A N 1
ATOM 3566 C CA . GLN A 1 448 ? 33.386 -1.966 -14.075 1.00 91.06 448 GLN A CA 1
ATOM 3567 C C . GLN A 1 448 ? 34.685 -1.810 -14.886 1.00 91.06 448 GLN A C 1
ATOM 3569 O O . GLN A 1 448 ? 35.708 -2.381 -14.532 1.00 91.06 448 GLN A O 1
ATOM 3574 N N . ASP A 1 449 ? 34.620 -1.033 -15.970 1.00 91.31 449 ASP A N 1
ATOM 3575 C CA . ASP A 1 449 ? 35.747 -0.749 -16.870 1.00 91.31 449 ASP A CA 1
ATOM 3576 C C . ASP A 1 449 ? 36.209 -1.942 -17.735 1.00 91.31 449 ASP A C 1
ATOM 3578 O O . ASP A 1 449 ? 37.149 -1.814 -18.519 1.00 91.31 449 ASP A O 1
ATOM 3582 N N . GLU A 1 450 ? 35.496 -3.071 -17.685 1.00 95.00 450 GLU A N 1
ATOM 3583 C CA . GLU A 1 450 ? 35.756 -4.250 -18.511 1.00 95.00 450 GLU A CA 1
ATOM 3584 C C . GLU A 1 450 ? 34.661 -4.473 -19.561 1.00 95.00 450 GLU A C 1
ATOM 3586 O O . GLU A 1 450 ? 33.464 -4.324 -19.302 1.00 95.00 450 GLU A O 1
ATOM 3591 N N . TRP A 1 451 ? 35.074 -4.862 -20.770 1.00 95.62 451 TRP A N 1
ATOM 3592 C CA . TRP A 1 451 ? 34.156 -5.259 -21.836 1.00 95.62 451 TRP A CA 1
ATOM 3593 C C . TRP A 1 451 ? 33.760 -6.721 -21.681 1.00 95.62 451 TRP A C 1
ATOM 3595 O O . TRP A 1 451 ? 34.539 -7.622 -22.001 1.00 95.62 451 TRP A O 1
ATOM 3605 N N . VAL A 1 452 ? 32.524 -6.952 -21.250 1.00 96.62 452 VAL A N 1
ATOM 3606 C CA . VAL A 1 452 ? 31.987 -8.289 -20.999 1.00 96.62 452 VAL A CA 1
ATOM 3607 C C . VAL A 1 452 ? 31.023 -8.688 -22.120 1.00 96.62 452 VAL A C 1
ATOM 3609 O O . VAL A 1 452 ? 30.178 -7.879 -22.515 1.00 96.62 452 VAL A O 1
ATOM 3612 N N . PRO A 1 453 ? 31.117 -9.912 -22.670 1.00 97.44 453 PRO A N 1
ATOM 3613 C CA . PRO A 1 453 ? 30.115 -10.429 -23.596 1.00 97.44 453 PRO A CA 1
ATOM 3614 C C . PRO A 1 453 ? 28.731 -10.518 -22.945 1.00 97.44 453 PRO A C 1
ATOM 3616 O O . PRO A 1 453 ? 28.596 -10.975 -21.813 1.00 97.44 453 PRO A O 1
ATOM 3619 N N . PHE A 1 454 ? 27.675 -10.181 -23.684 1.00 96.94 454 PHE A N 1
ATOM 3620 C CA . PHE A 1 454 ? 26.293 -10.371 -23.229 1.00 96.94 454 PHE A CA 1
ATOM 3621 C C . PHE A 1 454 ? 25.975 -11.841 -22.918 1.00 96.94 454 PHE A C 1
ATOM 3623 O O . PHE A 1 454 ? 25.163 -12.107 -22.042 1.00 96.94 454 PHE A O 1
ATOM 3630 N N . LYS A 1 455 ? 26.666 -12.809 -23.534 1.00 97.62 455 LYS A N 1
ATOM 3631 C CA . LYS A 1 455 ? 26.550 -14.237 -23.174 1.00 97.62 455 LYS A CA 1
ATOM 3632 C C . LYS A 1 455 ? 27.000 -14.567 -21.745 1.00 97.62 455 LYS A C 1
ATOM 3634 O O . LYS A 1 455 ? 26.722 -15.657 -21.262 1.00 97.62 455 LYS A O 1
ATOM 3639 N N . GLU A 1 456 ? 27.665 -13.637 -21.064 1.00 96.81 456 GLU A N 1
ATOM 3640 C CA . GLU A 1 456 ? 28.063 -13.742 -19.658 1.00 96.81 456 GLU A CA 1
ATOM 3641 C C . GLU A 1 456 ? 27.208 -12.841 -18.748 1.00 96.81 456 GLU A C 1
ATOM 3643 O O . GLU A 1 456 ? 27.613 -12.502 -17.636 1.00 96.81 456 GLU A O 1
ATOM 3648 N N . PHE A 1 457 ? 26.017 -12.427 -19.196 1.00 96.25 457 PHE A N 1
ATOM 3649 C CA . PHE A 1 457 ? 25.161 -11.486 -18.469 1.00 96.25 457 PHE A CA 1
ATOM 3650 C C . PHE A 1 457 ? 24.866 -11.923 -17.030 1.00 96.25 457 PHE A C 1
ATOM 3652 O O . PHE A 1 457 ? 25.051 -11.142 -16.102 1.00 96.25 457 PHE A O 1
ATOM 3659 N N . ASN A 1 458 ? 24.468 -13.178 -16.830 1.00 93.38 458 ASN A N 1
ATOM 3660 C CA . ASN A 1 458 ? 24.184 -13.741 -15.508 1.00 93.38 458 ASN A CA 1
ATOM 3661 C C . ASN A 1 458 ? 25.445 -13.928 -14.641 1.00 93.38 458 ASN A C 1
ATOM 3663 O O . ASN A 1 458 ? 25.337 -14.002 -13.424 1.00 93.38 458 ASN A O 1
ATOM 3667 N N . ARG A 1 459 ? 26.654 -13.964 -15.219 1.00 95.56 459 ARG A N 1
ATOM 3668 C CA . ARG A 1 459 ? 27.903 -13.927 -14.436 1.00 95.56 459 ARG A CA 1
ATOM 3669 C C . ARG A 1 459 ? 28.085 -12.560 -13.780 1.00 95.56 459 ARG A C 1
ATOM 3671 O O . ARG A 1 459 ? 28.526 -12.478 -12.638 1.00 95.56 459 ARG A O 1
ATOM 3678 N N . VAL A 1 460 ? 27.755 -11.500 -14.514 1.00 96.25 460 VAL A N 1
ATOM 3679 C CA . VAL A 1 460 ? 27.856 -10.110 -14.051 1.00 96.25 460 VAL A CA 1
ATOM 3680 C C . VAL A 1 460 ? 26.677 -9.727 -13.153 1.00 96.25 460 VAL A C 1
ATOM 3682 O O . VAL A 1 460 ? 26.849 -9.025 -12.159 1.00 96.25 460 VAL A O 1
ATOM 3685 N N . PHE A 1 461 ? 25.481 -10.207 -13.487 1.00 95.56 461 PHE A N 1
ATOM 3686 C CA . PHE A 1 461 ? 24.233 -9.945 -12.780 1.00 95.56 461 PHE A CA 1
ATOM 3687 C C . PHE A 1 461 ? 23.604 -11.275 -12.326 1.00 95.56 461 PHE A C 1
ATOM 3689 O O . PHE A 1 461 ? 22.650 -11.739 -12.948 1.00 95.56 461 PHE A O 1
ATOM 3696 N N . PRO A 1 462 ? 24.120 -11.902 -11.250 1.00 93.00 462 PRO A N 1
ATOM 3697 C CA . PRO A 1 462 ? 23.743 -13.262 -10.843 1.00 93.00 462 PRO A CA 1
ATOM 3698 C C . PRO A 1 462 ? 22.286 -13.424 -10.411 1.00 93.00 462 PRO A C 1
ATOM 3700 O O . PRO A 1 462 ? 21.766 -14.533 -10.455 1.00 93.00 462 PRO A O 1
ATOM 3703 N N . ASP A 1 463 ? 21.620 -12.330 -10.038 1.00 91.69 463 ASP A N 1
ATOM 3704 C CA . ASP A 1 463 ? 20.201 -12.335 -9.668 1.00 91.69 463 ASP A CA 1
ATOM 3705 C C . ASP A 1 463 ? 19.262 -12.236 -10.885 1.00 91.69 463 ASP A C 1
ATOM 3707 O O . ASP A 1 463 ? 18.044 -12.212 -10.719 1.00 91.69 463 ASP A O 1
ATOM 3711 N N . TRP A 1 464 ? 19.798 -12.142 -12.107 1.00 94.06 464 TRP A N 1
ATOM 3712 C CA . TRP A 1 464 ? 19.019 -12.004 -13.336 1.00 94.06 464 TRP A CA 1
ATOM 3713 C C . TRP A 1 464 ? 19.171 -13.216 -14.253 1.00 94.06 464 TRP A C 1
ATOM 3715 O O . TRP A 1 464 ? 20.257 -13.773 -14.425 1.00 94.06 464 TRP A O 1
ATOM 3725 N N . ALA A 1 465 ? 18.062 -13.594 -14.884 1.00 94.38 465 ALA A N 1
ATOM 3726 C CA . ALA A 1 465 ? 18.035 -14.601 -15.926 1.00 94.38 465 ALA A CA 1
ATOM 3727 C C . ALA A 1 465 ? 18.856 -14.133 -17.134 1.00 94.38 465 ALA A C 1
ATOM 3729 O O . ALA A 1 465 ? 19.054 -12.934 -17.360 1.00 94.38 465 ALA A O 1
ATOM 3730 N N . MET A 1 466 ? 19.340 -15.094 -17.924 1.00 95.75 466 MET A N 1
ATOM 3731 C CA . MET A 1 466 ? 19.966 -14.776 -19.202 1.00 95.75 466 MET A CA 1
ATOM 3732 C C . MET A 1 466 ? 18.917 -14.130 -20.121 1.00 95.75 466 MET A C 1
ATOM 3734 O O . MET A 1 466 ? 17.878 -14.755 -20.347 1.00 95.75 466 MET A O 1
ATOM 3738 N N . PRO A 1 467 ? 19.166 -12.926 -20.667 1.00 96.19 467 PRO A N 1
ATOM 3739 C CA . PRO A 1 467 ? 18.213 -12.274 -21.549 1.00 96.19 467 PRO A CA 1
ATOM 3740 C C . PRO A 1 467 ? 17.923 -13.117 -22.789 1.00 96.19 467 PRO A C 1
ATOM 3742 O O . PRO A 1 467 ? 18.841 -13.529 -23.496 1.00 96.19 467 PRO A O 1
ATOM 3745 N N . ILE A 1 468 ? 16.642 -13.320 -23.076 1.00 93.12 468 ILE A N 1
ATOM 3746 C CA . ILE A 1 468 ? 16.159 -13.970 -24.297 1.00 93.12 468 ILE A CA 1
ATOM 3747 C C . ILE A 1 468 ? 15.095 -13.096 -24.961 1.00 93.12 468 ILE A C 1
ATOM 3749 O O . ILE A 1 468 ? 14.397 -12.325 -24.295 1.00 93.12 468 ILE A O 1
ATOM 3753 N N . VAL A 1 469 ? 14.954 -13.203 -26.281 1.00 85.75 469 VAL A N 1
ATOM 3754 C CA . VAL A 1 469 ? 13.885 -12.517 -27.015 1.00 85.75 469 VAL A CA 1
ATOM 3755 C C . VAL A 1 469 ? 12.587 -13.312 -26.844 1.00 85.75 469 VAL A C 1
ATOM 3757 O O . VAL A 1 469 ? 12.286 -14.204 -27.628 1.00 85.75 469 VAL A O 1
ATOM 3760 N N . ARG A 1 470 ? 11.827 -13.029 -25.776 1.00 83.56 470 ARG A N 1
ATOM 3761 C CA . ARG A 1 470 ? 10.517 -13.673 -25.536 1.00 83.56 470 ARG A CA 1
ATOM 3762 C C . ARG A 1 470 ? 9.429 -13.097 -26.438 1.00 83.56 470 ARG A C 1
ATOM 3764 O O . ARG A 1 470 ? 8.737 -13.830 -27.133 1.00 83.56 470 ARG A O 1
ATOM 3771 N N . ARG A 1 471 ? 9.268 -11.774 -26.375 1.00 87.50 471 ARG A N 1
ATOM 3772 C CA . ARG A 1 471 ? 8.228 -11.011 -27.067 1.00 87.50 471 ARG A CA 1
ATOM 3773 C C . ARG A 1 471 ? 8.736 -9.589 -27.331 1.00 87.50 471 ARG A C 1
ATOM 3775 O O . ARG A 1 471 ? 9.335 -9.010 -26.420 1.00 87.50 471 ARG A O 1
ATOM 3782 N N . PRO A 1 472 ? 8.506 -9.025 -28.528 1.00 90.88 472 PRO A N 1
ATOM 3783 C CA . PRO A 1 472 ? 8.779 -7.618 -28.796 1.00 90.88 472 PRO A CA 1
ATOM 3784 C C . PRO A 1 472 ? 7.807 -6.720 -28.026 1.00 90.88 472 PRO A C 1
ATOM 3786 O O . PRO A 1 472 ? 6.615 -7.010 -27.917 1.00 90.88 472 PRO A O 1
ATOM 3789 N N . LEU A 1 473 ? 8.305 -5.599 -27.509 1.00 95.88 473 LEU A N 1
ATOM 3790 C CA . LEU A 1 473 ? 7.468 -4.574 -26.892 1.00 95.88 473 LEU A CA 1
ATOM 3791 C C . LEU A 1 473 ? 7.138 -3.508 -27.939 1.00 95.88 473 LEU A C 1
ATOM 3793 O O . LEU A 1 473 ? 7.839 -2.502 -28.042 1.00 95.88 473 LEU A O 1
ATOM 3797 N N . ALA A 1 474 ? 6.070 -3.727 -28.710 1.00 97.50 474 ALA A N 1
ATOM 3798 C CA . ALA A 1 474 ? 5.724 -2.913 -29.881 1.00 97.50 474 ALA A CA 1
ATOM 3799 C C . ALA A 1 474 ? 5.654 -1.403 -29.587 1.00 97.50 474 ALA A C 1
ATOM 3801 O O . ALA A 1 474 ? 6.174 -0.596 -30.357 1.00 97.50 474 ALA A O 1
ATOM 3802 N N . LEU A 1 475 ? 5.095 -1.000 -28.437 1.00 98.44 475 LEU A N 1
ATOM 3803 C CA . LEU A 1 475 ? 5.087 0.411 -28.034 1.00 98.44 475 LEU A CA 1
ATOM 3804 C C . LEU A 1 475 ? 6.504 0.966 -27.832 1.00 98.44 475 LEU A C 1
ATOM 3806 O O . LEU A 1 475 ? 6.792 2.091 -28.219 1.00 98.44 475 LEU A O 1
ATOM 3810 N N . ARG A 1 476 ? 7.408 0.189 -27.234 1.00 98.00 476 ARG A N 1
ATOM 3811 C CA . ARG A 1 476 ? 8.790 0.615 -26.962 1.00 98.00 476 ARG A CA 1
ATOM 3812 C C . ARG A 1 476 ? 9.591 0.734 -28.248 1.00 98.00 476 ARG A C 1
ATOM 3814 O O . ARG A 1 476 ? 10.317 1.703 -28.441 1.00 98.00 476 ARG A O 1
ATOM 3821 N N . GLU A 1 477 ? 9.405 -0.216 -29.149 1.00 98.38 477 GLU A N 1
ATOM 3822 C CA . GLU A 1 477 ? 9.963 -0.185 -30.499 1.00 98.38 477 GLU A CA 1
ATOM 3823 C C . GLU A 1 477 ? 9.460 1.033 -31.288 1.00 98.38 477 GLU A C 1
ATOM 3825 O O . GLU A 1 477 ? 10.263 1.769 -31.864 1.00 98.38 477 GLU A O 1
ATOM 3830 N N . TYR A 1 478 ? 8.152 1.314 -31.223 1.00 98.56 478 TYR A N 1
ATOM 3831 C CA . TYR A 1 478 ? 7.549 2.521 -31.792 1.00 98.56 478 TYR A CA 1
ATOM 3832 C C . TYR A 1 478 ? 8.149 3.799 -31.193 1.00 98.56 478 TYR A C 1
ATOM 3834 O O . TYR A 1 478 ? 8.491 4.717 -31.938 1.00 98.56 478 TYR A O 1
ATOM 3842 N N . ILE A 1 479 ? 8.289 3.867 -29.864 1.00 98.50 479 ILE A N 1
ATOM 3843 C CA . ILE A 1 479 ? 8.817 5.052 -29.180 1.00 98.50 479 ILE A CA 1
ATOM 3844 C C . ILE A 1 479 ? 10.260 5.307 -29.595 1.00 98.50 479 ILE A C 1
ATOM 3846 O O . ILE A 1 479 ? 10.592 6.433 -29.956 1.00 98.50 479 ILE A O 1
ATOM 3850 N N . LEU A 1 480 ? 11.103 4.267 -29.593 1.00 98.38 480 LEU A N 1
ATOM 3851 C CA . LEU A 1 480 ? 12.476 4.410 -30.058 1.00 98.38 480 LEU A CA 1
ATOM 3852 C C . LEU A 1 480 ? 12.467 4.958 -31.485 1.00 98.38 480 LEU A C 1
ATOM 3854 O O . LEU A 1 480 ? 13.105 5.967 -31.743 1.00 98.38 480 LEU A O 1
ATOM 3858 N N . LYS A 1 481 ? 11.698 4.363 -32.398 1.00 98.25 481 LYS A N 1
ATOM 3859 C CA . LYS A 1 481 ? 11.689 4.800 -33.794 1.00 98.25 481 LYS A CA 1
ATOM 3860 C C . LYS A 1 481 ? 11.270 6.263 -33.989 1.00 98.25 481 LYS A C 1
ATOM 3862 O O . LYS A 1 481 ? 11.878 6.954 -34.800 1.00 98.25 481 LYS A O 1
ATOM 3867 N N . ASN A 1 482 ? 10.218 6.710 -33.307 1.00 98.12 482 ASN A N 1
ATOM 3868 C CA . ASN A 1 482 ? 9.556 7.979 -33.628 1.00 98.12 482 ASN A CA 1
ATOM 3869 C C . ASN A 1 482 ? 10.012 9.170 -32.772 1.00 98.12 482 ASN A C 1
ATOM 3871 O O . ASN A 1 482 ? 9.730 10.299 -33.156 1.00 98.12 482 ASN A O 1
ATOM 3875 N N . TYR A 1 483 ? 10.718 8.941 -31.659 1.00 97.81 483 TYR A N 1
ATOM 3876 C CA . TYR A 1 483 ? 11.140 9.995 -30.721 1.00 97.81 483 TYR A CA 1
ATOM 3877 C C . TYR A 1 483 ? 12.667 10.044 -30.534 1.00 97.81 483 TYR A C 1
ATOM 3879 O O . TYR A 1 483 ? 13.172 10.203 -29.421 1.00 97.81 483 TYR A O 1
ATOM 3887 N N . GLN A 1 484 ? 13.427 9.843 -31.619 1.00 98.00 484 GLN A N 1
ATOM 3888 C CA . GLN A 1 484 ? 14.897 9.879 -31.589 1.00 98.00 484 GLN A CA 1
ATOM 3889 C C . GLN A 1 484 ? 15.432 11.232 -31.105 1.00 98.00 484 GLN A C 1
ATOM 3891 O O . GLN A 1 484 ? 16.309 11.265 -30.242 1.00 98.00 484 GLN A O 1
ATOM 3896 N N . GLU A 1 485 ? 14.846 12.334 -31.579 1.00 97.50 485 GLU A N 1
ATOM 3897 C CA . GLU A 1 485 ? 15.288 13.681 -31.221 1.00 97.50 485 GLU A CA 1
ATOM 3898 C C . GLU A 1 485 ? 15.162 13.926 -29.708 1.00 97.50 485 GLU A C 1
ATOM 3900 O O . GLU A 1 485 ? 16.101 14.391 -29.057 1.00 97.50 485 GLU A O 1
ATOM 3905 N N . GLU A 1 486 ? 14.026 13.567 -29.110 1.00 98.12 486 GLU A N 1
ATOM 3906 C CA . GLU A 1 486 ? 13.795 13.696 -27.672 1.00 98.12 486 GLU A CA 1
ATOM 3907 C C . GLU A 1 486 ? 14.698 12.770 -26.853 1.00 98.12 486 GLU A C 1
ATOM 3909 O O . GLU A 1 486 ? 15.193 13.172 -25.797 1.00 98.12 486 GLU A O 1
ATOM 3914 N N . LEU A 1 487 ? 14.963 11.557 -27.341 1.00 97.69 487 LEU A N 1
ATOM 3915 C CA . LEU A 1 487 ? 15.884 10.619 -26.698 1.00 97.69 487 LEU A CA 1
ATOM 3916 C C . LEU A 1 487 ? 17.327 11.136 -26.707 1.00 97.69 487 LEU A C 1
ATOM 3918 O O . LEU A 1 487 ? 18.002 11.072 -25.680 1.00 97.69 487 LEU A O 1
ATOM 3922 N N . VAL A 1 488 ? 17.804 11.695 -27.819 1.00 97.38 488 VAL A N 1
ATOM 3923 C CA . VAL A 1 488 ? 19.145 12.297 -27.898 1.00 97.38 488 VAL A CA 1
ATOM 3924 C C . VAL A 1 488 ? 19.265 13.504 -26.969 1.00 97.38 488 VAL A C 1
ATOM 3926 O O . VAL A 1 488 ? 20.282 13.657 -26.287 1.00 97.38 488 VAL A O 1
ATOM 3929 N N . ARG A 1 489 ? 18.211 14.324 -26.853 1.00 96.88 489 ARG A N 1
ATOM 3930 C CA . ARG A 1 489 ? 18.164 15.411 -25.859 1.00 96.88 489 ARG A CA 1
ATOM 3931 C C . ARG A 1 489 ? 18.208 14.880 -24.422 1.00 96.88 489 ARG A C 1
ATOM 3933 O O . ARG A 1 489 ? 18.876 15.481 -23.581 1.00 96.88 489 ARG A O 1
ATOM 3940 N N . LEU A 1 490 ? 17.523 13.770 -24.134 1.00 96.56 490 LEU A N 1
ATOM 3941 C CA . LEU A 1 490 ? 17.520 13.137 -22.810 1.00 96.56 490 LEU A CA 1
ATOM 3942 C C . LEU A 1 490 ? 18.876 12.506 -22.453 1.00 96.56 490 LEU A C 1
ATOM 3944 O O . LEU A 1 490 ? 19.244 12.466 -21.276 1.00 96.56 490 LEU A O 1
ATOM 3948 N N . TYR A 1 491 ? 19.634 12.048 -23.452 1.00 96.31 491 TYR A N 1
ATOM 3949 C CA . TYR A 1 491 ? 20.918 11.367 -23.280 1.00 96.31 491 TYR A CA 1
ATOM 3950 C C . TYR A 1 491 ? 22.070 12.107 -23.979 1.00 96.31 491 TYR A C 1
ATOM 3952 O O . TYR A 1 491 ? 22.544 11.655 -25.030 1.00 96.31 491 TYR A O 1
ATOM 3960 N N . PRO A 1 492 ? 22.586 13.204 -23.383 1.00 94.56 492 PRO A N 1
ATOM 3961 C CA . PRO A 1 492 ? 23.637 14.018 -23.982 1.00 94.56 492 PRO A CA 1
ATOM 3962 C C . PRO A 1 492 ? 24.852 13.212 -24.457 1.00 94.56 492 PRO A C 1
ATOM 3964 O O . PRO A 1 492 ? 25.397 12.371 -23.736 1.00 94.56 492 PRO A O 1
ATOM 3967 N N . GLY A 1 493 ? 25.299 13.506 -25.679 1.00 94.44 493 GLY A N 1
ATOM 3968 C CA . GLY A 1 493 ? 26.416 12.817 -26.331 1.00 94.44 493 GLY A CA 1
ATOM 3969 C C . GLY A 1 493 ? 26.036 11.511 -27.032 1.00 94.44 493 GLY A C 1
ATOM 3970 O O . GLY A 1 493 ? 26.932 10.792 -27.472 1.00 94.44 493 GLY A O 1
ATOM 3971 N N . SER A 1 494 ? 24.745 11.191 -27.120 1.00 96.94 494 SER A N 1
ATOM 3972 C CA . SER A 1 494 ? 24.232 10.142 -28.008 1.00 96.94 494 SER A CA 1
ATOM 3973 C C . SER A 1 494 ? 23.866 10.733 -29.372 1.00 96.94 494 SER A C 1
ATOM 3975 O O . SER A 1 494 ? 23.591 11.927 -29.468 1.00 96.94 494 SER A O 1
ATOM 3977 N N . LEU A 1 495 ? 23.871 9.905 -30.413 1.00 97.94 495 LEU A N 1
ATOM 3978 C CA . LEU A 1 495 ? 23.376 10.240 -31.751 1.00 97.94 495 LEU A CA 1
ATOM 3979 C C . LEU A 1 495 ? 22.117 9.428 -32.078 1.00 97.94 495 LEU A C 1
ATOM 3981 O O . LEU A 1 495 ? 21.856 8.402 -31.441 1.00 97.94 495 LEU A O 1
ATOM 3985 N N . ASP A 1 496 ? 21.366 9.880 -33.080 1.00 97.31 496 ASP A N 1
ATOM 3986 C CA . ASP A 1 496 ? 20.221 9.143 -33.613 1.00 97.31 496 ASP A CA 1
ATOM 3987 C C . ASP A 1 496 ? 20.651 7.749 -34.089 1.00 97.31 496 ASP A C 1
ATOM 3989 O O . ASP A 1 496 ? 21.722 7.568 -34.663 1.00 97.31 496 ASP A O 1
ATOM 3993 N N . CYS A 1 497 ? 19.805 6.754 -33.858 1.00 97.12 497 CYS A N 1
ATOM 3994 C CA . CYS A 1 497 ? 19.991 5.397 -34.343 1.00 97.12 497 CYS A CA 1
ATOM 3995 C C . CYS A 1 497 ? 19.779 5.352 -35.860 1.00 97.12 497 CYS A C 1
ATOM 3997 O O . CYS A 1 497 ? 18.649 5.484 -36.336 1.00 97.12 497 CYS A O 1
ATOM 3999 N N . SER A 1 498 ? 20.856 5.152 -36.621 1.00 94.44 498 SER A N 1
ATOM 4000 C CA . SER A 1 498 ? 20.790 5.109 -38.087 1.00 94.44 498 SER A CA 1
ATOM 4001 C C . SER A 1 498 ? 20.217 3.793 -38.630 1.00 94.44 498 SER A C 1
ATOM 4003 O O . SER A 1 498 ? 19.638 3.777 -39.715 1.00 94.44 498 SER A O 1
ATOM 4005 N N . ASP A 1 499 ? 20.322 2.707 -37.858 1.00 94.00 499 ASP A N 1
ATOM 4006 C CA . ASP A 1 499 ? 19.931 1.344 -38.244 1.00 94.00 499 ASP A CA 1
ATOM 4007 C C . ASP A 1 499 ? 18.755 0.823 -37.396 1.00 94.00 499 ASP A C 1
ATOM 4009 O O . ASP A 1 499 ? 18.854 -0.157 -36.653 1.00 94.00 499 ASP A O 1
ATOM 4013 N N . ILE A 1 500 ? 17.620 1.529 -37.452 1.00 96.31 500 ILE A N 1
ATOM 4014 C CA . ILE A 1 500 ? 16.382 1.090 -36.793 1.00 96.31 500 ILE A CA 1
ATOM 4015 C C . ILE A 1 500 ? 15.729 -0.028 -37.627 1.00 96.31 500 ILE A C 1
ATOM 4017 O O . ILE A 1 500 ? 15.389 0.206 -38.792 1.00 96.31 500 ILE A O 1
ATOM 4021 N N . PRO A 1 501 ? 15.449 -1.213 -37.044 1.00 95.94 501 PRO A N 1
ATOM 4022 C CA . PRO A 1 501 ? 14.783 -2.299 -37.751 1.00 95.94 501 PRO A CA 1
ATOM 4023 C C . PRO A 1 501 ? 13.442 -1.881 -38.361 1.00 95.94 501 PRO A C 1
ATOM 4025 O O . PRO A 1 501 ? 12.609 -1.241 -37.713 1.00 95.94 501 PRO A O 1
ATOM 4028 N N . GLY A 1 502 ? 13.176 -2.325 -39.593 1.00 95.94 502 GLY A N 1
ATOM 4029 C CA . GLY A 1 502 ? 11.899 -2.071 -40.270 1.00 95.94 502 GLY A CA 1
ATOM 4030 C C . GLY A 1 502 ? 10.680 -2.585 -39.490 1.00 95.94 502 GLY A C 1
ATOM 4031 O O . GLY A 1 502 ? 9.605 -1.991 -39.577 1.00 95.94 502 GLY A O 1
ATOM 4032 N N . SER A 1 503 ? 10.861 -3.625 -38.667 1.00 95.06 503 SER A N 1
ATOM 4033 C CA . SER A 1 503 ? 9.837 -4.169 -37.768 1.00 95.06 503 SER A CA 1
ATOM 4034 C C . SER A 1 503 ? 9.356 -3.182 -36.703 1.00 95.06 503 SER A C 1
ATOM 4036 O O . SER A 1 503 ? 8.262 -3.365 -36.190 1.00 95.06 503 SER A O 1
ATOM 4038 N N . TYR A 1 504 ? 10.104 -2.112 -36.401 1.00 97.38 504 TYR A N 1
ATOM 4039 C CA . TYR A 1 504 ? 9.687 -1.092 -35.425 1.00 97.38 504 TYR A CA 1
ATOM 4040 C C . TYR A 1 504 ? 8.669 -0.103 -36.014 1.00 97.38 504 TYR A C 1
ATOM 4042 O O . TYR A 1 504 ? 8.209 0.813 -35.331 1.00 97.38 504 TYR A O 1
ATOM 4050 N N . ASN A 1 505 ? 8.302 -0.263 -37.292 1.00 96.56 505 ASN A N 1
ATOM 4051 C CA . ASN A 1 505 ? 7.276 0.529 -37.965 1.00 96.56 505 ASN A CA 1
ATOM 4052 C C . ASN A 1 505 ? 5.850 0.132 -37.552 1.00 96.56 505 ASN A C 1
ATOM 4054 O O . ASN A 1 505 ? 5.019 -0.214 -38.393 1.00 96.56 505 ASN A O 1
ATOM 4058 N N . HIS A 1 506 ? 5.574 0.162 -36.253 1.00 96.94 506 HIS A N 1
ATOM 4059 C CA . HIS A 1 506 ? 4.275 -0.209 -35.711 1.00 96.94 506 HIS A CA 1
ATOM 4060 C C . HIS A 1 506 ? 3.224 0.864 -35.984 1.00 96.94 506 HIS A C 1
ATOM 4062 O O . HIS A 1 506 ? 3.492 2.064 -35.924 1.00 96.94 506 HIS A O 1
ATOM 4068 N N . ASN A 1 507 ? 1.991 0.432 -36.233 1.00 97.56 507 ASN A N 1
ATOM 4069 C CA . ASN A 1 507 ? 0.853 1.336 -36.291 1.00 97.56 507 ASN A CA 1
ATOM 4070 C C . ASN A 1 507 ? 0.366 1.640 -34.864 1.00 97.56 507 ASN A C 1
ATOM 4072 O O . ASN A 1 507 ? -0.070 0.739 -34.147 1.00 97.56 507 ASN A O 1
ATOM 4076 N N . LEU A 1 508 ? 0.403 2.913 -34.461 1.00 97.25 508 LEU A N 1
ATOM 4077 C CA . LEU A 1 508 ? 0.065 3.306 -33.091 1.00 97.25 508 LEU A CA 1
ATOM 4078 C C . LEU A 1 508 ? -1.382 2.960 -32.700 1.00 97.25 508 LEU A C 1
ATOM 4080 O O . LEU A 1 508 ? -1.624 2.536 -31.574 1.00 97.25 508 LEU A O 1
ATOM 4084 N N . SER A 1 509 ? -2.346 3.099 -33.614 1.00 97.62 509 SER A N 1
ATOM 4085 C CA . SER A 1 509 ? -3.743 2.721 -33.352 1.00 97.62 509 SER A CA 1
ATOM 4086 C C . SER A 1 509 ? -3.889 1.220 -33.094 1.00 97.62 509 SER A C 1
ATOM 4088 O O . SER A 1 509 ? -4.664 0.824 -32.228 1.00 97.62 509 SER A O 1
ATOM 4090 N N . SER A 1 510 ? -3.106 0.398 -33.796 1.00 97.81 510 SER A N 1
ATOM 4091 C CA . SER A 1 510 ? -3.064 -1.053 -33.593 1.00 97.81 510 SER A CA 1
ATOM 4092 C C . SER A 1 510 ? -2.466 -1.402 -32.227 1.00 97.81 510 SER A C 1
ATOM 4094 O O . SER A 1 510 ? -3.052 -2.204 -31.510 1.00 97.81 510 SER A O 1
ATOM 4096 N N . ILE A 1 511 ? -1.384 -0.723 -31.816 1.00 98.06 511 ILE A N 1
ATOM 4097 C CA . ILE A 1 511 ? -0.806 -0.862 -30.466 1.00 98.06 511 ILE A CA 1
ATOM 4098 C C . ILE A 1 511 ? -1.836 -0.496 -29.387 1.00 98.06 511 ILE A C 1
ATOM 4100 O O . ILE A 1 511 ? -2.022 -1.251 -28.434 1.00 98.06 511 ILE A O 1
ATOM 4104 N N . LYS A 1 512 ? -2.518 0.654 -29.533 1.00 98.00 512 LYS A N 1
ATOM 4105 C CA . LYS A 1 512 ? -3.562 1.092 -28.589 1.00 98.00 512 LYS A CA 1
ATOM 4106 C C . LYS A 1 512 ? -4.658 0.021 -28.468 1.00 98.00 512 LYS A C 1
ATOM 4108 O O . LYS A 1 512 ? -5.052 -0.315 -27.358 1.00 98.00 512 LYS A O 1
ATOM 4113 N N . HIS A 1 513 ? -5.110 -0.545 -29.589 1.00 97.75 513 HIS A N 1
ATOM 4114 C CA . HIS A 1 513 ? -6.132 -1.593 -29.593 1.00 97.75 513 HIS A CA 1
ATOM 4115 C C . HIS A 1 513 ? -5.664 -2.899 -28.930 1.00 97.75 513 HIS A C 1
ATOM 4117 O O . HIS A 1 513 ? -6.393 -3.443 -28.106 1.00 97.75 513 HIS A O 1
ATOM 4123 N N . GLU A 1 514 ? -4.454 -3.375 -29.237 1.00 97.06 514 GLU A N 1
ATOM 4124 C CA . GLU A 1 514 ? -3.890 -4.596 -28.642 1.00 97.06 514 GLU A CA 1
ATOM 4125 C C . GLU A 1 514 ? -3.770 -4.476 -27.117 1.00 97.06 514 GLU A C 1
ATOM 4127 O O . GLU A 1 514 ? -4.195 -5.372 -26.389 1.00 97.06 514 GLU A O 1
ATOM 4132 N N . ILE A 1 515 ? -3.251 -3.345 -26.625 1.00 97.56 515 ILE A N 1
ATOM 4133 C CA . ILE A 1 515 ? -3.111 -3.082 -25.186 1.00 97.56 515 ILE A CA 1
ATOM 4134 C C . ILE A 1 515 ? -4.472 -3.114 -24.484 1.00 97.56 515 ILE A C 1
ATOM 4136 O O . ILE A 1 515 ? -4.604 -3.757 -23.442 1.00 97.56 515 ILE A O 1
ATOM 4140 N N . GLU A 1 516 ? -5.490 -2.454 -25.044 1.00 97.69 516 GLU A N 1
ATOM 4141 C CA . GLU A 1 516 ? -6.830 -2.471 -24.449 1.00 97.69 516 GLU A CA 1
ATOM 4142 C C . GLU A 1 516 ? -7.481 -3.860 -24.534 1.00 97.69 516 GLU A C 1
ATOM 4144 O O . GLU A 1 516 ? -8.148 -4.252 -23.582 1.00 97.69 516 GLU A O 1
ATOM 4149 N N . SER A 1 517 ? -7.245 -4.641 -25.598 1.00 96.69 517 SER A N 1
ATOM 4150 C CA . SER A 1 517 ? -7.731 -6.031 -25.701 1.00 96.69 517 SER A CA 1
ATOM 4151 C C . SER A 1 517 ? -7.132 -6.912 -24.606 1.00 96.69 517 SER A C 1
ATOM 4153 O O . SER A 1 517 ? -7.867 -7.558 -23.866 1.00 96.69 517 SER A O 1
ATOM 4155 N N . ILE A 1 518 ? -5.806 -6.866 -24.409 1.00 96.12 518 ILE A N 1
ATOM 4156 C CA . ILE A 1 518 ? -5.122 -7.635 -23.352 1.00 96.12 518 ILE A CA 1
ATOM 4157 C C . ILE A 1 518 ? -5.716 -7.313 -21.973 1.00 96.12 518 ILE A C 1
ATOM 4159 O O . ILE A 1 518 ? -5.913 -8.212 -21.147 1.00 96.12 518 ILE A O 1
ATOM 4163 N N . ILE A 1 519 ? -6.014 -6.032 -21.733 1.00 95.81 519 ILE A N 1
ATOM 4164 C CA . ILE A 1 519 ? -6.624 -5.555 -20.490 1.00 95.81 519 ILE A CA 1
ATOM 4165 C C . ILE A 1 519 ? -8.090 -6.003 -20.361 1.00 95.81 519 ILE A C 1
ATOM 4167 O O . ILE A 1 519 ? -8.493 -6.351 -19.252 1.00 95.81 519 ILE A O 1
ATOM 4171 N N . ALA A 1 520 ? -8.870 -5.988 -21.447 1.00 91.06 520 ALA A N 1
ATOM 4172 C CA . ALA A 1 520 ? -10.315 -6.235 -21.452 1.00 91.06 520 ALA A CA 1
ATOM 4173 C C . ALA A 1 520 ? -10.724 -7.714 -21.544 1.00 91.06 520 ALA A C 1
ATOM 4175 O O . ALA A 1 520 ? -11.804 -8.057 -21.070 1.00 91.06 520 ALA A O 1
ATOM 4176 N N . ASP A 1 521 ? -9.897 -8.588 -22.129 1.00 77.25 521 ASP A N 1
ATOM 4177 C CA . ASP A 1 521 ? -10.209 -10.008 -22.383 1.00 77.25 521 ASP A CA 1
ATOM 4178 C C . ASP A 1 521 ? -10.204 -10.892 -21.111 1.00 77.25 521 ASP A C 1
ATOM 4180 O O . ASP A 1 521 ? -9.851 -12.073 -21.140 1.00 77.25 521 ASP A O 1
ATOM 4184 N N . GLY A 1 522 ? -10.578 -10.344 -19.954 1.00 53.84 522 GLY A N 1
ATOM 4185 C CA . GLY A 1 522 ? -10.805 -11.096 -18.717 1.00 53.84 522 GLY A CA 1
ATOM 4186 C C . GLY A 1 522 ? -11.234 -10.220 -17.559 1.00 53.84 522 GLY A C 1
ATOM 4187 O O . GLY A 1 522 ? -11.480 -10.809 -16.485 1.00 53.84 522 GLY A O 1
#

Sequence (522 aa):
MRKEIQKLFGNGEFQKFSEEQKNDKFQEMFHRLKEEAAQEHPPTGKTVERCVRKMFELHQLPWTPTTEGRTGWDKIWKTFTDLASRLKMGFQKFYQGKLDEEKMVAKIMRMVMVKLMVVKKYSDDVVLNSLQLVAKELQDTWDKENCASVRFAACEADMRSYFNSLGLGMQGQELLVKMLQDHFDRNIKEGFEQEMAVVVGTRLKQARWVADPEVMQAYIDRDLLRMMDFDVSSMLSAINGSVEHFGKVTEALVEHAISQVIHEKFTSFKESLKRGIHIAAVKASQVQFGRAKLFLAALRTELREGLTSTNSCLVDKLPVYDSNYDCDGQAPRIFTTDTPSIPGEIVKFIPNQYAYTSGSLVKRILVYMQSRAYGAHDGIRPRCGAACPMCSCTCIQAVGHDGDPLDKLHDTYHQPLGLSGRRVLSSNELSAGSCGFCVENNWRFLHQDEWVPFKEFNRVFPDWAMPIVRRPLALREYILKNYQEELVRLYPGSLDCSDIPGSYNHNLSSIKHEIESIIADG